Protein AF-A0A7C8VD61-F1 (afdb_monomer)

Foldseek 3Di:
DDDDDDDDDPPPLDDPPPDDPPVPDDDDPPPPPQQADPPPRDVVFQWDQDVVQRFIAGPPPRDTRDGNHDDPPDDDDDPQVPPDDDDDPPDPDDDDDPLAPDDPPDDDQDCDDVPPCVSVVVNVVVVVPDDDPLRVVLVVLLVLLVVLCVVVVHDPQLSVQLSNLLSVCVVVCQPPPDDSLLLSLLSSQVSCQVVLNHDDLVSSCVRSVDDSVSSVVNNVVSLVVQQVVLVVQCVVCVVSVHDQDPVSGDDRGDDDALLSCQVVLCVQVVHDPVLSVLLSQLSVLCVVVCLQPPDHSLLSSLLSSQVSCVLLVNHDQLVSSCVRSVHDSVSSVVSNVSCVVCVVVRDDPVSNVVSPDDPCVVPPPPVVPPDDDDDDDDDDDDADDPVNLVVLVVVLVVLVVVLVVCVVPNDPVVNVVSVVVSVVSVVVNVVNVVSVVVVVVVVVVVVVVVPD

Nearest PDB structures (foldseek):
  7nvu-assembly1_M  TM=8.764E-01  e=1.526E-17  Homo sapiens
  7o72-assembly1_M  TM=8.812E-01  e=3.681E-16  Saccharomyces cerevisiae S288C
  5iy7-assembly1_M  TM=8.447E-01  e=1.373E-16  Homo sapiens
  8wak-assembly1_R  TM=8.747E-01  e=7.094E-15  Homo sapiens
  8bvw-assembly1_M  TM=8.783E-01  e=1.663E-14  Homo sapiens

Secondary structure (DSSP, 8-state):
-----PPP-----S---TT--GGGS------------TTT--SS--EEEETTTTEEEETTT--EEESSPPP-SS----GGGSSTT---TT---PPP-TTSSS-----PPPS--TT-SHHHHHHHHHTTS---HHHHHHHHHHHHHHHHHHHTT--HHHHHHHHHHHHHHHHTTTTBTB-HHHHHHHHHHHHHHHTT-PPPHHHHHHHH---HHHHHHHHHHHHHHHHHHHHHHHHHHHHTT----TTSS--PPPPPPHHHHHHHHHHHTT--HHHHHHHHHHHHHHHHHTTTTTS-HHHHHHHHHHHHHHHTT----HHHHHHHH---HHHHHHHHHHHHHTHHHHS-HHHHHHTT--GGGGSTTTTTSSS-----------PPPHHHHHHHHHHHHHHHHHHHHHHHH--HHHHHHHHHHHHHHHHHHHHHHHHHHHHHHHHHHHHHTT--

pLDDT: mean 77.81, std 18.03, range [24.94, 95.38]

Organism: Orbilia oligospora (NCBI:txid2813651)

Radius of gyration: 37.03 Å; Cα contacts (8 Å, |Δi|>4): 353; chains: 1; bounding box: 92×68×102 Å

Structure (mmCIF, N/CA/C/O backbone):
data_AF-A0A7C8VD61-F1
#
_entry.id   AF-A0A7C8VD61-F1
#
loop_
_atom_site.group_PDB
_atom_site.id
_atom_site.type_symbol
_atom_site.label_atom_id
_atom_site.label_alt_id
_atom_site.label_comp_id
_atom_site.label_asym_id
_atom_site.label_entity_id
_atom_site.label_seq_id
_atom_site.pdbx_PDB_ins_code
_atom_site.Cartn_x
_atom_site.Cartn_y
_atom_site.Cartn_z
_atom_site.occupancy
_atom_site.B_iso_or_equiv
_atom_site.auth_seq_id
_atom_site.auth_comp_id
_atom_site.auth_asym_id
_atom_site.auth_atom_id
_atom_site.pdbx_PDB_model_num
ATOM 1 N N . MET A 1 1 ? -36.201 24.452 -46.370 1.00 39.09 1 MET A N 1
ATOM 2 C CA . MET A 1 1 ? -35.455 23.525 -47.247 1.00 39.09 1 MET A CA 1
ATOM 3 C C . MET A 1 1 ? -33.993 23.629 -46.866 1.00 39.09 1 MET A C 1
ATOM 5 O O . MET A 1 1 ? -33.481 24.735 -46.771 1.00 39.09 1 MET A O 1
ATOM 9 N N . MET A 1 2 ? -33.425 22.500 -46.451 1.00 33.41 2 MET A N 1
ATOM 10 C CA . MET A 1 2 ? -32.231 22.393 -45.612 1.00 33.41 2 MET A CA 1
ATOM 11 C C . MET A 1 2 ? -30.959 22.863 -46.324 1.00 33.41 2 MET A C 1
ATOM 13 O O . MET A 1 2 ? -30.601 22.347 -47.377 1.00 33.41 2 MET A O 1
ATOM 17 N N . SER A 1 3 ? -30.276 23.817 -45.693 1.00 29.94 3 SER A N 1
ATOM 18 C CA . SER A 1 3 ? -28.884 24.165 -45.962 1.00 29.94 3 SER A CA 1
ATOM 19 C C . SER A 1 3 ? -28.002 23.084 -45.339 1.00 29.94 3 SER A C 1
ATOM 21 O O . SER A 1 3 ? -28.102 22.829 -44.138 1.00 29.94 3 SER A O 1
ATOM 23 N N . ALA A 1 4 ? -27.175 22.423 -46.149 1.00 35.53 4 ALA A N 1
ATOM 24 C CA . ALA A 1 4 ? -26.232 21.417 -45.679 1.00 35.53 4 ALA A CA 1
ATOM 25 C C . ALA A 1 4 ? -25.141 22.090 -44.834 1.00 35.53 4 ALA A C 1
ATOM 27 O O . ALA A 1 4 ? -24.353 22.899 -45.321 1.00 35.53 4 ALA A O 1
ATOM 28 N N . ILE A 1 5 ? -25.146 21.770 -43.544 1.00 36.19 5 ILE A N 1
ATOM 29 C CA . ILE A 1 5 ? -24.112 22.123 -42.577 1.00 36.19 5 ILE A CA 1
ATOM 30 C C . ILE A 1 5 ? -22.917 21.213 -42.867 1.00 36.19 5 ILE A C 1
ATOM 32 O O . ILE A 1 5 ? -22.980 20.009 -42.625 1.00 36.19 5 ILE A O 1
ATOM 36 N N . ALA A 1 6 ? -21.842 21.778 -43.414 1.00 31.91 6 ALA A N 1
ATOM 37 C CA . ALA A 1 6 ? -20.545 21.116 -43.435 1.00 31.91 6 ALA A CA 1
ATOM 38 C C . ALA A 1 6 ? -20.026 21.024 -41.987 1.00 31.91 6 ALA A C 1
ATOM 40 O O . ALA A 1 6 ? -19.977 22.058 -41.310 1.00 31.91 6 ALA A O 1
ATOM 41 N N . PRO A 1 7 ? -19.668 19.835 -41.473 1.00 32.59 7 PRO A N 1
ATOM 42 C CA . PRO A 1 7 ? -19.100 19.741 -40.141 1.00 32.59 7 PRO A CA 1
ATOM 43 C C . PRO A 1 7 ? -17.688 20.354 -40.117 1.00 32.59 7 PRO A C 1
ATOM 45 O O . PRO A 1 7 ? -16.915 20.181 -41.064 1.00 32.59 7 PRO A O 1
ATOM 48 N N . PRO A 1 8 ? -17.347 21.088 -39.045 1.00 40.56 8 PRO A N 1
ATOM 49 C CA . PRO A 1 8 ? -16.020 21.637 -38.837 1.00 40.56 8 PRO A CA 1
ATOM 50 C C . PRO A 1 8 ? -15.067 20.528 -38.364 1.00 40.56 8 PRO A C 1
ATOM 52 O O . PRO A 1 8 ? -15.506 19.461 -37.943 1.00 40.56 8 PRO A O 1
ATOM 55 N N . TYR A 1 9 ? -13.772 20.851 -38.337 1.00 29.72 9 TYR A N 1
ATOM 56 C CA . TYR A 1 9 ? -12.692 20.139 -37.639 1.00 29.72 9 TYR A CA 1
ATOM 57 C C . TYR A 1 9 ? -11.792 19.210 -38.473 1.00 29.72 9 TYR A C 1
ATOM 59 O O . TYR A 1 9 ? -11.846 17.986 -38.420 1.00 29.72 9 TYR A O 1
ATOM 67 N N . VAL A 1 10 ? -10.845 19.849 -39.165 1.00 32.62 10 VAL A N 1
ATOM 68 C CA . VAL A 1 10 ? -9.523 19.276 -39.436 1.00 32.62 10 VAL A CA 1
ATOM 69 C C . VAL A 1 10 ? -8.708 19.405 -38.149 1.00 32.62 10 VAL A C 1
ATOM 71 O O . VAL A 1 10 ? -8.215 20.486 -37.826 1.00 32.62 10 VAL A O 1
ATOM 74 N N . GLN A 1 11 ? -8.585 18.320 -37.390 1.00 31.25 11 GLN A N 1
ATOM 75 C CA . GLN A 1 11 ? -7.657 18.243 -36.265 1.00 31.25 11 GLN A CA 1
ATOM 76 C C . GLN A 1 11 ? -6.263 17.891 -36.796 1.00 31.25 11 GLN A C 1
ATOM 78 O O . GLN A 1 11 ? -5.880 16.729 -36.912 1.00 31.25 11 GLN A O 1
ATOM 83 N N . ASN A 1 12 ? -5.505 18.929 -37.150 1.00 33.47 12 ASN A N 1
ATOM 84 C CA . ASN A 1 12 ? -4.057 18.849 -37.308 1.00 33.47 12 ASN A CA 1
ATOM 85 C C . ASN A 1 12 ? -3.421 18.587 -35.934 1.00 33.47 12 ASN A C 1
ATOM 87 O O . ASN A 1 12 ? -3.068 19.532 -35.232 1.00 33.47 12 ASN A O 1
ATOM 91 N N . ASN A 1 13 ? -3.233 17.321 -35.560 1.00 38.53 13 ASN A N 1
ATOM 92 C CA . ASN A 1 13 ? -2.297 16.968 -34.493 1.00 38.53 13 ASN A CA 1
ATOM 93 C C . ASN A 1 13 ? -0.932 16.663 -35.110 1.00 38.53 13 ASN A C 1
ATOM 95 O O . ASN A 1 13 ? -0.652 15.560 -35.571 1.00 38.53 13 ASN A O 1
ATOM 99 N N . GLY A 1 14 ? -0.125 17.720 -35.144 1.00 37.56 14 GLY A N 1
ATOM 100 C CA . GLY A 1 14 ? 1.191 17.805 -35.760 1.00 37.56 14 GLY A CA 1
ATOM 101 C C . GLY A 1 14 ? 1.347 19.207 -36.336 1.00 37.56 14 GLY A C 1
ATOM 102 O O . GLY A 1 14 ? 1.067 19.428 -37.511 1.00 37.56 14 GLY A O 1
ATOM 103 N N . MET A 1 15 ? 1.700 20.184 -35.495 1.00 36.03 15 MET A N 1
ATOM 104 C CA . MET A 1 15 ? 1.921 21.574 -35.907 1.00 36.03 15 MET A CA 1
ATOM 105 C C . MET A 1 15 ? 3.030 21.655 -36.966 1.00 36.03 15 MET A C 1
ATOM 107 O O . MET A 1 15 ? 4.205 21.842 -36.659 1.00 36.03 15 MET A O 1
ATOM 111 N N . VAL A 1 16 ? 2.653 21.599 -38.239 1.00 41.75 16 VAL A N 1
ATOM 112 C CA . VAL A 1 16 ? 3.451 22.188 -39.310 1.00 41.75 16 VAL A CA 1
ATOM 113 C C . VAL A 1 16 ? 3.197 23.688 -39.240 1.00 41.75 16 VAL A C 1
ATOM 115 O O . VAL A 1 16 ? 2.083 24.137 -39.508 1.00 41.75 16 VAL A O 1
ATOM 118 N N . LYS A 1 17 ? 4.212 24.475 -38.864 1.00 40.12 17 LYS A N 1
ATOM 119 C CA . LYS A 1 17 ? 4.149 25.937 -39.000 1.00 40.12 17 LYS A CA 1
ATOM 120 C C . LYS A 1 17 ? 3.782 26.264 -40.459 1.00 40.12 17 LYS A C 1
ATOM 122 O O . LYS A 1 17 ? 4.527 25.854 -41.354 1.00 40.12 17 LYS A O 1
ATOM 127 N N . PRO A 1 18 ? 2.665 26.960 -40.731 1.00 38.22 18 PRO A N 1
ATOM 128 C CA . PRO A 1 18 ? 2.308 27.320 -42.095 1.00 38.22 18 PRO A CA 1
ATOM 129 C C . PRO A 1 18 ? 3.355 28.307 -42.628 1.00 38.22 18 PRO A C 1
ATOM 131 O O . PRO A 1 18 ? 3.482 29.411 -42.107 1.00 38.22 18 PRO A O 1
ATOM 134 N N . GLY A 1 19 ? 4.144 27.885 -43.622 1.00 55.38 19 GLY A N 1
ATOM 135 C CA . GLY A 1 19 ? 5.105 28.761 -44.305 1.00 55.38 19 GLY A CA 1
ATOM 136 C C . GLY A 1 19 ? 6.424 28.131 -44.758 1.00 55.38 19 GLY A C 1
ATOM 137 O O . GLY A 1 19 ? 7.142 28.779 -45.510 1.00 55.38 19 GLY A O 1
ATOM 138 N N . VAL A 1 20 ? 6.760 26.898 -44.357 1.00 50.44 20 VAL A N 1
ATOM 139 C CA . VAL A 1 20 ? 8.011 26.251 -44.807 1.00 50.44 20 VAL A CA 1
ATOM 140 C C . VAL A 1 20 ? 7.723 25.302 -45.981 1.00 50.44 20 VAL A C 1
ATOM 142 O O . VAL A 1 20 ? 6.901 24.392 -45.821 1.00 50.44 20 VAL A O 1
ATOM 145 N N . PRO A 1 21 ? 8.355 25.486 -47.158 1.00 58.72 21 PRO A N 1
ATOM 146 C CA . PRO A 1 21 ? 8.205 24.570 -48.284 1.00 58.72 21 PRO A CA 1
ATOM 147 C C . PRO A 1 21 ? 8.650 23.155 -47.892 1.00 58.72 21 PRO A C 1
ATOM 149 O O . PRO A 1 21 ? 9.593 22.962 -47.129 1.00 58.72 21 PRO A O 1
ATOM 152 N N . ALA A 1 22 ? 7.950 22.142 -48.411 1.00 56.41 22 ALA A N 1
ATOM 153 C CA . ALA A 1 22 ? 8.094 20.751 -47.976 1.00 56.41 22 ALA A CA 1
ATOM 154 C C . ALA A 1 22 ? 9.512 20.161 -48.127 1.00 56.41 22 ALA A C 1
ATOM 156 O O . ALA A 1 22 ? 9.783 19.141 -47.500 1.00 56.41 22 ALA A O 1
ATOM 157 N N . ALA A 1 23 ? 10.381 20.797 -48.918 1.00 60.06 23 ALA A N 1
ATOM 158 C CA . ALA A 1 23 ? 11.736 20.349 -49.228 1.00 60.06 23 ALA A CA 1
ATOM 159 C C . ALA A 1 23 ? 12.764 20.568 -48.097 1.00 60.06 23 ALA A C 1
ATOM 161 O O . ALA A 1 23 ? 13.735 19.824 -48.040 1.00 60.06 23 ALA A O 1
ATOM 162 N N . ASP A 1 24 ? 12.535 21.516 -47.177 1.00 61.56 24 ASP A N 1
ATOM 163 C CA . ASP A 1 24 ? 13.509 21.882 -46.124 1.00 61.56 24 ASP A CA 1
ATOM 164 C C . ASP A 1 24 ? 13.218 21.240 -44.755 1.00 61.56 24 ASP A C 1
ATOM 166 O O . ASP A 1 24 ? 13.830 21.587 -43.741 1.00 61.56 24 ASP A O 1
ATOM 170 N N . ARG A 1 25 ? 12.257 20.312 -44.682 1.00 61.88 25 ARG A N 1
ATOM 171 C CA . ARG A 1 25 ? 11.907 19.643 -43.423 1.00 61.88 25 ARG A CA 1
ATOM 172 C C . ARG A 1 25 ? 12.792 18.411 -43.208 1.00 61.88 25 ARG A C 1
ATOM 174 O O . ARG A 1 25 ? 12.904 17.601 -44.129 1.00 61.88 25 ARG A O 1
ATOM 181 N N . PRO A 1 26 ? 13.381 18.218 -42.010 1.00 72.56 26 PRO A N 1
ATOM 182 C CA . PRO A 1 26 ? 14.009 16.945 -41.678 1.00 72.56 26 PRO A CA 1
ATOM 183 C C . PRO A 1 26 ? 12.966 15.831 -41.831 1.00 72.56 26 PRO A C 1
ATOM 185 O O . PRO A 1 26 ? 11.810 16.005 -41.444 1.00 72.56 26 PRO A O 1
ATOM 188 N N . PHE A 1 27 ? 13.352 14.713 -42.448 1.00 69.75 27 PHE A N 1
ATOM 189 C CA . PHE A 1 27 ? 12.448 13.587 -42.660 1.00 69.75 27 PHE A CA 1
ATOM 190 C C . PHE A 1 27 ? 11.965 13.046 -41.308 1.00 69.75 27 PHE A C 1
ATOM 192 O O . PHE A 1 27 ? 12.721 12.415 -40.572 1.00 69.75 27 PHE A O 1
ATOM 199 N N . GLU A 1 28 ? 10.695 13.283 -41.000 1.00 63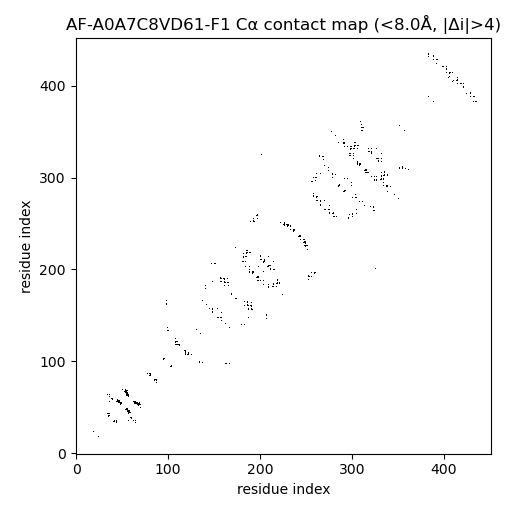.59 28 GLU A N 1
ATOM 200 C CA . GLU A 1 28 ? 9.991 12.676 -39.877 1.00 63.59 28 GLU A CA 1
ATOM 201 C C . GLU A 1 28 ? 9.087 11.567 -40.418 1.00 63.59 28 GLU A C 1
ATOM 203 O O . GLU A 1 28 ? 8.269 11.781 -41.319 1.00 63.59 28 GLU A O 1
ATOM 208 N N . LYS A 1 29 ? 9.241 10.350 -39.889 1.00 58.56 29 LYS A N 1
ATOM 209 C CA . LYS A 1 29 ? 8.386 9.224 -40.266 1.00 58.56 29 LYS A CA 1
ATOM 210 C C . LYS A 1 29 ? 6.990 9.480 -39.698 1.00 58.56 29 LYS A C 1
ATOM 212 O O . LYS A 1 29 ? 6.777 9.341 -38.499 1.00 58.56 29 LYS A O 1
ATOM 217 N N . ASN A 1 30 ? 6.034 9.828 -40.556 1.00 53.22 30 ASN A N 1
ATOM 218 C CA . ASN A 1 30 ? 4.625 9.892 -40.173 1.00 53.22 30 ASN A CA 1
ATOM 219 C C . ASN A 1 30 ? 4.135 8.482 -39.808 1.00 53.22 30 ASN A C 1
ATOM 221 O O . ASN A 1 30 ? 3.884 7.661 -40.686 1.00 53.22 30 ASN A O 1
ATOM 225 N N . LEU A 1 31 ? 4.031 8.197 -38.508 1.00 62.47 31 LEU A N 1
ATOM 226 C CA . LEU A 1 31 ? 3.534 6.920 -37.978 1.00 62.47 31 LEU A CA 1
ATOM 227 C C . LEU A 1 31 ? 1.997 6.846 -37.949 1.00 62.47 31 LEU A C 1
ATOM 229 O O . LEU A 1 31 ? 1.442 5.762 -37.802 1.00 62.47 31 LEU A O 1
ATOM 233 N N . ASN A 1 32 ? 1.308 7.971 -38.161 1.00 60.69 32 ASN A N 1
ATOM 234 C CA . ASN A 1 32 ? -0.151 8.047 -38.268 1.00 60.69 32 ASN A CA 1
ATOM 235 C C . ASN A 1 32 ? -0.618 7.698 -39.690 1.00 60.69 32 ASN A C 1
ATOM 237 O O . ASN A 1 32 ? -1.225 8.515 -40.384 1.00 60.69 32 ASN A O 1
ATOM 241 N N . ILE A 1 33 ? -0.291 6.494 -40.162 1.00 69.00 33 ILE A N 1
ATOM 242 C CA . ILE A 1 33 ? -0.825 5.991 -41.429 1.00 69.00 33 ILE A CA 1
ATOM 243 C C . ILE A 1 33 ? -2.247 5.507 -41.154 1.00 69.00 33 ILE A C 1
ATOM 245 O O . ILE A 1 33 ? -2.458 4.421 -40.619 1.00 69.00 33 ILE A O 1
ATOM 249 N N . HIS A 1 34 ? -3.235 6.324 -41.508 1.00 67.62 34 HIS A N 1
ATOM 250 C CA . HIS A 1 34 ? -4.625 5.889 -41.506 1.00 67.62 34 HIS A CA 1
ATOM 251 C C . HIS A 1 34 ? -4.847 4.953 -42.693 1.00 67.62 34 HIS A C 1
ATOM 253 O O . HIS A 1 34 ? -4.863 5.386 -43.847 1.00 67.62 34 HIS A O 1
ATOM 259 N N . VAL A 1 35 ? -5.009 3.662 -42.410 1.00 79.75 35 VAL A N 1
ATOM 260 C CA . VAL A 1 35 ? -5.460 2.697 -43.413 1.00 79.75 35 VAL A CA 1
ATOM 261 C C . VAL A 1 35 ? -6.922 3.022 -43.717 1.00 79.75 35 VAL A C 1
ATOM 263 O O . VAL A 1 35 ? -7.767 3.020 -42.825 1.00 79.75 35 VAL A O 1
ATOM 266 N N . ILE A 1 36 ? -7.216 3.383 -44.965 1.00 86.00 36 ILE A N 1
ATOM 267 C CA . ILE A 1 36 ? -8.560 3.750 -45.424 1.00 86.00 36 ILE A CA 1
ATOM 268 C C . ILE A 1 36 ? -8.860 2.939 -46.678 1.00 86.00 36 ILE A C 1
ATOM 270 O O . ILE A 1 36 ? -8.018 2.812 -47.570 1.00 86.00 36 ILE A O 1
ATOM 274 N N . CYS A 1 37 ? -10.075 2.400 -46.754 1.00 87.31 37 CYS A N 1
ATOM 275 C CA . CYS A 1 37 ? -10.529 1.692 -47.939 1.00 87.31 37 CYS A CA 1
ATOM 276 C C . CYS A 1 37 ? -10.585 2.631 -49.154 1.00 87.31 37 CYS A C 1
ATOM 278 O O . CYS A 1 37 ? -11.180 3.710 -49.085 1.00 87.31 37 CYS A O 1
ATOM 280 N N . LYS A 1 38 ? -9.989 2.204 -50.276 1.00 85.81 38 LYS A N 1
ATOM 281 C CA . LYS A 1 38 ? -9.936 2.988 -51.521 1.00 85.81 38 LYS A CA 1
ATOM 282 C C . LYS A 1 38 ? -11.323 3.271 -52.102 1.00 85.81 38 LYS A C 1
ATOM 284 O O . LYS A 1 38 ? -11.508 4.346 -52.673 1.00 85.81 38 LYS A O 1
ATOM 289 N N . ASP A 1 39 ? -12.263 2.350 -51.906 1.00 86.81 39 ASP A N 1
ATOM 290 C CA . ASP A 1 39 ? -13.593 2.410 -52.513 1.00 86.81 39 ASP A CA 1
ATOM 291 C C . ASP A 1 39 ? -14.616 3.101 -51.601 1.00 86.81 39 ASP A C 1
ATOM 293 O O . ASP A 1 39 ? -15.330 3.992 -52.052 1.00 86.81 39 ASP A O 1
ATOM 297 N N . CYS A 1 40 ? -14.647 2.767 -50.304 1.00 87.50 40 CYS A N 1
ATOM 298 C CA . CYS A 1 40 ? -15.616 3.351 -49.365 1.00 87.50 40 CYS A CA 1
ATOM 299 C C . CYS A 1 40 ? -15.232 4.755 -48.885 1.00 87.50 40 CYS A C 1
ATOM 301 O O . CYS A 1 40 ? -16.103 5.603 -48.721 1.00 87.50 40 CYS A O 1
ATOM 303 N N . LYS A 1 41 ? -13.937 5.001 -48.620 1.00 87.00 41 LYS A N 1
ATOM 304 C CA . LYS A 1 41 ? -13.420 6.261 -48.041 1.00 87.00 41 LYS A CA 1
ATOM 305 C C . LYS A 1 41 ? -14.235 6.795 -46.845 1.00 87.00 41 LYS A C 1
ATOM 307 O O . LYS A 1 41 ? -14.364 8.003 -46.663 1.00 87.00 41 LYS A O 1
ATOM 312 N N . GLU A 1 42 ? -14.783 5.894 -46.034 1.00 85.00 42 GLU A N 1
ATOM 313 C CA . GLU A 1 42 ? -15.569 6.227 -44.842 1.00 85.00 42 GLU A CA 1
ATOM 314 C C . GLU A 1 42 ? -14.664 6.718 -43.697 1.00 85.00 42 GLU A C 1
ATOM 316 O O . GLU A 1 42 ? -13.527 6.260 -43.552 1.00 85.00 42 GLU A O 1
ATOM 321 N N . PHE A 1 43 ? -15.174 7.642 -42.872 1.00 83.31 43 PHE A N 1
ATOM 322 C CA . PHE A 1 43 ? -14.493 8.157 -41.681 1.00 83.31 43 PHE A CA 1
ATOM 323 C C . PHE A 1 43 ? -15.442 8.124 -40.467 1.00 83.31 43 PHE A C 1
ATOM 325 O O . PHE A 1 43 ? -16.454 8.831 -40.493 1.00 83.31 43 PHE A O 1
ATOM 332 N N . PRO A 1 44 ? -15.138 7.355 -39.401 1.00 84.31 44 PRO A N 1
ATOM 333 C CA . PRO A 1 44 ? -13.984 6.459 -39.233 1.00 84.31 44 PRO A CA 1
ATOM 334 C C . PRO A 1 44 ? -14.043 5.224 -40.162 1.00 84.31 44 PRO A C 1
ATOM 336 O O . PRO A 1 44 ? -15.136 4.727 -40.431 1.00 84.31 44 PRO A O 1
ATOM 339 N N . PRO A 1 45 ? -12.898 4.718 -40.665 1.00 86.94 45 PRO A N 1
ATOM 340 C CA . PRO A 1 45 ? -12.878 3.578 -41.577 1.00 86.94 45 PRO A CA 1
ATOM 341 C C . PRO A 1 45 ? -13.295 2.289 -40.855 1.00 86.94 45 PRO A C 1
ATOM 343 O O . PRO A 1 45 ? -12.726 1.929 -39.827 1.00 86.94 45 PRO A O 1
ATOM 346 N N . ASN A 1 46 ? -14.274 1.575 -41.413 1.00 88.75 46 ASN A N 1
ATOM 347 C CA . ASN A 1 46 ? -14.733 0.286 -40.897 1.00 88.75 46 ASN A CA 1
ATOM 348 C C . ASN A 1 46 ? -13.824 -0.850 -41.397 1.00 88.75 46 ASN A C 1
ATOM 350 O O . ASN A 1 46 ? -14.088 -1.453 -42.442 1.00 88.75 46 ASN A O 1
ATOM 354 N N . LEU A 1 47 ? -12.716 -1.086 -40.692 1.00 89.44 47 LEU A N 1
ATOM 355 C CA . LEU A 1 47 ? -11.755 -2.150 -40.993 1.00 89.44 47 LEU A CA 1
ATOM 356 C C . LEU A 1 47 ? -11.862 -3.271 -39.964 1.00 89.44 47 LEU A C 1
ATOM 358 O O . LEU A 1 47 ? -11.880 -3.017 -38.762 1.00 89.44 47 LEU A O 1
ATOM 362 N N . VAL A 1 48 ? -11.910 -4.504 -40.452 1.00 89.50 48 VAL A N 1
ATOM 363 C CA . VAL A 1 48 ? -11.998 -5.729 -39.664 1.00 89.50 48 VAL A CA 1
ATOM 364 C C . VAL A 1 48 ? -10.771 -6.577 -39.970 1.00 89.50 48 VAL A C 1
ATOM 366 O O . VAL A 1 48 ? -10.460 -6.830 -41.130 1.00 89.50 48 VAL A O 1
ATOM 369 N N . GLU A 1 49 ? -10.068 -7.011 -38.930 1.00 88.88 49 GLU A N 1
ATOM 370 C CA . GLU A 1 49 ? -8.958 -7.955 -39.055 1.00 88.88 49 GLU A CA 1
ATOM 371 C C . GLU A 1 49 ? -9.509 -9.386 -39.017 1.00 88.88 49 GLU A C 1
ATOM 373 O O . GLU A 1 49 ? -10.045 -9.836 -38.001 1.00 88.88 49 GLU A O 1
ATOM 378 N N . GLU A 1 50 ? -9.393 -10.098 -40.135 1.00 88.44 50 GLU A N 1
ATOM 379 C CA . GLU A 1 50 ? -9.748 -11.506 -40.262 1.00 88.44 50 GLU A CA 1
ATOM 380 C C . GLU A 1 50 ? -8.515 -12.358 -39.931 1.00 88.44 50 GLU A C 1
ATOM 382 O O . GLU A 1 50 ? -7.665 -12.645 -40.774 1.00 88.44 50 GLU A O 1
ATOM 387 N N . PHE A 1 51 ? -8.401 -12.759 -38.665 1.00 83.62 51 PHE A N 1
ATOM 388 C CA . PHE A 1 51 ? -7.229 -13.480 -38.148 1.00 83.62 51 PHE A CA 1
ATOM 389 C C . PHE A 1 51 ? -7.042 -14.872 -38.759 1.00 83.62 51 PHE A C 1
ATOM 391 O O . PHE A 1 51 ? -5.932 -15.394 -38.751 1.00 83.62 51 PHE A O 1
ATOM 398 N N . SER A 1 52 ? -8.117 -15.490 -39.259 1.00 84.69 52 SER A N 1
ATOM 399 C CA . SER A 1 52 ? -8.069 -16.842 -39.821 1.00 84.69 52 SER A CA 1
ATOM 400 C C . SER A 1 52 ? -7.286 -16.900 -41.137 1.00 84.69 52 SER A C 1
ATOM 402 O O . SER A 1 52 ? -6.546 -17.858 -41.366 1.00 84.69 52 SER A O 1
ATOM 404 N N . SER A 1 53 ? -7.411 -15.864 -41.970 1.00 85.25 53 SER A N 1
ATOM 405 C CA . SER A 1 53 ? -6.646 -15.701 -43.208 1.00 85.25 53 SER A CA 1
ATOM 406 C C . SER A 1 53 ? -5.439 -14.772 -43.052 1.00 85.25 53 SER A C 1
ATOM 408 O O . SER A 1 53 ? -4.506 -14.852 -43.850 1.00 85.25 53 SER A O 1
ATOM 410 N N . GLY A 1 54 ? -5.416 -13.951 -41.996 1.00 87.06 54 GLY A N 1
ATOM 411 C CA . GLY A 1 54 ? -4.387 -12.940 -41.771 1.00 87.06 54 GLY A CA 1
ATOM 412 C C . GLY A 1 54 ? -4.582 -11.720 -42.668 1.00 87.06 54 GLY A C 1
ATOM 413 O O . GLY A 1 54 ? -3.602 -11.187 -43.180 1.00 87.06 54 GLY A O 1
ATOM 414 N N . ASP A 1 55 ? -5.831 -11.306 -42.884 1.00 91.75 55 ASP A N 1
ATOM 415 C CA . ASP A 1 55 ? -6.173 -10.211 -43.792 1.00 91.75 55 ASP A CA 1
ATOM 416 C C . ASP A 1 55 ? -6.859 -9.051 -43.057 1.00 91.75 55 ASP A C 1
ATOM 418 O O . ASP A 1 55 ? -7.644 -9.249 -42.131 1.00 91.75 55 ASP A O 1
ATOM 422 N N . ILE A 1 56 ? -6.627 -7.820 -43.512 1.00 89.94 56 ILE A N 1
ATOM 423 C CA . ILE A 1 56 ? -7.399 -6.637 -43.102 1.00 89.94 56 ILE A CA 1
ATOM 424 C C . ILE A 1 56 ? -8.455 -6.376 -44.165 1.00 89.94 56 ILE A C 1
ATOM 426 O O . ILE A 1 56 ? -8.126 -6.009 -45.294 1.00 89.94 56 ILE A O 1
ATOM 430 N N . VAL A 1 57 ? -9.724 -6.519 -43.805 1.00 91.69 57 VAL A N 1
ATOM 431 C CA . VAL A 1 57 ? -10.863 -6.413 -44.717 1.00 91.69 57 VAL A CA 1
ATOM 432 C C . VAL A 1 57 ? -11.695 -5.181 -44.377 1.00 91.69 57 VAL A C 1
ATOM 434 O O . VAL A 1 57 ? -11.943 -4.870 -43.215 1.00 91.69 57 VAL A O 1
ATOM 437 N N . CYS A 1 58 ? -12.166 -4.455 -45.387 1.00 92.44 58 CYS A N 1
ATOM 438 C CA . CYS A 1 58 ? -13.159 -3.408 -45.175 1.00 92.44 58 CYS A CA 1
ATOM 439 C C . CYS A 1 58 ? -14.540 -4.028 -44.917 1.00 92.44 58 CYS A C 1
ATOM 441 O O . CYS A 1 58 ? -15.085 -4.701 -45.789 1.00 92.44 58 CYS A O 1
ATOM 443 N N . GLY A 1 59 ? -15.146 -3.742 -43.764 1.00 90.19 59 GLY A N 1
ATOM 444 C CA . GLY A 1 59 ? -16.462 -4.274 -43.394 1.00 90.19 59 GLY A CA 1
ATOM 445 C C . GLY A 1 59 ? -17.619 -3.776 -44.271 1.00 90.19 59 GLY A C 1
ATOM 446 O O . GLY A 1 59 ? -18.662 -4.420 -44.316 1.00 90.19 59 GLY A O 1
ATOM 447 N N . SER A 1 60 ? -17.442 -2.659 -44.985 1.00 89.44 60 SER A N 1
ATOM 448 C CA . SER A 1 60 ? -18.499 -2.042 -45.802 1.00 89.44 60 SER A CA 1
ATOM 449 C C . SER A 1 60 ? -18.533 -2.558 -47.253 1.00 89.44 60 SER A C 1
ATOM 451 O O . SER A 1 60 ? -19.610 -2.678 -47.828 1.00 89.44 60 SER A O 1
ATOM 453 N N . CYS A 1 61 ? -17.381 -2.889 -47.856 1.00 91.19 61 CYS A N 1
ATOM 454 C CA . CYS A 1 61 ? -17.297 -3.358 -49.255 1.00 91.19 61 CYS A CA 1
ATOM 455 C C . CYS A 1 61 ? -16.619 -4.721 -49.450 1.00 91.19 61 CYS A C 1
ATOM 457 O O . CYS A 1 61 ? -16.616 -5.235 -50.565 1.00 91.19 61 CYS A O 1
ATOM 459 N N . GLY A 1 62 ? -16.021 -5.302 -48.407 1.00 88.19 62 GLY A N 1
ATOM 460 C CA . GLY A 1 62 ? -15.302 -6.576 -48.491 1.00 88.19 62 GLY A CA 1
ATOM 461 C C . GLY A 1 62 ? -13.920 -6.500 -49.152 1.00 88.19 62 GLY A C 1
ATOM 462 O O . GLY A 1 62 ? -13.307 -7.539 -49.380 1.00 88.19 62 GLY A O 1
ATOM 463 N N . LEU A 1 63 ? -13.405 -5.303 -49.464 1.00 89.94 63 LEU A N 1
ATOM 464 C CA . LEU A 1 63 ? -12.070 -5.142 -50.045 1.00 89.94 63 LEU A CA 1
ATOM 465 C C . LEU A 1 63 ? -10.981 -5.521 -49.032 1.00 89.94 63 LEU A C 1
ATOM 467 O O . LEU A 1 63 ? -10.938 -4.968 -47.931 1.00 89.94 63 LEU A O 1
ATOM 471 N N . VAL A 1 64 ? -10.068 -6.403 -49.439 1.00 90.88 64 VAL A N 1
ATOM 472 C CA . VAL A 1 64 ? -8.855 -6.734 -48.681 1.00 90.88 64 VAL A CA 1
ATOM 473 C C . VAL A 1 64 ? -7.825 -5.616 -48.867 1.00 90.88 64 VAL A C 1
ATOM 475 O O . VAL A 1 64 ? -7.427 -5.303 -49.989 1.00 90.88 64 VAL A O 1
ATOM 478 N N . LEU A 1 65 ? -7.420 -4.978 -47.768 1.00 87.75 65 LEU A N 1
ATOM 479 C CA . LEU A 1 65 ? -6.496 -3.838 -47.742 1.00 87.75 65 LEU A CA 1
ATOM 480 C C . LEU A 1 65 ? -5.062 -4.225 -47.386 1.00 87.75 65 LEU A C 1
ATOM 482 O O . LEU A 1 65 ? -4.136 -3.518 -47.779 1.00 87.75 65 LEU A O 1
ATOM 486 N N . GLY A 1 66 ? -4.884 -5.321 -46.654 1.00 85.75 66 GLY A N 1
ATOM 487 C CA . GLY A 1 66 ? -3.580 -5.892 -46.346 1.00 85.75 66 GLY A CA 1
ATOM 488 C C . GLY A 1 66 ? -3.707 -7.399 -46.219 1.00 85.75 66 GLY A C 1
ATOM 489 O O . GLY A 1 66 ? -4.586 -7.859 -45.497 1.00 85.75 66 GLY A O 1
ATOM 490 N N . ASP A 1 67 ? -2.863 -8.131 -46.939 1.00 84.31 67 ASP A N 1
ATOM 491 C CA . ASP A 1 67 ? -2.731 -9.580 -46.851 1.00 84.31 67 ASP A CA 1
ATOM 492 C C . ASP A 1 67 ? -1.551 -9.963 -45.949 1.00 84.31 67 ASP A C 1
ATOM 494 O O . ASP A 1 67 ? -0.571 -9.220 -45.827 1.00 84.31 67 ASP A O 1
ATOM 498 N N . ARG A 1 68 ? -1.626 -11.143 -45.324 1.00 82.25 68 ARG A N 1
ATOM 499 C CA . ARG A 1 68 ? -0.542 -11.721 -44.503 1.00 82.25 68 ARG A CA 1
ATOM 500 C C . ARG A 1 68 ? -0.089 -10.812 -43.358 1.00 82.25 68 ARG A C 1
ATOM 502 O O . ARG A 1 68 ? 1.110 -10.631 -43.120 1.00 82.25 68 ARG A O 1
ATOM 509 N N . THR A 1 69 ? -1.037 -10.239 -42.629 1.00 82.62 69 THR A N 1
ATOM 510 C CA . THR A 1 69 ? -0.736 -9.481 -41.420 1.00 82.62 69 THR A CA 1
ATOM 511 C C . THR A 1 69 ? -0.076 -10.359 -40.374 1.00 82.62 69 THR A C 1
ATOM 513 O O . THR A 1 69 ? -0.506 -11.482 -40.111 1.00 82.62 69 THR A O 1
ATOM 516 N N . ILE A 1 70 ? 0.960 -9.813 -39.748 1.00 82.50 70 ILE A N 1
ATOM 517 C CA . ILE A 1 70 ? 1.626 -10.452 -38.620 1.00 82.50 70 ILE A CA 1
ATOM 518 C C . ILE A 1 70 ? 0.683 -10.382 -37.420 1.00 82.50 70 ILE A C 1
ATOM 520 O O . ILE A 1 70 ? 0.280 -9.289 -37.017 1.00 82.50 70 ILE A O 1
ATOM 524 N N . ASP A 1 71 ? 0.358 -11.535 -36.841 1.00 78.44 71 ASP A N 1
ATOM 525 C CA . ASP A 1 71 ? -0.391 -11.577 -35.590 1.00 78.44 71 ASP A CA 1
ATOM 526 C C . ASP A 1 71 ? 0.492 -11.057 -34.446 1.00 78.44 71 ASP A C 1
ATOM 528 O O . ASP A 1 71 ? 1.580 -11.572 -34.187 1.00 78.44 71 ASP A O 1
ATOM 532 N N . THR A 1 72 ? 0.028 -10.002 -33.781 1.00 78.12 72 THR A N 1
ATOM 533 C CA . THR A 1 72 ? 0.690 -9.397 -32.612 1.00 78.12 72 THR A CA 1
ATOM 534 C C . THR A 1 72 ? 0.094 -9.878 -31.289 1.00 78.12 72 THR A C 1
ATOM 536 O O . THR A 1 72 ? 0.495 -9.411 -30.220 1.00 78.12 72 THR A O 1
ATOM 539 N N . ARG A 1 73 ? -0.876 -10.802 -31.336 1.00 77.00 73 ARG A N 1
ATOM 540 C CA . ARG A 1 73 ? -1.435 -11.458 -30.153 1.00 77.00 73 ARG A CA 1
ATOM 541 C C . ARG A 1 73 ? -0.404 -12.389 -29.517 1.00 77.00 73 ARG A C 1
ATOM 543 O O . ARG A 1 73 ? 0.747 -12.488 -29.933 1.00 77.00 73 ARG A O 1
ATOM 550 N N . SER A 1 74 ? -0.815 -13.035 -28.431 1.00 72.06 74 SER A N 1
ATOM 551 C CA . SER A 1 74 ? 0.035 -13.961 -27.692 1.00 72.06 74 SER A CA 1
ATOM 552 C C . SER A 1 74 ? 0.629 -15.028 -28.611 1.00 72.06 74 SER A C 1
ATOM 554 O O . SER A 1 74 ? -0.087 -15.627 -29.410 1.00 72.06 74 SER A O 1
ATOM 556 N N . GLU A 1 75 ? 1.929 -15.275 -28.448 1.00 70.88 75 GLU A N 1
ATOM 557 C CA . GLU A 1 75 ? 2.655 -16.320 -29.168 1.00 70.88 75 GLU A CA 1
ATOM 558 C C . GLU A 1 75 ? 1.924 -17.667 -29.055 1.00 70.88 75 GLU A C 1
ATOM 560 O O . GLU A 1 75 ? 1.337 -17.999 -28.016 1.00 70.88 75 GLU A O 1
ATOM 565 N N . TRP A 1 76 ? 1.968 -18.457 -30.130 1.00 66.56 76 TRP A N 1
ATOM 566 C CA . TRP A 1 76 ? 1.393 -19.797 -30.153 1.00 66.56 76 TRP A CA 1
ATOM 567 C C . TRP A 1 76 ? 2.036 -20.664 -29.061 1.00 66.56 76 TRP A C 1
ATOM 569 O O . TRP A 1 76 ? 3.212 -21.017 -29.140 1.00 66.56 76 TRP A O 1
ATOM 579 N N . ARG A 1 77 ? 1.266 -21.030 -28.028 1.00 62.53 77 ARG A N 1
ATOM 580 C CA . ARG A 1 77 ? 1.747 -21.913 -26.956 1.00 62.53 77 ARG A CA 1
ATOM 581 C C . ARG A 1 77 ? 1.878 -23.331 -27.504 1.00 62.53 77 ARG A C 1
ATOM 583 O O . ARG A 1 77 ? 0.879 -24.016 -27.712 1.00 62.53 77 ARG A O 1
ATOM 590 N N . THR A 1 78 ? 3.103 -23.793 -27.726 1.00 59.44 78 THR A N 1
ATOM 591 C CA . THR A 1 78 ? 3.352 -25.218 -27.961 1.00 59.44 78 THR A CA 1
ATOM 592 C C . THR A 1 78 ? 3.159 -25.977 -26.644 1.00 59.44 78 THR A C 1
ATOM 594 O O . THR A 1 78 ? 3.606 -25.537 -25.588 1.00 59.44 78 THR A O 1
ATOM 597 N N . PHE A 1 79 ? 2.473 -27.123 -26.670 1.00 57.56 79 PHE A N 1
ATOM 598 C CA . PHE A 1 79 ? 2.298 -27.968 -25.476 1.00 57.56 79 PHE A CA 1
ATOM 599 C C . PHE A 1 79 ? 3.638 -28.494 -24.922 1.00 57.56 79 PHE A C 1
ATOM 601 O O . PHE A 1 79 ? 3.720 -28.854 -23.755 1.00 57.56 79 PHE A O 1
ATOM 608 N N . SER A 1 80 ? 4.702 -28.464 -25.730 1.00 57.59 80 SER A N 1
ATOM 609 C CA . SER A 1 80 ? 6.082 -28.773 -25.334 1.00 57.59 80 SER A CA 1
ATOM 610 C C . SER A 1 80 ? 6.739 -27.707 -24.448 1.00 57.59 80 SER A C 1
ATOM 612 O O . SER A 1 80 ? 7.859 -27.920 -23.996 1.00 57.59 80 SER A O 1
ATOM 614 N N . ASN A 1 81 ? 6.084 -26.559 -24.255 1.00 55.72 81 ASN A N 1
ATOM 615 C CA . ASN A 1 81 ? 6.576 -25.419 -23.476 1.00 55.72 81 ASN A CA 1
ATOM 616 C C . ASN A 1 81 ? 6.173 -25.504 -21.988 1.00 55.72 81 ASN A C 1
ATOM 618 O O . ASN A 1 81 ? 6.731 -24.804 -21.150 1.00 55.72 81 ASN A O 1
ATOM 622 N N . ASP A 1 82 ? 5.175 -26.336 -21.658 1.00 57.38 82 ASP A N 1
ATOM 623 C CA . ASP A 1 82 ? 4.617 -26.476 -20.299 1.00 57.38 82 ASP A CA 1
ATOM 624 C C . ASP A 1 82 ? 5.237 -27.659 -19.527 1.00 57.38 82 ASP A C 1
ATOM 626 O O . ASP A 1 82 ? 5.048 -27.796 -18.317 1.00 57.38 82 ASP A O 1
ATOM 630 N N . ASP A 1 83 ? 6.014 -28.508 -20.214 1.00 55.78 83 ASP A N 1
ATOM 631 C CA . ASP A 1 83 ? 6.665 -29.670 -19.612 1.00 55.78 83 ASP A CA 1
ATOM 632 C C . ASP A 1 83 ? 8.066 -29.297 -19.098 1.00 55.78 83 ASP A C 1
ATOM 634 O O . ASP A 1 83 ? 9.055 -29.264 -19.827 1.00 55.78 83 ASP A O 1
ATOM 638 N N . GLN A 1 84 ? 8.109 -28.915 -17.820 1.00 56.91 84 GLN A N 1
ATOM 639 C CA . GLN A 1 84 ? 9.227 -29.074 -16.875 1.00 56.91 84 GLN A CA 1
ATOM 640 C C . GLN A 1 84 ? 10.658 -29.042 -17.459 1.00 56.91 84 GLN A C 1
ATOM 642 O O . GLN A 1 84 ? 11.448 -29.963 -17.249 1.00 56.91 84 GLN A O 1
ATOM 647 N N . GLY A 1 85 ? 11.030 -27.929 -18.098 1.00 60.22 85 GLY A N 1
ATOM 648 C CA . GLY A 1 85 ? 12.432 -27.602 -18.393 1.00 60.22 85 GLY A CA 1
ATOM 649 C C . GLY A 1 85 ? 12.827 -27.580 -19.867 1.00 60.22 85 GLY A C 1
ATOM 650 O O . GLY A 1 85 ? 14.022 -27.593 -20.155 1.00 60.22 85 GLY A O 1
ATOM 651 N N . ASN A 1 86 ? 11.864 -27.541 -20.786 1.00 62.81 86 ASN A N 1
ATOM 652 C CA . ASN A 1 86 ? 12.148 -27.370 -22.205 1.00 62.81 86 ASN A CA 1
ATOM 653 C C . ASN A 1 86 ? 12.059 -25.887 -22.617 1.00 62.81 86 ASN A C 1
ATOM 655 O O . ASN A 1 86 ? 11.026 -25.250 -22.418 1.00 62.81 86 ASN A O 1
ATOM 659 N N . ASP A 1 87 ? 13.145 -25.350 -23.179 1.00 65.88 87 ASP A N 1
ATOM 660 C CA . ASP A 1 87 ? 13.199 -23.988 -23.722 1.00 65.88 87 ASP A CA 1
ATOM 661 C C . ASP A 1 87 ? 12.345 -23.890 -24.996 1.00 65.88 87 ASP A C 1
ATOM 663 O O . ASP A 1 87 ? 12.457 -24.729 -25.891 1.00 65.88 87 ASP A O 1
ATOM 667 N N . ASP A 1 88 ? 11.509 -22.852 -25.090 1.00 70.81 88 ASP A N 1
ATOM 668 C CA . ASP A 1 88 ? 10.693 -22.548 -26.269 1.00 70.81 88 ASP A CA 1
ATOM 669 C C . ASP A 1 88 ? 11.580 -22.229 -27.487 1.00 70.81 88 ASP A C 1
ATOM 671 O O . ASP A 1 88 ? 12.152 -21.135 -27.546 1.00 70.81 88 ASP A O 1
ATOM 675 N N . PRO A 1 89 ? 11.673 -23.103 -28.509 1.00 73.62 89 PRO A N 1
ATOM 676 C CA . PRO A 1 89 ? 12.539 -22.851 -29.659 1.00 73.62 89 PRO A CA 1
ATOM 677 C C . PRO A 1 89 ? 12.044 -21.688 -30.530 1.00 73.62 89 PRO A C 1
ATOM 679 O O . PRO A 1 89 ? 12.789 -21.192 -31.372 1.00 73.62 89 PRO A O 1
ATOM 682 N N . SER A 1 90 ? 10.778 -21.284 -30.369 1.00 75.88 90 SER A N 1
ATOM 683 C CA . SER A 1 90 ? 10.165 -20.185 -31.121 1.00 75.88 90 SER A CA 1
ATOM 684 C C . SER A 1 90 ? 10.336 -18.828 -30.430 1.00 75.88 90 SER A C 1
ATOM 686 O O . SER A 1 90 ? 10.178 -17.794 -31.082 1.00 75.88 90 SER A O 1
ATOM 688 N N . ARG A 1 91 ? 10.700 -18.796 -29.139 1.00 77.62 91 ARG A N 1
ATOM 689 C CA . ARG A 1 91 ? 10.948 -17.551 -28.399 1.00 77.62 91 ARG A CA 1
ATOM 690 C C . ARG A 1 91 ? 12.309 -16.976 -28.781 1.00 77.62 91 ARG A C 1
ATOM 692 O O . ARG A 1 91 ? 13.348 -17.388 -28.278 1.00 77.62 91 ARG A O 1
ATOM 699 N N . VAL A 1 92 ? 12.297 -15.970 -29.651 1.00 78.44 92 VAL A N 1
ATOM 700 C CA . VAL A 1 92 ? 13.512 -15.286 -30.136 1.00 78.44 92 VAL A CA 1
ATOM 701 C C . VAL A 1 92 ? 13.917 -14.063 -29.300 1.00 78.44 92 VAL A C 1
ATOM 703 O O . VAL A 1 92 ? 14.919 -13.416 -29.599 1.00 78.44 92 VAL A O 1
ATOM 706 N N . GLY A 1 93 ? 13.164 -13.736 -28.247 1.00 77.38 93 GLY A N 1
ATOM 707 C CA . GLY A 1 93 ? 13.463 -12.626 -27.343 1.00 77.38 93 GLY A CA 1
ATOM 708 C C . GLY A 1 93 ? 12.650 -12.678 -26.050 1.00 77.38 93 GLY A C 1
ATOM 709 O O . GLY A 1 93 ? 11.604 -13.324 -25.986 1.00 77.38 93 GLY A O 1
ATOM 710 N N . ASP A 1 94 ? 13.148 -11.995 -25.019 1.00 78.69 94 ASP A N 1
ATOM 711 C CA . ASP A 1 94 ? 12.435 -11.799 -23.754 1.00 78.69 94 ASP A CA 1
ATOM 712 C C . ASP A 1 94 ? 11.737 -10.429 -23.726 1.00 78.69 94 ASP A C 1
ATOM 714 O O . ASP A 1 94 ? 12.113 -9.488 -24.433 1.00 78.69 94 ASP A O 1
ATOM 718 N N . SER A 1 95 ? 10.702 -10.311 -22.900 1.00 78.44 95 SER A N 1
ATOM 719 C CA . SER A 1 95 ? 9.986 -9.057 -22.692 1.00 78.44 95 SER A CA 1
ATOM 720 C C . SER A 1 95 ? 10.843 -8.064 -21.902 1.00 78.44 95 SER A C 1
ATOM 722 O O . SER A 1 95 ? 11.343 -8.362 -20.818 1.00 78.44 95 SER A O 1
ATOM 724 N N . ALA A 1 96 ? 11.003 -6.847 -22.424 1.00 78.81 96 ALA A N 1
ATOM 725 C CA . ALA A 1 96 ? 11.716 -5.799 -21.704 1.00 78.81 96 ALA A CA 1
ATOM 726 C C . ALA A 1 96 ? 10.904 -5.338 -20.486 1.00 78.81 96 ALA A C 1
ATOM 728 O O . ALA A 1 96 ? 9.709 -5.059 -20.591 1.00 78.81 96 ALA A O 1
ATOM 729 N N . ASN A 1 97 ? 11.557 -5.184 -19.332 1.00 79.44 97 ASN A N 1
ATOM 730 C CA . ASN A 1 97 ? 10.899 -4.642 -18.150 1.00 79.44 97 ASN A CA 1
ATOM 731 C C . ASN A 1 97 ? 10.796 -3.105 -18.251 1.00 79.44 97 ASN A C 1
ATOM 733 O O . ASN A 1 97 ? 11.814 -2.426 -18.098 1.00 79.44 97 ASN A O 1
ATOM 737 N N . PRO A 1 98 ? 9.605 -2.504 -18.413 1.00 79.62 98 PRO A N 1
ATOM 738 C CA . PRO A 1 98 ? 9.467 -1.051 -18.564 1.00 79.62 98 PRO A CA 1
ATOM 739 C C . PRO A 1 98 ? 9.889 -0.263 -17.308 1.00 79.62 98 PRO A C 1
ATOM 741 O O . PRO A 1 98 ? 10.060 0.956 -17.350 1.00 79.62 98 PRO A O 1
ATOM 744 N N . LEU A 1 99 ? 10.075 -0.937 -16.169 1.00 80.25 99 LEU A N 1
ATOM 745 C CA . LEU A 1 99 ? 10.504 -0.319 -14.916 1.00 80.25 99 LEU A CA 1
ATOM 746 C C . LEU A 1 99 ? 12.012 -0.066 -14.843 1.00 80.25 99 LEU A C 1
ATOM 748 O O . LEU A 1 99 ? 12.435 0.689 -13.980 1.00 80.25 99 LEU A O 1
ATOM 752 N N . LEU A 1 100 ? 12.829 -0.611 -15.743 1.00 81.25 100 LEU A N 1
ATOM 753 C CA . LEU A 1 100 ? 14.262 -0.293 -15.771 1.00 81.25 100 LEU A CA 1
ATOM 754 C C . LEU A 1 100 ? 14.561 0.861 -16.729 1.00 81.25 100 LEU A C 1
ATOM 756 O O . LEU A 1 100 ? 13.728 1.248 -17.551 1.00 81.25 100 LEU A O 1
ATOM 760 N N . ASN A 1 101 ? 15.740 1.452 -16.564 1.00 76.75 101 ASN A N 1
ATOM 761 C CA . ASN A 1 101 ? 16.217 2.533 -17.414 1.00 76.75 101 ASN A CA 1
ATOM 762 C C . ASN A 1 101 ? 16.969 1.955 -18.619 1.00 76.75 101 ASN A C 1
ATOM 764 O O . ASN A 1 101 ? 17.729 0.998 -18.478 1.00 76.75 101 ASN A O 1
ATOM 768 N N . GLY A 1 102 ? 16.753 2.555 -19.792 1.00 75.25 102 GLY A N 1
ATOM 769 C CA . GLY A 1 102 ? 17.399 2.159 -21.043 1.00 75.25 102 GLY A CA 1
ATOM 770 C C . GLY A 1 102 ? 16.879 0.852 -21.652 1.00 75.25 102 GLY A C 1
ATOM 771 O O . GLY A 1 102 ? 15.915 0.245 -21.182 1.00 75.25 102 GLY A O 1
ATOM 772 N N . ASN A 1 103 ? 17.543 0.429 -22.728 1.00 69.94 103 ASN A N 1
ATOM 773 C CA . ASN A 1 103 ? 17.252 -0.828 -23.407 1.00 69.94 103 ASN A CA 1
ATOM 774 C C . ASN A 1 103 ? 18.031 -1.953 -22.709 1.00 69.94 103 ASN A C 1
ATOM 776 O O . ASN A 1 103 ? 19.259 -1.914 -22.658 1.00 69.94 103 ASN A O 1
ATOM 780 N N . GLN A 1 104 ? 17.323 -2.947 -22.169 1.00 73.69 104 GLN A N 1
ATOM 781 C CA . GLN A 1 104 ? 17.898 -4.125 -21.503 1.00 73.69 104 GLN A CA 1
ATOM 782 C C . GLN A 1 104 ? 18.483 -5.102 -22.533 1.00 73.69 104 GLN A C 1
ATOM 784 O O . GLN A 1 104 ? 17.906 -6.147 -22.804 1.00 73.69 104 GLN A O 1
ATOM 789 N N . LEU A 1 105 ? 19.608 -4.734 -23.146 1.00 77.19 105 LEU A N 1
ATOM 790 C CA . LEU A 1 105 ? 20.262 -5.510 -24.210 1.00 77.19 105 LEU A CA 1
ATOM 791 C C . LEU A 1 105 ? 21.361 -6.449 -23.683 1.00 77.19 105 LEU A C 1
ATOM 793 O O . LEU A 1 105 ? 22.214 -6.896 -24.447 1.00 77.19 105 LEU A O 1
ATOM 797 N N . ASP A 1 106 ? 21.350 -6.742 -22.383 1.00 77.50 106 ASP A N 1
ATOM 798 C CA . ASP A 1 106 ? 22.350 -7.582 -21.729 1.00 77.50 106 ASP A CA 1
ATOM 799 C C . ASP A 1 106 ? 21.845 -9.023 -21.574 1.00 77.50 106 ASP A C 1
ATOM 801 O O . ASP A 1 106 ? 20.729 -9.258 -21.114 1.00 77.50 106 ASP A O 1
ATOM 805 N N . THR A 1 107 ? 22.702 -10.003 -21.868 1.00 81.25 107 THR A N 1
ATOM 806 C CA . THR A 1 107 ? 22.448 -11.425 -21.588 1.00 81.25 107 THR A CA 1
ATOM 807 C C . THR A 1 107 ? 23.305 -11.921 -20.420 1.00 81.25 107 THR A C 1
ATOM 809 O O . THR A 1 107 ? 24.477 -11.560 -20.284 1.00 81.25 107 THR A O 1
ATOM 812 N N . GLY A 1 108 ? 22.749 -12.791 -19.576 1.00 82.94 108 GLY A N 1
ATOM 813 C CA . GLY A 1 108 ? 23.502 -13.496 -18.535 1.00 82.94 108 GLY A CA 1
ATOM 814 C C . GLY A 1 108 ? 24.184 -14.747 -19.089 1.00 82.94 108 GLY A C 1
ATOM 815 O O . GLY A 1 108 ? 23.519 -15.568 -19.711 1.00 82.94 108 GLY A O 1
ATOM 816 N N . ILE A 1 109 ? 25.484 -14.935 -18.845 1.00 85.38 109 ILE A N 1
ATOM 817 C CA . ILE A 1 109 ? 26.130 -16.235 -19.082 1.00 85.38 109 ILE A CA 1
ATOM 818 C C . ILE A 1 109 ? 25.630 -17.189 -17.985 1.00 85.38 109 ILE A C 1
ATOM 820 O O . ILE A 1 109 ? 25.505 -16.786 -16.832 1.00 85.38 109 ILE A O 1
ATOM 824 N N . SER A 1 110 ? 25.301 -18.444 -18.294 1.00 82.06 110 SER A N 1
ATOM 825 C CA . SER A 1 110 ? 24.878 -19.434 -17.289 1.00 82.06 110 SER A CA 1
ATOM 826 C C . SER A 1 110 ? 26.084 -20.156 -16.664 1.00 82.06 110 SER A C 1
ATOM 828 O O . SER A 1 110 ? 27.201 -20.098 -17.173 1.00 82.06 110 SER A O 1
ATOM 830 N N . PHE A 1 111 ? 25.894 -20.813 -15.514 1.00 81.31 111 PHE A N 1
ATOM 831 C CA . PHE A 1 111 ? 26.945 -21.630 -14.875 1.00 81.31 111 PHE A CA 1
ATOM 832 C C . PHE A 1 111 ? 27.019 -23.066 -15.432 1.00 81.31 111 PHE A C 1
ATOM 834 O O . PHE A 1 111 ? 27.872 -23.846 -15.008 1.00 81.31 111 PHE A O 1
ATOM 841 N N . SER A 1 112 ? 26.124 -23.438 -16.351 1.00 78.88 112 SER A N 1
ATOM 842 C CA . SER A 1 112 ? 26.055 -24.777 -16.936 1.00 78.88 112 SER A CA 1
ATOM 843 C C . SER A 1 112 ? 27.119 -24.942 -18.022 1.00 78.88 112 SER A C 1
ATOM 845 O O . SER A 1 112 ? 27.026 -24.326 -19.078 1.00 78.88 112 SER A O 1
ATOM 847 N N . ASP A 1 113 ? 28.117 -25.783 -17.765 1.00 77.12 113 ASP A N 1
ATOM 848 C CA . ASP A 1 113 ? 29.310 -25.906 -18.622 1.00 77.12 113 ASP A CA 1
ATOM 849 C C . ASP A 1 113 ? 29.704 -27.356 -18.926 1.00 77.12 113 ASP A C 1
ATOM 851 O O . ASP A 1 113 ? 30.846 -27.643 -19.278 1.00 77.12 113 ASP A O 1
ATOM 855 N N . GLY A 1 114 ? 28.816 -28.315 -18.646 1.00 80.69 114 GLY A N 1
ATOM 856 C CA . GLY A 1 114 ? 29.128 -29.741 -18.811 1.00 80.69 114 GLY A CA 1
ATOM 857 C C . GLY A 1 114 ? 30.403 -30.202 -18.081 1.00 80.69 114 GLY A C 1
ATOM 858 O O . GLY A 1 114 ? 30.993 -31.203 -18.467 1.00 80.69 114 GLY A O 1
ATOM 859 N N . GLY A 1 115 ? 30.857 -29.467 -17.055 1.00 78.00 115 GLY A N 1
ATOM 860 C CA . GLY A 1 115 ? 32.081 -29.756 -16.301 1.00 78.00 115 GLY A CA 1
ATOM 861 C C . GLY A 1 115 ? 33.381 -29.140 -16.844 1.00 78.00 115 GLY A C 1
ATOM 862 O O . GLY A 1 115 ? 34.439 -29.449 -16.304 1.00 78.00 115 GLY A O 1
ATOM 863 N N . SER A 1 116 ? 33.343 -28.263 -17.858 1.00 80.88 116 SER A N 1
ATOM 864 C CA . SER A 1 116 ? 34.562 -27.715 -18.487 1.00 80.88 116 SER A CA 1
ATOM 865 C C . SER A 1 116 ? 35.291 -26.628 -17.667 1.00 80.88 116 SER A C 1
ATOM 867 O O . SER A 1 116 ? 36.450 -26.308 -17.936 1.00 80.88 116 SER A O 1
ATOM 869 N N . GLY A 1 117 ? 34.643 -26.078 -16.632 1.00 80.69 117 GLY A N 1
ATOM 870 C CA . GLY A 1 117 ? 35.200 -25.075 -15.714 1.00 80.69 117 GLY A CA 1
ATOM 871 C C . GLY A 1 117 ? 35.344 -23.661 -16.302 1.00 80.69 117 GLY A C 1
ATOM 872 O O . GLY A 1 117 ? 35.517 -22.706 -15.543 1.00 80.69 117 GLY A O 1
ATOM 873 N N . ARG A 1 118 ? 35.198 -23.498 -17.621 1.00 83.38 118 ARG A N 1
ATOM 874 C CA . ARG A 1 118 ? 35.286 -22.224 -18.346 1.00 83.38 118 ARG A CA 1
ATOM 875 C C . ARG A 1 118 ? 34.141 -21.276 -18.023 1.00 83.38 118 ARG A C 1
ATOM 877 O O . ARG A 1 118 ? 34.368 -20.070 -17.953 1.00 83.38 118 ARG A O 1
ATOM 884 N N . ALA A 1 119 ? 32.938 -21.783 -17.764 1.00 85.38 119 ALA A N 1
ATOM 885 C CA . ALA A 1 119 ? 31.805 -20.939 -17.386 1.00 85.38 119 ALA A CA 1
ATOM 886 C C . ALA A 1 119 ? 32.092 -20.157 -16.104 1.00 85.38 119 ALA A C 1
ATOM 888 O O . ALA A 1 119 ? 31.652 -19.021 -15.966 1.00 85.38 119 ALA A O 1
ATOM 889 N N . ARG A 1 120 ? 32.889 -20.714 -15.183 1.00 83.81 120 ARG A N 1
ATOM 890 C CA . ARG A 1 120 ? 33.293 -20.011 -13.960 1.00 83.81 120 ARG A CA 1
ATOM 891 C C . ARG A 1 120 ? 34.202 -18.818 -14.257 1.00 83.81 120 ARG A C 1
ATOM 893 O O . ARG A 1 120 ? 34.047 -17.767 -13.633 1.00 83.81 120 ARG A O 1
ATOM 900 N N . ASP A 1 121 ? 35.122 -18.968 -15.204 1.00 86.44 121 ASP A N 1
ATOM 901 C CA . ASP A 1 121 ? 36.014 -17.888 -15.628 1.00 86.44 121 ASP A CA 1
ATOM 902 C C . ASP A 1 121 ? 35.270 -16.827 -16.443 1.00 86.44 121 ASP A C 1
ATOM 904 O O . ASP A 1 121 ? 35.470 -15.632 -16.215 1.00 86.44 121 ASP A O 1
ATOM 908 N N . LEU A 1 122 ? 34.344 -17.244 -17.310 1.00 86.88 122 LEU A N 1
ATOM 909 C CA . LEU A 1 122 ? 33.459 -16.345 -18.053 1.00 86.88 122 LEU A CA 1
ATOM 910 C C . LEU A 1 122 ? 32.529 -15.561 -17.122 1.00 86.88 122 LEU A C 1
ATOM 912 O O . LEU A 1 122 ? 32.418 -14.349 -17.264 1.00 86.88 122 LEU A O 1
ATOM 916 N N . HIS A 1 123 ? 31.952 -16.198 -16.101 1.00 85.38 123 HIS A N 1
ATOM 917 C CA . HIS A 1 123 ? 31.185 -15.518 -15.049 1.00 85.38 123 HIS A CA 1
ATOM 918 C C . HIS A 1 123 ? 32.018 -14.496 -14.289 1.00 85.38 123 HIS A C 1
ATOM 920 O O . HIS A 1 123 ? 31.567 -13.391 -13.982 1.00 85.38 123 HIS A O 1
ATOM 926 N N . ARG A 1 124 ? 33.262 -14.852 -13.960 1.00 84.69 124 ARG A N 1
ATOM 927 C CA . ARG A 1 124 ? 34.188 -13.929 -13.302 1.00 84.69 124 ARG A CA 1
ATOM 928 C C . ARG A 1 124 ? 34.521 -12.746 -14.211 1.00 84.69 124 ARG A C 1
ATOM 930 O O . ARG A 1 124 ? 34.638 -11.631 -13.709 1.00 84.69 124 ARG A O 1
ATOM 937 N N . ALA A 1 125 ? 34.673 -12.972 -15.514 1.00 85.62 125 ALA A N 1
ATOM 938 C CA . ALA A 1 125 ? 34.884 -11.915 -16.496 1.00 85.62 125 ALA A CA 1
ATOM 939 C C . ALA A 1 125 ? 33.635 -11.032 -16.660 1.00 85.62 125 ALA A C 1
ATOM 941 O O . ALA A 1 125 ? 33.761 -9.813 -16.608 1.00 85.62 125 ALA A O 1
ATOM 942 N N . GLN A 1 126 ? 32.437 -11.616 -16.744 1.00 85.44 126 GLN A N 1
ATOM 943 C CA . GLN A 1 126 ? 31.171 -10.884 -16.838 1.00 85.44 126 GLN A CA 1
ATOM 944 C C . GLN A 1 126 ? 30.946 -9.982 -15.623 1.00 85.44 126 GLN A C 1
ATOM 946 O O . GLN A 1 126 ? 30.635 -8.811 -15.781 1.00 85.44 126 GLN A O 1
ATOM 951 N N . ASN A 1 127 ? 31.212 -10.473 -14.410 1.00 81.25 127 ASN A N 1
ATOM 952 C CA . ASN A 1 127 ? 31.104 -9.660 -13.196 1.00 81.25 127 ASN A CA 1
ATOM 953 C C . ASN A 1 127 ? 32.099 -8.482 -13.141 1.00 81.25 127 ASN A C 1
ATOM 955 O O . ASN A 1 127 ? 31.904 -7.563 -12.344 1.00 81.25 127 ASN A O 1
ATOM 959 N N . LYS A 1 128 ? 33.171 -8.502 -13.952 1.00 82.12 128 LYS A N 1
ATOM 960 C CA . LYS A 1 128 ? 34.097 -7.367 -14.111 1.00 82.12 128 LYS A CA 1
ATOM 961 C C . LYS A 1 128 ? 33.614 -6.354 -15.145 1.00 82.12 128 LYS A C 1
ATOM 963 O O . LYS A 1 128 ? 34.016 -5.195 -15.064 1.00 82.12 128 LYS A O 1
ATOM 968 N N . VAL A 1 129 ? 32.793 -6.772 -16.109 1.00 79.19 129 VAL A N 1
ATOM 969 C CA . VAL A 1 129 ? 32.162 -5.856 -17.058 1.00 79.19 129 VAL A CA 1
ATOM 970 C C . VAL A 1 129 ? 31.083 -5.096 -16.292 1.00 79.19 129 VAL A C 1
ATOM 972 O O . VAL A 1 129 ? 30.111 -5.658 -15.795 1.00 79.19 129 VAL A O 1
ATOM 975 N N . THR A 1 130 ? 31.326 -3.804 -16.095 1.00 60.91 130 THR A N 1
ATOM 976 C CA . THR A 1 130 ? 30.488 -2.936 -15.269 1.00 60.91 130 THR A CA 1
ATOM 977 C C . THR A 1 130 ? 29.098 -2.805 -15.885 1.00 60.91 130 THR A C 1
ATOM 979 O O . THR A 1 130 ? 28.914 -2.054 -16.837 1.00 60.91 130 THR A O 1
ATOM 982 N N . HIS A 1 131 ? 28.113 -3.495 -15.311 1.00 67.19 131 HIS A N 1
ATOM 983 C CA . HIS A 1 131 ? 26.702 -3.170 -15.519 1.00 67.19 131 HIS A CA 1
ATOM 984 C C . HIS A 1 131 ? 26.427 -1.724 -15.083 1.00 67.19 131 HIS A C 1
ATOM 986 O O . HIS A 1 131 ? 27.047 -1.244 -14.126 1.00 67.19 131 HIS A O 1
ATOM 992 N N . ASP A 1 132 ? 25.485 -1.045 -15.746 1.00 74.81 132 ASP A N 1
ATOM 993 C CA . ASP A 1 132 ? 25.090 0.322 -15.398 1.00 74.81 132 ASP A CA 1
ATOM 994 C C . ASP A 1 132 ? 24.797 0.426 -13.891 1.00 74.81 132 ASP A C 1
ATOM 996 O O . ASP A 1 132 ? 23.908 -0.233 -13.335 1.00 74.81 132 ASP A O 1
ATOM 1000 N N . LYS A 1 133 ? 25.610 1.234 -13.202 1.00 78.81 133 LYS A N 1
ATOM 1001 C CA . LYS A 1 133 ? 25.573 1.370 -11.744 1.00 78.81 133 LYS A CA 1
ATOM 1002 C C . LYS A 1 133 ? 24.204 1.857 -11.271 1.00 78.81 133 LYS A C 1
ATOM 1004 O O . LYS A 1 133 ? 23.782 1.462 -10.186 1.00 78.81 133 LYS A O 1
ATOM 1009 N N . SER A 1 134 ? 23.530 2.679 -12.080 1.00 80.50 134 SER A N 1
ATOM 1010 C CA . SER A 1 134 ? 22.202 3.218 -11.779 1.00 80.50 134 SER A CA 1
ATOM 1011 C C . SER A 1 134 ? 21.134 2.117 -11.775 1.00 80.50 134 SER A C 1
ATOM 1013 O O . SER A 1 134 ? 20.434 1.927 -10.776 1.00 80.50 134 SER A O 1
ATOM 1015 N N . THR A 1 135 ? 21.100 1.294 -12.823 1.00 82.31 135 THR A N 1
ATOM 1016 C CA . THR A 1 135 ? 20.193 0.145 -12.951 1.00 82.31 135 THR A CA 1
ATOM 1017 C C . THR A 1 135 ? 20.447 -0.901 -11.867 1.00 82.31 135 THR A C 1
ATOM 1019 O O . THR A 1 135 ? 19.501 -1.458 -11.309 1.00 82.31 135 THR A O 1
ATOM 1022 N N . LYS A 1 136 ? 21.710 -1.125 -11.478 1.00 83.38 136 LYS A N 1
ATOM 1023 C CA . LYS A 1 136 ? 22.047 -2.040 -10.376 1.00 83.38 136 LYS A CA 1
ATOM 1024 C C . LYS A 1 136 ? 21.484 -1.573 -9.029 1.00 83.38 136 LYS A C 1
ATOM 1026 O O . LYS A 1 136 ? 20.942 -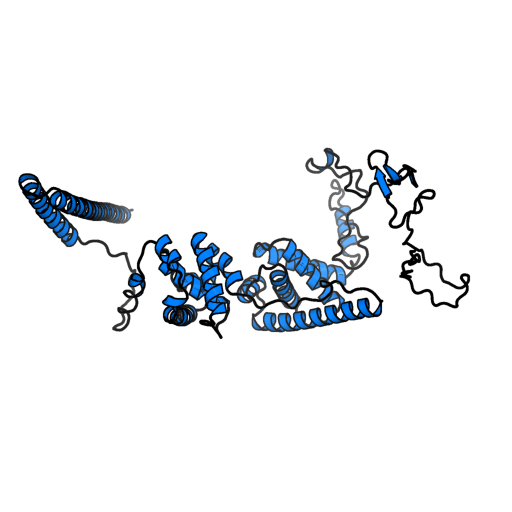2.395 -8.289 1.00 83.38 136 LYS A O 1
ATOM 1031 N N . SER A 1 137 ? 21.594 -0.282 -8.697 1.00 86.50 137 SER A N 1
ATOM 1032 C CA . SER A 1 137 ? 20.985 0.259 -7.469 1.00 86.50 137 SER A CA 1
ATOM 1033 C C . SER A 1 137 ? 19.457 0.197 -7.499 1.00 86.50 137 SER A C 1
ATOM 1035 O O . SER A 1 137 ? 18.843 -0.139 -6.486 1.00 86.50 137 SER A O 1
ATOM 1037 N N . LEU A 1 138 ? 18.850 0.444 -8.662 1.00 88.81 138 LEU A N 1
ATOM 1038 C CA . LEU A 1 138 ? 17.403 0.365 -8.860 1.00 88.81 138 LEU A CA 1
ATOM 1039 C C . LEU A 1 138 ? 16.884 -1.071 -8.656 1.00 88.81 138 LEU A C 1
ATOM 1041 O O . LEU A 1 138 ? 15.921 -1.292 -7.923 1.00 88.81 138 LEU A O 1
ATOM 1045 N N . LEU A 1 139 ? 17.572 -2.067 -9.224 1.00 88.81 139 LEU A N 1
ATOM 1046 C CA . LEU A 1 139 ? 17.251 -3.487 -9.046 1.00 88.81 139 LEU A CA 1
ATOM 1047 C C . LEU A 1 139 ? 17.384 -3.942 -7.588 1.00 88.81 139 LEU A C 1
ATOM 1049 O O . LEU A 1 139 ? 16.541 -4.700 -7.102 1.00 88.81 139 LEU A O 1
ATOM 1053 N N . ALA A 1 140 ? 18.406 -3.461 -6.872 1.00 90.25 140 ALA A N 1
ATOM 1054 C CA . ALA A 1 140 ? 18.541 -3.720 -5.441 1.00 90.25 140 ALA A CA 1
ATOM 1055 C C . ALA A 1 140 ? 17.338 -3.160 -4.660 1.00 90.25 140 ALA A C 1
ATOM 1057 O O . ALA A 1 140 ? 16.750 -3.878 -3.850 1.00 90.25 140 ALA A O 1
ATOM 1058 N N . ALA A 1 141 ? 16.897 -1.936 -4.977 1.00 92.56 141 ALA A N 1
ATOM 1059 C CA . ALA A 1 141 ? 15.703 -1.337 -4.379 1.00 92.56 141 ALA A CA 1
ATOM 1060 C C . ALA A 1 141 ? 14.430 -2.143 -4.672 1.00 92.56 141 ALA A C 1
ATOM 1062 O O . ALA A 1 141 ? 13.614 -2.363 -3.781 1.00 92.56 141 ALA A O 1
ATOM 1063 N N . TYR A 1 142 ? 14.252 -2.620 -5.907 1.00 93.25 142 TYR A N 1
ATOM 1064 C CA . TYR A 1 142 ? 13.088 -3.426 -6.286 1.00 93.25 142 TYR A CA 1
ATOM 1065 C C . TYR A 1 142 ? 13.046 -4.773 -5.578 1.00 93.25 142 TYR A C 1
ATOM 1067 O O . TYR A 1 142 ? 11.960 -5.232 -5.213 1.00 93.25 142 TYR A O 1
ATOM 1075 N N . LYS A 1 143 ? 14.211 -5.382 -5.345 1.00 94.00 143 LYS A N 1
ATOM 1076 C CA . LYS A 1 143 ? 14.322 -6.607 -4.554 1.00 94.00 143 LYS A CA 1
ATOM 1077 C C . LYS A 1 143 ? 13.925 -6.368 -3.096 1.00 94.00 143 LYS A C 1
ATOM 1079 O O . LYS A 1 143 ? 13.184 -7.173 -2.541 1.00 94.00 143 LYS A O 1
ATOM 1084 N N . GLU A 1 144 ? 14.360 -5.259 -2.499 1.00 94.50 144 GLU A N 1
ATOM 1085 C CA . GLU A 1 144 ? 13.965 -4.874 -1.135 1.00 94.50 144 GLU A CA 1
ATOM 1086 C C . GLU A 1 144 ? 12.469 -4.554 -1.029 1.00 94.50 144 GLU A C 1
ATOM 1088 O O . GLU A 1 144 ? 11.800 -5.057 -0.128 1.00 94.50 144 GLU A O 1
ATOM 1093 N N . ILE A 1 145 ? 11.913 -3.786 -1.975 1.00 95.38 145 ILE A N 1
ATOM 1094 C CA . ILE A 1 145 ? 10.469 -3.508 -2.046 1.00 95.38 145 ILE A CA 1
ATOM 1095 C C . ILE A 1 145 ? 9.681 -4.818 -2.135 1.00 95.38 145 ILE A C 1
ATOM 1097 O O . ILE A 1 145 ? 8.723 -4.997 -1.386 1.00 95.38 145 ILE A O 1
ATOM 1101 N N . GLY A 1 146 ? 10.102 -5.741 -3.009 1.00 94.62 146 GLY A N 1
ATOM 1102 C CA . GLY A 1 146 ? 9.501 -7.069 -3.131 1.00 94.62 146 GLY A CA 1
ATOM 1103 C C . GLY A 1 146 ? 9.532 -7.830 -1.808 1.00 94.62 146 GLY A C 1
ATOM 1104 O O . GLY A 1 146 ? 8.481 -8.210 -1.303 1.00 94.62 146 GLY A O 1
ATOM 1105 N N . ALA A 1 147 ? 10.705 -7.936 -1.179 1.00 94.56 147 ALA A N 1
ATOM 1106 C CA . ALA A 1 147 ? 10.866 -8.629 0.099 1.00 94.56 147 ALA A CA 1
ATOM 1107 C C . ALA A 1 147 ? 9.988 -8.037 1.220 1.00 94.56 147 ALA A C 1
ATOM 1109 O O . ALA A 1 147 ? 9.374 -8.778 1.991 1.00 94.56 147 ALA A O 1
ATOM 1110 N N . PHE A 1 148 ? 9.877 -6.708 1.307 1.00 94.56 148 PHE A N 1
ATOM 1111 C CA . PHE A 1 148 ? 9.009 -6.052 2.287 1.00 94.56 148 PHE A CA 1
ATOM 1112 C C . PHE A 1 148 ? 7.520 -6.273 1.995 1.00 94.56 148 PHE A C 1
ATOM 1114 O O . PHE A 1 148 ? 6.744 -6.526 2.925 1.00 94.56 148 PHE A O 1
ATOM 1121 N N . CYS A 1 149 ? 7.110 -6.222 0.727 1.00 94.25 149 CYS A N 1
ATOM 1122 C CA . CYS A 1 149 ? 5.738 -6.521 0.327 1.00 94.25 149 CYS A CA 1
ATOM 1123 C C . CYS A 1 149 ? 5.362 -7.978 0.626 1.00 94.25 149 CYS A C 1
ATOM 1125 O O . CYS A 1 149 ? 4.316 -8.218 1.233 1.00 94.25 149 CYS A O 1
ATOM 1127 N N . ASP A 1 150 ? 6.246 -8.921 0.310 1.00 93.50 150 ASP A N 1
ATOM 1128 C CA . ASP A 1 150 ? 6.040 -10.350 0.547 1.00 93.50 150 ASP A CA 1
ATOM 1129 C C . ASP A 1 150 ? 5.965 -10.660 2.048 1.00 93.50 150 ASP A C 1
ATOM 1131 O O . ASP A 1 150 ? 5.061 -11.365 2.492 1.00 93.50 150 ASP A O 1
ATOM 1135 N N . SER A 1 151 ? 6.819 -10.033 2.870 1.00 92.56 151 SER A N 1
ATOM 1136 C CA . SER A 1 151 ? 6.793 -10.200 4.336 1.00 92.56 151 SER A CA 1
ATOM 1137 C C . SER A 1 151 ? 5.460 -9.807 4.988 1.00 92.56 151 SER A C 1
ATOM 1139 O O . SER A 1 151 ? 5.151 -10.240 6.097 1.00 92.56 151 SER A O 1
ATOM 1141 N N . THR A 1 152 ? 4.656 -8.987 4.304 1.00 88.75 152 THR A N 1
ATOM 1142 C CA . THR A 1 152 ? 3.342 -8.535 4.780 1.00 88.75 152 THR A CA 1
ATOM 1143 C C . THR A 1 152 ? 2.176 -9.020 3.945 1.00 88.75 152 THR A C 1
ATOM 1145 O O . THR A 1 152 ? 1.051 -8.545 4.140 1.00 88.75 152 THR A O 1
ATOM 1148 N N . ASN A 1 153 ? 2.431 -9.985 3.058 1.00 91.31 153 ASN A N 1
ATOM 1149 C CA . ASN A 1 153 ? 1.443 -10.552 2.150 1.00 91.31 153 ASN A CA 1
ATOM 1150 C C . ASN A 1 153 ? 0.681 -9.458 1.379 1.00 91.31 153 ASN A C 1
ATOM 1152 O O . ASN A 1 153 ? -0.545 -9.498 1.247 1.00 91.31 153 ASN A O 1
ATOM 1156 N N . LEU A 1 154 ? 1.396 -8.424 0.924 1.00 92.06 154 LEU A N 1
ATOM 1157 C CA . LEU A 1 154 ? 0.840 -7.415 0.028 1.00 92.06 154 LEU A CA 1
ATOM 1158 C C . LEU A 1 154 ? 0.711 -8.001 -1.384 1.00 92.06 154 LEU A C 1
ATOM 1160 O O . LEU A 1 154 ? 1.555 -8.763 -1.843 1.00 92.06 154 LEU A O 1
ATOM 1164 N N . GLN A 1 155 ? -0.364 -7.637 -2.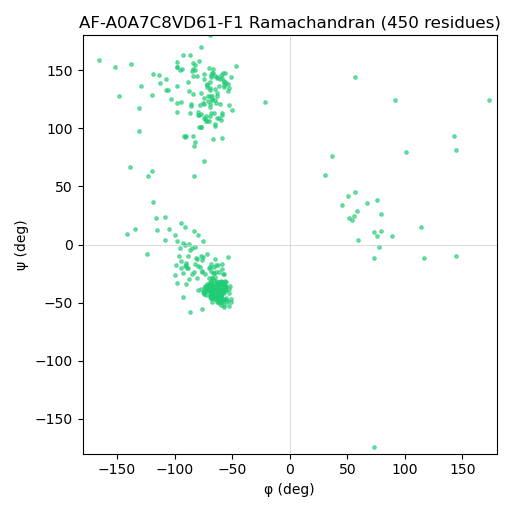082 1.00 92.25 155 GLN A N 1
ATOM 1165 C CA . GLN A 1 155 ? -0.607 -8.103 -3.447 1.00 92.25 155 GLN A CA 1
ATOM 1166 C C . GLN A 1 155 ? 0.434 -7.534 -4.422 1.00 92.25 155 GLN A C 1
ATOM 1168 O O . GLN A 1 155 ? 0.898 -6.404 -4.246 1.00 92.25 155 GLN A O 1
ATOM 1173 N N . LYS A 1 156 ? 0.724 -8.272 -5.505 1.00 91.25 156 LYS A N 1
ATOM 1174 C CA . LYS A 1 156 ? 1.687 -7.864 -6.548 1.00 91.25 156 LYS A CA 1
ATOM 1175 C C . LYS A 1 156 ? 1.406 -6.468 -7.112 1.00 91.25 156 LYS A C 1
ATOM 1177 O O . LYS A 1 156 ? 2.332 -5.681 -7.245 1.00 91.25 156 LYS A O 1
ATOM 1182 N N . ASN A 1 157 ? 0.131 -6.113 -7.296 1.00 93.69 157 ASN A N 1
ATOM 1183 C CA . ASN A 1 157 ? -0.284 -4.774 -7.732 1.00 93.69 157 ASN A CA 1
ATOM 1184 C C . ASN A 1 157 ? 0.302 -3.649 -6.846 1.00 93.69 157 ASN A C 1
ATOM 1186 O O . ASN A 1 157 ? 0.809 -2.644 -7.343 1.00 93.69 157 ASN A O 1
ATOM 1190 N N . VAL A 1 158 ? 0.311 -3.840 -5.522 1.00 93.69 158 VAL A N 1
ATOM 1191 C CA . VAL A 1 158 ? 0.881 -2.862 -4.580 1.00 93.69 158 VAL A CA 1
ATOM 1192 C C . VAL A 1 158 ? 2.400 -2.790 -4.722 1.00 93.69 158 VAL A C 1
ATOM 1194 O O . VAL A 1 158 ? 2.964 -1.696 -4.714 1.00 93.69 15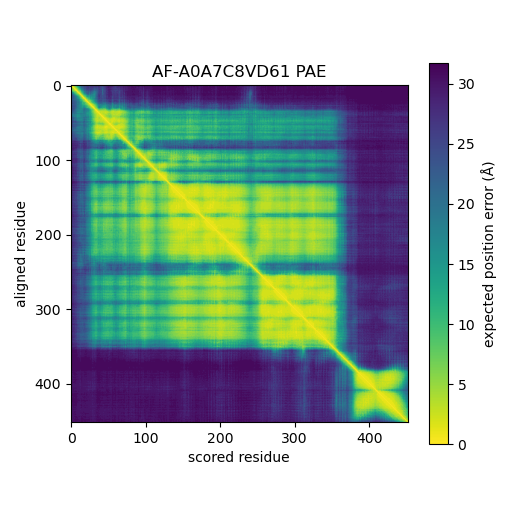8 VAL A O 1
ATOM 1197 N N . ALA A 1 159 ? 3.063 -3.940 -4.868 1.00 94.00 159 ALA A N 1
ATOM 1198 C CA . ALA A 1 159 ? 4.511 -4.005 -5.045 1.00 94.00 159 ALA A CA 1
ATOM 1199 C C . ALA A 1 159 ? 4.949 -3.326 -6.352 1.00 94.00 159 ALA A C 1
ATOM 1201 O O . ALA A 1 159 ? 5.908 -2.558 -6.353 1.00 94.00 159 ALA A O 1
ATOM 1202 N N . ASP A 1 160 ? 4.227 -3.550 -7.447 1.00 93.06 160 ASP A N 1
ATOM 1203 C CA . ASP A 1 160 ? 4.550 -2.970 -8.751 1.00 93.06 160 ASP A CA 1
ATOM 1204 C C . ASP A 1 160 ? 4.268 -1.465 -8.786 1.00 93.06 160 ASP A C 1
ATOM 1206 O O . ASP A 1 160 ? 5.110 -0.694 -9.248 1.00 93.06 160 ASP A O 1
ATOM 1210 N N . THR A 1 161 ? 3.174 -1.022 -8.161 1.00 92.69 161 THR A N 1
ATOM 1211 C CA . THR A 1 161 ? 2.915 0.409 -7.938 1.00 92.69 161 THR A CA 1
ATOM 1212 C C . THR A 1 161 ? 4.031 1.048 -7.102 1.00 92.69 161 THR A C 1
ATOM 1214 O O . THR A 1 161 ? 4.496 2.143 -7.412 1.00 92.69 161 THR A O 1
ATOM 1217 N N . ALA A 1 162 ? 4.519 0.375 -6.053 1.00 94.69 162 ALA A N 1
ATOM 1218 C CA . ALA A 1 162 ? 5.622 0.884 -5.237 1.00 94.69 162 ALA A CA 1
ATOM 1219 C C . ALA A 1 162 ? 6.938 0.994 -6.029 1.00 94.69 162 ALA A C 1
ATOM 1221 O O . ALA A 1 162 ? 7.647 1.990 -5.878 1.00 94.69 162 ALA A O 1
ATOM 1222 N N . LYS A 1 163 ? 7.245 0.020 -6.900 1.00 93.81 163 LYS A N 1
ATOM 1223 C CA . LYS A 1 163 ? 8.415 0.062 -7.799 1.00 93.81 163 LYS A CA 1
ATOM 1224 C C . LYS A 1 163 ? 8.317 1.208 -8.806 1.00 93.81 163 LYS A C 1
ATOM 1226 O O . LYS A 1 163 ? 9.305 1.912 -9.004 1.00 93.81 163 LYS A O 1
ATOM 1231 N N . GLN A 1 164 ? 7.136 1.436 -9.388 1.00 92.25 164 GLN A N 1
ATOM 1232 C CA . GLN A 1 164 ? 6.879 2.573 -10.280 1.00 92.25 164 GLN A CA 1
ATOM 1233 C C . GLN A 1 164 ? 7.109 3.908 -9.566 1.00 92.25 164 GLN A C 1
ATOM 1235 O O . GLN A 1 164 ? 7.868 4.740 -10.052 1.00 92.25 164 GLN A O 1
ATOM 1240 N N . LEU A 1 165 ? 6.524 4.086 -8.375 1.00 92.50 165 LEU A N 1
ATOM 1241 C CA . LEU A 1 165 ? 6.712 5.303 -7.579 1.00 92.50 165 LEU A CA 1
ATOM 1242 C C . LEU A 1 165 ? 8.181 5.517 -7.203 1.00 92.50 165 LEU A C 1
ATOM 1244 O O . LEU A 1 165 ? 8.658 6.648 -7.230 1.00 92.50 165 LEU A O 1
ATOM 1248 N N . TYR A 1 166 ? 8.898 4.448 -6.853 1.00 93.38 166 TYR A N 1
ATOM 1249 C CA . TYR A 1 166 ? 10.325 4.526 -6.554 1.00 93.38 166 TYR A CA 1
ATOM 1250 C C . TYR A 1 166 ? 11.139 4.951 -7.784 1.00 93.38 166 TYR A C 1
ATOM 1252 O O . TYR A 1 166 ? 12.000 5.818 -7.662 1.00 93.38 166 TYR A O 1
ATOM 1260 N N . LYS A 1 167 ? 10.819 4.412 -8.971 1.00 91.38 167 LYS A N 1
ATOM 1261 C CA . LYS A 1 167 ? 11.457 4.794 -10.240 1.00 91.38 167 LYS A CA 1
ATOM 1262 C C . LYS A 1 167 ? 11.325 6.291 -10.511 1.00 91.38 167 LYS A C 1
ATOM 1264 O O . LYS A 1 167 ? 12.327 6.977 -10.660 1.00 91.38 167 LYS A O 1
ATOM 1269 N N . SER A 1 168 ? 10.096 6.811 -10.480 1.00 89.69 168 SER A N 1
ATOM 1270 C CA . SER A 1 168 ? 9.823 8.230 -10.748 1.00 89.69 168 SER A CA 1
ATOM 1271 C C . SER A 1 168 ? 10.559 9.167 -9.783 1.00 89.69 168 SER A C 1
ATOM 1273 O O . SER A 1 168 ? 10.949 10.275 -10.153 1.00 89.69 168 SER A O 1
ATOM 1275 N N . VAL A 1 169 ? 10.755 8.726 -8.538 1.00 91.31 169 VAL A N 1
ATOM 1276 C CA . VAL A 1 169 ? 11.487 9.468 -7.505 1.00 91.31 169 VAL A CA 1
ATOM 1277 C C . VAL A 1 169 ? 13.000 9.443 -7.743 1.00 91.31 169 VAL A C 1
ATOM 1279 O O . VAL A 1 169 ? 13.658 10.472 -7.555 1.00 91.31 169 VAL A O 1
ATOM 1282 N N . ASP A 1 170 ? 13.548 8.293 -8.142 1.00 89.94 170 ASP A N 1
ATOM 1283 C CA . ASP A 1 170 ? 14.973 8.122 -8.440 1.00 89.94 170 ASP A CA 1
ATOM 1284 C C . ASP A 1 170 ? 15.379 8.888 -9.709 1.00 89.94 170 ASP A C 1
ATOM 1286 O O . ASP A 1 170 ? 16.352 9.647 -9.683 1.00 89.94 170 ASP A O 1
ATOM 1290 N N . ASP A 1 171 ? 14.567 8.805 -10.769 1.00 87.94 171 ASP A N 1
ATOM 1291 C CA . ASP A 1 171 ? 14.799 9.493 -12.046 1.00 87.94 171 ASP A CA 1
ATOM 1292 C C . ASP A 1 171 ? 14.851 11.020 -11.868 1.00 87.94 171 ASP A C 1
ATOM 1294 O O . ASP A 1 171 ? 15.737 11.695 -12.399 1.00 87.94 171 ASP A O 1
ATOM 1298 N N . ALA A 1 172 ? 13.959 11.578 -11.042 1.00 87.75 172 ALA A N 1
ATOM 1299 C CA . ALA A 1 172 ? 13.944 13.007 -10.730 1.00 87.75 172 ALA A CA 1
ATOM 1300 C C . ALA A 1 172 ? 15.033 13.441 -9.731 1.00 87.75 172 ALA A C 1
ATOM 1302 O O . ALA A 1 172 ? 15.217 14.638 -9.502 1.00 87.75 172 ALA A O 1
ATOM 1303 N N . LYS A 1 173 ? 15.735 12.495 -9.090 1.00 86.44 173 LYS A N 1
ATOM 1304 C CA . LYS A 1 173 ? 16.804 12.730 -8.097 1.00 86.44 173 LYS A CA 1
ATOM 1305 C C . LYS A 1 173 ? 16.417 13.676 -6.947 1.00 86.44 173 LYS A C 1
ATOM 1307 O O . LYS A 1 173 ? 17.292 14.228 -6.275 1.00 86.44 173 LYS A O 1
ATOM 1312 N N . ALA A 1 174 ? 15.122 13.828 -6.662 1.00 81.94 174 ALA A N 1
ATOM 1313 C CA . ALA A 1 174 ? 14.593 14.823 -5.722 1.00 81.94 174 ALA A CA 1
ATOM 1314 C C . ALA A 1 174 ? 14.948 14.544 -4.246 1.00 81.94 174 ALA A C 1
ATOM 1316 O O . ALA A 1 174 ? 14.902 15.443 -3.407 1.00 81.94 174 ALA A O 1
ATOM 1317 N N . PHE A 1 175 ? 15.326 13.305 -3.914 1.00 85.44 175 PHE A N 1
ATOM 1318 C CA . PHE A 1 175 ? 15.586 12.853 -2.539 1.00 85.44 175 PHE A CA 1
ATOM 1319 C C . PHE A 1 175 ? 17.040 12.432 -2.300 1.00 85.44 175 PHE A C 1
ATOM 1321 O O . PHE A 1 175 ? 17.334 11.690 -1.357 1.00 85.44 175 PHE A O 1
ATOM 1328 N N . LYS A 1 176 ? 17.965 12.934 -3.127 1.00 79.94 176 LYS A N 1
ATOM 1329 C CA . LYS A 1 176 ? 19.397 12.646 -3.026 1.00 79.94 176 LYS A CA 1
ATOM 1330 C C . LYS A 1 176 ? 19.935 13.081 -1.654 1.00 79.94 176 LYS A C 1
ATOM 1332 O O . LYS A 1 176 ? 19.952 14.264 -1.332 1.00 79.94 176 LYS A O 1
ATOM 1337 N N . GLY A 1 177 ? 20.345 12.109 -0.839 1.00 84.44 177 GLY A N 1
ATOM 1338 C CA . GLY A 1 177 ? 20.862 12.323 0.520 1.00 84.44 177 GLY A CA 1
ATOM 1339 C C . GLY A 1 177 ? 20.015 11.701 1.633 1.00 84.44 177 GLY A C 1
ATOM 1340 O O . GLY A 1 177 ? 20.491 11.596 2.761 1.00 84.44 177 GLY A O 1
ATOM 1341 N N . LYS A 1 178 ? 18.793 11.239 1.342 1.00 88.69 178 LYS A N 1
ATOM 1342 C CA . LYS A 1 178 ? 18.070 10.357 2.268 1.00 88.69 178 LYS A CA 1
ATOM 1343 C C . LYS A 1 178 ? 18.514 8.908 2.062 1.00 88.69 178 LYS A C 1
ATOM 1345 O O . LYS A 1 178 ? 18.781 8.527 0.923 1.00 88.69 178 LYS A O 1
ATOM 1350 N N . PRO A 1 179 ? 18.583 8.097 3.130 1.00 91.62 179 PRO A N 1
ATOM 1351 C CA . PRO A 1 179 ? 18.874 6.678 2.983 1.00 91.62 179 PRO A CA 1
ATOM 1352 C C . PRO A 1 179 ? 17.763 5.991 2.178 1.00 91.62 179 PRO A C 1
ATOM 1354 O O . PRO A 1 179 ? 16.579 6.319 2.308 1.00 91.62 179 PRO A O 1
ATOM 1357 N N . GLN A 1 180 ? 18.164 5.031 1.351 1.00 89.81 180 GLN A N 1
ATOM 1358 C CA . GLN A 1 180 ? 17.299 4.324 0.408 1.00 89.81 180 GLN A CA 1
ATOM 1359 C C . GLN A 1 180 ? 16.114 3.632 1.100 1.00 89.81 180 GLN A C 1
ATOM 1361 O O . GLN A 1 180 ? 14.977 3.774 0.652 1.00 89.81 180 GLN A O 1
ATOM 1366 N N . GLU A 1 181 ? 16.345 2.996 2.251 1.00 92.31 181 GLU A N 1
ATOM 1367 C CA . GLU A 1 181 ? 15.309 2.326 3.055 1.00 92.31 181 GLU A CA 1
ATOM 1368 C C . GLU A 1 181 ? 14.151 3.262 3.442 1.00 92.31 181 GLU A C 1
ATOM 1370 O O . GLU A 1 181 ? 12.984 2.867 3.469 1.00 92.31 181 GLU A O 1
ATOM 1375 N N . VAL A 1 182 ? 14.454 4.537 3.708 1.00 94.19 182 VAL A N 1
ATOM 1376 C CA . VAL A 1 182 ? 13.451 5.538 4.093 1.00 94.19 182 VAL A CA 1
ATOM 1377 C C . VAL A 1 182 ? 12.585 5.931 2.896 1.00 94.19 182 VAL A C 1
ATOM 1379 O O . VAL A 1 182 ? 11.377 6.135 3.049 1.00 94.19 182 VAL A O 1
ATOM 1382 N N . ILE A 1 183 ? 13.183 6.026 1.706 1.00 93.69 183 ILE A N 1
ATOM 1383 C CA . ILE A 1 183 ? 12.457 6.299 0.459 1.00 93.69 183 ILE A CA 1
ATOM 1384 C C . ILE A 1 183 ? 11.563 5.101 0.123 1.00 93.69 183 ILE A C 1
ATOM 1386 O O . ILE A 1 183 ? 10.369 5.288 -0.103 1.00 93.69 183 ILE A O 1
ATOM 1390 N N . ILE A 1 184 ? 12.101 3.879 0.210 1.00 94.38 184 ILE A N 1
ATOM 1391 C CA . ILE A 1 184 ? 11.360 2.623 0.021 1.00 94.38 184 ILE A CA 1
ATOM 1392 C C . ILE A 1 184 ? 10.141 2.560 0.952 1.00 94.38 184 ILE A C 1
ATOM 1394 O O . ILE A 1 184 ? 9.021 2.336 0.490 1.00 94.38 184 ILE A O 1
ATOM 1398 N N . ALA A 1 185 ? 10.324 2.837 2.248 1.00 94.81 185 ALA A N 1
ATOM 1399 C CA . ALA A 1 185 ? 9.231 2.856 3.220 1.00 94.81 185 ALA A CA 1
ATOM 1400 C C . ALA A 1 185 ? 8.135 3.878 2.858 1.00 94.81 185 ALA A C 1
ATOM 1402 O O . ALA A 1 185 ? 6.943 3.599 3.014 1.00 94.81 185 ALA A O 1
ATOM 1403 N N . GLY A 1 186 ? 8.526 5.055 2.357 1.00 93.75 186 GLY A N 1
ATOM 1404 C CA . GLY A 1 186 ? 7.601 6.085 1.883 1.00 93.75 186 GLY A CA 1
ATOM 1405 C C . GLY A 1 186 ? 6.818 5.662 0.636 1.00 93.75 186 GLY A C 1
ATOM 1406 O O . GLY A 1 186 ? 5.596 5.819 0.602 1.00 93.75 186 GLY A O 1
ATOM 1407 N N . CYS A 1 187 ? 7.495 5.076 -0.354 1.00 94.12 187 CYS A N 1
ATOM 1408 C CA . CYS A 1 187 ? 6.882 4.584 -1.590 1.00 94.12 187 CYS A CA 1
ATOM 1409 C C . CYS A 1 187 ? 5.879 3.454 -1.323 1.00 94.12 187 CYS A C 1
ATOM 1411 O O . CYS A 1 187 ? 4.759 3.508 -1.830 1.00 94.12 187 CYS A O 1
ATOM 1413 N N . ILE A 1 188 ? 6.226 2.482 -0.469 1.00 94.50 188 ILE A N 1
ATOM 1414 C CA . ILE A 1 188 ? 5.314 1.394 -0.070 1.00 94.50 188 ILE A CA 1
ATOM 1415 C C . ILE A 1 188 ? 4.070 1.962 0.621 1.00 94.50 188 ILE A C 1
ATOM 1417 O O . ILE A 1 188 ? 2.951 1.531 0.338 1.00 94.50 188 ILE A O 1
ATOM 1421 N N . PHE A 1 189 ? 4.240 2.949 1.506 1.00 93.38 189 PHE A N 1
ATOM 1422 C CA . PHE A 1 189 ? 3.119 3.562 2.215 1.00 93.38 189 PHE A CA 1
ATOM 1423 C C . PHE A 1 189 ? 2.143 4.266 1.262 1.00 93.38 189 PHE A C 1
ATOM 1425 O O . PHE A 1 189 ? 0.933 4.095 1.411 1.00 93.38 189 PHE A O 1
ATOM 1432 N N . ILE A 1 190 ? 2.649 5.013 0.273 1.00 92.69 190 ILE A N 1
ATOM 1433 C CA . ILE A 1 190 ? 1.818 5.680 -0.743 1.00 92.69 190 ILE A CA 1
ATOM 1434 C C . ILE A 1 190 ? 1.151 4.650 -1.663 1.00 92.69 190 ILE A C 1
ATOM 1436 O O . ILE A 1 190 ? -0.047 4.756 -1.914 1.00 92.69 190 ILE A O 1
ATOM 1440 N N . ALA A 1 191 ? 1.877 3.620 -2.106 1.00 93.19 191 ALA A N 1
ATOM 1441 C CA . ALA A 1 191 ? 1.327 2.556 -2.948 1.00 93.19 191 ALA A CA 1
ATOM 1442 C C . ALA A 1 191 ? 0.172 1.812 -2.261 1.00 93.19 191 ALA A C 1
ATOM 1444 O O . ALA A 1 191 ? -0.904 1.671 -2.837 1.00 93.19 191 ALA A O 1
ATOM 1445 N N . CYS A 1 192 ? 0.343 1.424 -0.991 1.00 91.81 192 CYS A N 1
ATOM 1446 C CA . CYS A 1 192 ? -0.717 0.794 -0.195 1.00 91.81 192 CYS A CA 1
ATOM 1447 C C . CYS A 1 192 ? -1.988 1.653 -0.148 1.00 91.81 192 CYS A C 1
ATOM 1449 O O . CYS A 1 192 ? -3.108 1.148 -0.138 1.00 91.81 192 CYS A O 1
ATOM 1451 N N . ARG A 1 193 ? -1.802 2.969 -0.103 1.00 89.50 193 ARG A N 1
ATOM 1452 C CA . ARG A 1 193 ? -2.859 3.969 -0.033 1.00 89.50 193 ARG A CA 1
ATOM 1453 C C . ARG A 1 193 ? -3.567 4.162 -1.378 1.00 89.50 193 ARG A C 1
ATOM 1455 O O . ARG A 1 193 ? -4.791 4.203 -1.395 1.00 89.50 193 ARG A O 1
ATOM 1462 N N . LYS A 1 194 ? -2.823 4.175 -2.488 1.00 88.50 194 LYS A N 1
ATOM 1463 C CA . LYS A 1 194 ? -3.374 4.202 -3.854 1.00 88.50 194 LYS A CA 1
ATOM 1464 C C . LYS A 1 194 ? -4.171 2.946 -4.205 1.00 88.50 194 LYS A C 1
ATOM 1466 O O . LYS A 1 194 ? -5.194 3.040 -4.867 1.00 88.50 194 LYS A O 1
ATOM 1471 N N . CYS A 1 195 ? -3.740 1.781 -3.728 1.00 89.31 195 CYS A N 1
ATOM 1472 C CA . CYS A 1 195 ? -4.433 0.516 -3.976 1.00 89.31 195 CYS A CA 1
ATOM 1473 C C . CYS A 1 195 ? -5.605 0.249 -3.011 1.00 89.31 195 CYS A C 1
ATOM 1475 O O . CYS A 1 195 ? -6.082 -0.878 -2.962 1.00 89.31 195 CYS A O 1
ATOM 1477 N N . ASN A 1 196 ? -6.055 1.235 -2.221 1.00 87.44 196 ASN A N 1
ATOM 1478 C CA . ASN A 1 196 ? -7.129 1.086 -1.222 1.00 87.44 196 ASN A CA 1
ATOM 1479 C C . ASN A 1 196 ? -6.860 0.024 -0.136 1.00 87.44 196 ASN A C 1
ATOM 1481 O O . ASN A 1 196 ? -7.778 -0.550 0.444 1.00 87.44 196 ASN A O 1
ATOM 1485 N N . VAL A 1 197 ? -5.589 -0.215 0.194 1.00 89.38 197 VAL A N 1
ATOM 1486 C CA . VAL A 1 197 ? -5.154 -1.162 1.233 1.00 89.38 197 VAL A CA 1
ATOM 1487 C C . VAL A 1 197 ? -4.292 -0.414 2.268 1.00 89.38 197 VAL A C 1
ATOM 1489 O O . VAL A 1 197 ? -3.122 -0.742 2.480 1.00 89.38 197 VAL A O 1
ATOM 1492 N N . PRO A 1 198 ? -4.825 0.632 2.937 1.00 89.31 198 PRO A N 1
ATOM 1493 C CA . PRO A 1 198 ? -4.008 1.550 3.722 1.00 89.31 198 PRO A CA 1
ATOM 1494 C C . PRO A 1 198 ? -3.356 0.852 4.920 1.00 89.31 198 PRO A C 1
ATOM 1496 O O . PRO A 1 198 ? -4.021 0.266 5.778 1.00 89.31 198 PRO A O 1
ATOM 1499 N N . ARG A 1 199 ? -2.028 0.938 5.006 1.00 90.12 199 ARG A N 1
ATOM 1500 C CA . ARG A 1 199 ? -1.239 0.479 6.158 1.00 90.12 199 ARG A CA 1
ATOM 1501 C C . ARG A 1 199 ? -0.964 1.641 7.103 1.00 90.12 199 ARG A C 1
ATOM 1503 O O . ARG A 1 199 ? -0.886 2.794 6.694 1.00 90.12 199 ARG A O 1
ATOM 1510 N N . THR A 1 200 ? -0.832 1.348 8.386 1.00 90.75 200 THR A N 1
ATOM 1511 C CA . THR A 1 200 ? -0.478 2.324 9.416 1.00 90.75 200 THR A CA 1
ATOM 1512 C C . THR A 1 200 ? 1.037 2.527 9.456 1.00 90.75 200 THR A C 1
ATOM 1514 O O . THR A 1 200 ? 1.812 1.620 9.153 1.00 90.75 200 THR A O 1
ATOM 1517 N N . PHE A 1 201 ? 1.499 3.691 9.923 1.00 91.06 201 PHE A N 1
ATOM 1518 C CA . PHE A 1 201 ? 2.938 3.937 10.107 1.00 91.06 201 PHE A CA 1
ATOM 1519 C C . PHE A 1 201 ? 3.611 2.930 11.049 1.00 91.06 201 PHE A C 1
ATOM 1521 O O . PHE A 1 201 ? 4.814 2.711 10.963 1.00 91.06 201 PHE A O 1
ATOM 1528 N N . ARG A 1 202 ? 2.850 2.328 11.971 1.00 89.75 202 ARG A N 1
ATOM 1529 C CA . ARG A 1 202 ? 3.367 1.316 12.895 1.00 89.75 202 ARG A CA 1
ATOM 1530 C C . ARG A 1 202 ? 3.617 -0.018 12.194 1.00 89.75 202 ARG A C 1
ATOM 1532 O O . ARG A 1 202 ? 4.608 -0.662 12.513 1.00 89.75 202 ARG A O 1
ATOM 1539 N N . GLU A 1 203 ? 2.765 -0.395 11.247 1.00 90.69 203 GLU A N 1
ATOM 1540 C CA . GLU A 1 203 ? 2.973 -1.588 10.421 1.00 90.69 203 GLU A CA 1
ATOM 1541 C C . GLU A 1 203 ? 4.185 -1.406 9.509 1.00 90.69 203 GLU A C 1
ATOM 1543 O O . GLU A 1 203 ? 5.056 -2.264 9.501 1.00 90.69 203 GLU A O 1
ATOM 1548 N N . ILE A 1 204 ? 4.318 -0.254 8.841 1.00 92.81 204 ILE A N 1
ATOM 1549 C CA . ILE A 1 204 ? 5.493 0.014 7.995 1.00 92.81 204 ILE A CA 1
ATOM 1550 C C . ILE A 1 204 ? 6.786 0.018 8.820 1.00 92.81 204 ILE A C 1
ATOM 1552 O O . ILE A 1 204 ? 7.756 -0.626 8.434 1.00 92.81 204 ILE A O 1
ATOM 1556 N N . PHE A 1 205 ? 6.778 0.646 10.002 1.00 93.50 205 PHE A N 1
ATOM 1557 C CA . PHE A 1 205 ? 7.907 0.602 10.939 1.00 93.50 205 PHE A CA 1
ATOM 1558 C C . PHE A 1 205 ? 8.304 -0.832 11.326 1.00 93.50 205 PHE A C 1
ATOM 1560 O O . PHE A 1 205 ? 9.489 -1.126 11.466 1.00 93.50 205 PHE A O 1
ATOM 1567 N N . ALA A 1 206 ? 7.336 -1.735 11.514 1.00 91.56 206 ALA A N 1
ATOM 1568 C CA . ALA A 1 206 ? 7.626 -3.112 11.907 1.00 91.56 206 ALA A CA 1
ATOM 1569 C C . ALA A 1 206 ? 8.431 -3.869 10.836 1.00 91.56 206 ALA A C 1
ATOM 1571 O O . ALA A 1 206 ? 9.259 -4.709 11.197 1.00 91.56 206 ALA A O 1
ATOM 1572 N N . ILE A 1 207 ? 8.216 -3.522 9.564 1.00 91.81 207 ILE A N 1
ATOM 1573 C CA . ILE A 1 207 ? 8.823 -4.151 8.387 1.00 91.81 207 ILE A CA 1
ATOM 1574 C C . ILE A 1 207 ? 10.177 -3.512 8.075 1.00 91.81 207 ILE A C 1
ATOM 1576 O O . ILE A 1 207 ? 11.195 -4.192 8.074 1.00 91.81 207 ILE A O 1
ATOM 1580 N N . THR A 1 208 ? 10.192 -2.194 7.853 1.00 91.12 208 THR A N 1
ATOM 1581 C CA . THR A 1 208 ? 11.369 -1.479 7.335 1.00 91.12 208 THR A CA 1
ATOM 1582 C C . THR A 1 208 ? 12.313 -0.997 8.431 1.00 91.12 208 THR A C 1
ATOM 1584 O O . THR A 1 208 ? 13.388 -0.504 8.128 1.00 91.12 208 THR A O 1
ATOM 1587 N N . LYS A 1 209 ? 11.912 -1.079 9.709 1.00 91.81 209 LYS A N 1
ATOM 1588 C CA . LYS A 1 209 ? 12.654 -0.577 10.887 1.00 91.81 209 LYS A CA 1
ATOM 1589 C C . LYS A 1 209 ? 12.960 0.931 10.884 1.00 91.81 209 LYS A C 1
ATOM 1591 O O . LYS A 1 209 ? 13.547 1.435 11.839 1.00 91.81 209 LYS A O 1
ATOM 1596 N N . VAL A 1 210 ? 12.475 1.678 9.893 1.00 93.50 210 VAL A N 1
ATOM 1597 C CA . VAL A 1 210 ? 12.638 3.134 9.780 1.00 93.50 210 VAL A CA 1
ATOM 1598 C C . VAL A 1 210 ? 11.738 3.867 10.775 1.00 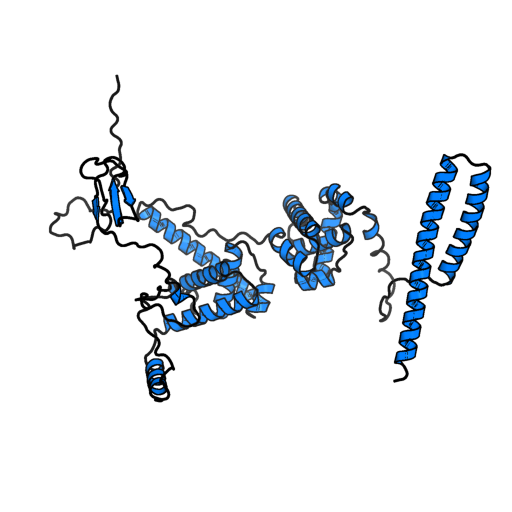93.50 210 VAL A C 1
ATOM 1600 O O . VAL A 1 210 ? 10.520 3.693 10.710 1.00 93.50 210 VAL A O 1
ATOM 1603 N N . PRO A 1 211 ? 12.253 4.763 11.637 1.00 94.12 211 PRO A N 1
ATOM 1604 C CA . PRO A 1 211 ? 11.459 5.421 12.672 1.00 94.12 211 PRO A CA 1
ATOM 1605 C C . PRO A 1 211 ? 10.250 6.192 12.114 1.00 94.12 211 PRO A C 1
ATOM 1607 O O . PRO A 1 211 ? 10.333 6.924 11.128 1.00 94.12 211 PRO A O 1
ATOM 1610 N N . LYS A 1 212 ? 9.113 6.121 12.823 1.00 91.75 212 LYS A N 1
ATOM 1611 C CA . LYS A 1 212 ? 7.822 6.721 12.409 1.00 91.75 212 LYS A CA 1
ATOM 1612 C C . LYS A 1 212 ? 7.911 8.207 12.028 1.00 91.75 212 LYS A C 1
ATOM 1614 O O . LYS A 1 212 ? 7.205 8.658 11.128 1.00 91.75 212 LYS A O 1
ATOM 1619 N N . LYS A 1 213 ? 8.769 8.975 12.714 1.00 93.19 213 LYS A N 1
ATOM 1620 C CA . LYS A 1 213 ? 8.982 10.411 12.454 1.00 93.19 213 LYS A CA 1
ATOM 1621 C C . LYS A 1 213 ? 9.570 10.651 11.062 1.00 93.19 213 LYS A C 1
ATOM 1623 O O . LYS A 1 213 ? 9.200 11.620 10.403 1.00 93.19 213 LYS A O 1
ATOM 1628 N N . GLU A 1 214 ? 10.472 9.783 10.620 1.00 92.50 214 GLU A N 1
ATOM 1629 C CA . GLU A 1 214 ? 11.102 9.886 9.306 1.00 92.50 214 GLU A CA 1
ATOM 1630 C C . GLU A 1 214 ? 10.145 9.470 8.200 1.00 92.50 214 GLU A C 1
ATOM 1632 O O . GLU A 1 214 ? 10.009 10.221 7.235 1.00 92.50 214 GLU A O 1
ATOM 1637 N N . ILE A 1 215 ? 9.385 8.385 8.399 1.00 92.25 215 ILE A N 1
ATOM 1638 C CA . ILE A 1 215 ? 8.327 7.973 7.463 1.00 92.25 215 ILE A CA 1
ATOM 1639 C C . ILE A 1 215 ? 7.342 9.128 7.237 1.00 92.25 215 ILE A C 1
ATOM 1641 O O . ILE A 1 215 ? 7.043 9.468 6.098 1.00 92.25 215 ILE A O 1
ATOM 1645 N N . GLY A 1 216 ? 6.895 9.802 8.304 1.00 91.38 216 GLY A N 1
ATOM 1646 C CA . GLY A 1 216 ? 5.982 10.943 8.189 1.00 91.38 216 GLY A CA 1
ATOM 1647 C C . GLY A 1 216 ? 6.574 12.150 7.446 1.00 91.38 216 GLY A C 1
ATOM 1648 O O . GLY A 1 216 ? 5.867 12.808 6.683 1.00 91.38 216 GLY A O 1
ATOM 1649 N N . ARG A 1 217 ? 7.870 12.447 7.630 1.00 91.56 217 ARG A N 1
ATOM 1650 C CA . ARG A 1 217 ? 8.563 13.520 6.886 1.00 91.56 217 ARG A CA 1
ATOM 1651 C C . ARG A 1 217 ? 8.711 13.178 5.407 1.00 91.56 217 ARG A C 1
ATOM 1653 O O . ARG A 1 217 ? 8.573 14.058 4.563 1.00 91.56 217 ARG A O 1
ATOM 1660 N N . VAL A 1 218 ? 9.039 11.926 5.100 1.00 92.44 218 VAL A N 1
ATOM 1661 C CA . VAL A 1 218 ? 9.251 11.466 3.724 1.00 92.44 218 VAL A CA 1
ATOM 1662 C C . VAL A 1 218 ? 7.932 11.340 2.988 1.00 92.44 218 VAL A C 1
ATOM 1664 O O . VAL A 1 218 ? 7.855 11.821 1.870 1.00 92.44 218 VAL A O 1
ATOM 1667 N N . PHE A 1 219 ? 6.881 10.844 3.641 1.00 91.44 219 PHE A N 1
ATOM 1668 C CA . PHE A 1 219 ? 5.524 10.829 3.100 1.00 91.44 219 PHE A CA 1
ATOM 1669 C C . PHE A 1 219 ? 5.078 12.221 2.633 1.00 91.44 219 PHE A C 1
ATOM 1671 O O . PHE A 1 219 ? 4.736 12.380 1.469 1.00 91.44 219 PHE A O 1
ATOM 1678 N N . LYS A 1 220 ? 5.171 13.247 3.493 1.00 91.19 220 LYS A N 1
ATOM 1679 C CA . LYS A 1 220 ? 4.790 14.624 3.123 1.00 91.19 220 LYS A CA 1
ATOM 1680 C C . LYS A 1 220 ? 5.614 15.173 1.959 1.00 91.19 220 LYS A C 1
ATOM 1682 O O . LYS A 1 220 ? 5.102 15.904 1.120 1.00 91.19 220 LYS A O 1
ATOM 1687 N N . ALA A 1 221 ? 6.905 14.854 1.933 1.00 91.88 221 ALA A N 1
ATOM 1688 C CA . ALA A 1 221 ? 7.792 15.316 0.877 1.00 91.88 221 ALA A CA 1
ATOM 1689 C C . ALA A 1 221 ? 7.522 14.596 -0.457 1.00 91.88 221 ALA A C 1
ATOM 1691 O O . ALA A 1 221 ? 7.514 15.251 -1.493 1.00 91.88 221 ALA A O 1
ATOM 1692 N N . LEU A 1 222 ? 7.258 13.285 -0.432 1.00 91.62 222 LEU A N 1
ATOM 1693 C CA . LEU A 1 222 ? 6.868 12.493 -1.602 1.00 91.62 222 LEU A CA 1
ATOM 1694 C C . LEU A 1 222 ? 5.506 12.928 -2.144 1.00 91.62 222 LEU A C 1
ATOM 1696 O O . LEU A 1 222 ? 5.361 13.105 -3.344 1.00 91.62 222 LEU A O 1
ATOM 1700 N N . GLU A 1 223 ? 4.524 13.155 -1.272 1.00 89.69 223 GLU A N 1
ATOM 1701 C CA . GLU A 1 223 ? 3.197 13.638 -1.664 1.00 89.69 223 GLU A CA 1
ATOM 1702 C C . GLU A 1 223 ? 3.286 15.002 -2.358 1.00 89.69 223 GLU A C 1
ATOM 1704 O O . GLU A 1 223 ? 2.743 15.168 -3.445 1.00 89.69 223 GLU A O 1
ATOM 1709 N N . LYS A 1 224 ? 4.074 15.937 -1.804 1.00 90.12 224 LYS A N 1
ATOM 1710 C CA . LYS A 1 224 ? 4.354 17.227 -2.452 1.00 90.12 224 LYS A CA 1
ATOM 1711 C C . LYS A 1 224 ? 5.029 17.052 -3.816 1.00 90.12 224 LYS A C 1
ATOM 1713 O O . LYS A 1 224 ? 4.660 17.737 -4.763 1.00 90.12 224 LYS A O 1
ATOM 1718 N N . PHE A 1 225 ? 6.009 16.157 -3.911 1.00 91.12 225 PHE A N 1
ATOM 1719 C CA . PHE A 1 225 ? 6.724 15.883 -5.155 1.00 91.12 225 PHE A CA 1
ATOM 1720 C C . PHE A 1 225 ? 5.794 15.328 -6.243 1.00 91.12 225 PHE A C 1
ATOM 1722 O O . PHE A 1 225 ? 5.804 15.828 -7.364 1.00 91.12 225 PHE A O 1
ATOM 1729 N N . PHE A 1 226 ? 4.949 14.348 -5.915 1.00 88.94 226 PHE A N 1
ATOM 1730 C CA . PHE A 1 226 ? 4.025 13.774 -6.891 1.00 88.94 226 PHE A CA 1
ATOM 1731 C C . PHE A 1 226 ? 2.906 14.739 -7.291 1.00 88.94 226 PHE A C 1
ATOM 1733 O O . PHE A 1 226 ? 2.523 14.752 -8.457 1.00 88.94 226 PHE A O 1
ATOM 1740 N N . SER A 1 227 ? 2.417 15.578 -6.372 1.00 87.25 227 SER A N 1
ATOM 1741 C CA . SER A 1 227 ? 1.490 16.663 -6.718 1.00 87.25 227 SER A CA 1
ATOM 1742 C C . SER A 1 227 ? 2.116 17.637 -7.722 1.00 87.25 227 SER A C 1
ATOM 1744 O O . SER A 1 227 ? 1.492 17.937 -8.733 1.00 87.25 227 SER A O 1
ATOM 1746 N N . GLN A 1 228 ? 3.371 18.051 -7.509 1.00 86.75 228 GLN A N 1
ATOM 1747 C CA . GLN A 1 228 ? 4.092 18.936 -8.435 1.00 86.75 228 GLN A CA 1
ATOM 1748 C C . GLN A 1 228 ? 4.351 18.287 -9.798 1.00 86.75 228 GLN A C 1
ATOM 1750 O O . GLN A 1 228 ? 4.217 18.946 -10.825 1.00 86.75 228 GLN A O 1
ATOM 1755 N N . GLN A 1 229 ? 4.706 16.999 -9.825 1.00 84.19 229 GLN A N 1
ATOM 1756 C CA . GLN A 1 229 ? 4.856 16.272 -11.086 1.00 84.19 229 GLN A CA 1
ATOM 1757 C C . GLN A 1 229 ? 3.528 16.161 -11.836 1.00 84.19 229 GLN A C 1
ATOM 1759 O O . GLN A 1 229 ? 3.498 16.416 -13.033 1.00 84.19 229 GLN A O 1
ATOM 1764 N N . GLY A 1 230 ? 2.433 15.843 -11.140 1.00 80.62 230 GLY A N 1
ATOM 1765 C CA . GLY A 1 230 ? 1.104 15.786 -11.749 1.00 80.62 230 GLY A CA 1
ATOM 1766 C C . GLY A 1 230 ? 0.680 17.129 -12.347 1.00 80.62 230 GLY A C 1
ATOM 1767 O O . GLY A 1 230 ? 0.191 17.167 -13.470 1.00 80.62 230 GLY A O 1
ATOM 1768 N N . GLU A 1 231 ? 0.920 18.234 -11.636 1.00 81.69 231 GLU A N 1
ATOM 1769 C CA . GLU A 1 231 ? 0.663 19.589 -12.144 1.00 81.69 231 GLU A CA 1
ATOM 1770 C C . GLU A 1 231 ? 1.505 19.910 -13.386 1.00 81.69 231 GLU A C 1
ATOM 1772 O O . GLU A 1 231 ? 0.974 20.445 -14.358 1.00 81.69 231 GLU A O 1
ATOM 1777 N N . ALA A 1 232 ? 2.792 19.546 -13.391 1.00 82.12 232 ALA A N 1
ATOM 1778 C CA . ALA A 1 232 ? 3.674 19.754 -14.537 1.00 82.12 232 ALA A CA 1
ATOM 1779 C C . ALA A 1 232 ? 3.223 18.954 -15.770 1.00 82.12 232 ALA A C 1
ATOM 1781 O O . ALA A 1 232 ? 3.139 19.512 -16.862 1.00 82.12 232 ALA A O 1
ATOM 1782 N N . THR A 1 233 ? 2.867 17.676 -15.597 1.00 79.31 233 THR A N 1
ATOM 1783 C CA . THR A 1 233 ? 2.367 16.826 -16.688 1.00 79.31 233 THR A CA 1
ATOM 1784 C C . THR A 1 233 ? 1.046 17.348 -17.248 1.00 79.31 233 THR A C 1
ATOM 1786 O O . THR A 1 233 ? 0.869 17.405 -18.462 1.00 79.31 233 THR A O 1
ATOM 1789 N N . VAL A 1 234 ? 0.120 17.779 -16.386 1.00 79.12 234 VAL A N 1
ATOM 1790 C CA . VAL A 1 234 ? -1.147 18.377 -16.834 1.00 79.12 234 VAL A CA 1
ATOM 1791 C C . VAL A 1 234 ? -0.896 19.690 -17.579 1.00 79.12 234 VAL A C 1
ATOM 1793 O O . VAL A 1 234 ? -1.489 19.906 -18.633 1.00 79.12 234 VAL A O 1
ATOM 1796 N N . ALA A 1 235 ? 0.007 20.544 -17.091 1.00 80.81 235 ALA A N 1
ATOM 1797 C CA . ALA A 1 235 ? 0.362 21.789 -17.770 1.00 80.81 235 ALA A CA 1
ATOM 1798 C C . ALA A 1 235 ? 0.983 21.544 -19.158 1.00 80.81 235 ALA A C 1
ATOM 1800 O O . ALA A 1 235 ? 0.673 22.261 -20.112 1.00 80.81 235 ALA A O 1
ATOM 1801 N N . GLU A 1 236 ? 1.818 20.516 -19.300 1.00 79.31 236 GLU A N 1
ATOM 1802 C CA . GLU A 1 236 ? 2.416 20.122 -20.579 1.00 79.31 236 GLU A CA 1
ATOM 1803 C C . GLU A 1 236 ? 1.366 19.590 -21.567 1.00 79.31 236 GLU A C 1
ATOM 1805 O O . GLU A 1 236 ? 1.327 20.019 -22.717 1.00 79.31 236 GLU A O 1
ATOM 1810 N N . ILE A 1 237 ? 0.438 18.740 -21.115 1.00 75.19 237 ILE A N 1
ATOM 1811 C CA . ILE A 1 237 ? -0.647 18.224 -21.966 1.00 75.19 237 ILE A CA 1
ATOM 1812 C C . ILE A 1 237 ? -1.559 19.358 -22.448 1.00 75.19 237 ILE A C 1
ATOM 1814 O O . ILE A 1 237 ? -1.877 19.436 -23.636 1.00 75.19 237 ILE A O 1
ATOM 1818 N N . VAL A 1 238 ? -1.951 20.260 -21.543 1.00 77.44 238 VAL A N 1
ATOM 1819 C CA . VAL A 1 238 ? -2.830 21.393 -21.870 1.00 77.44 238 VAL A CA 1
ATOM 1820 C C . VAL A 1 238 ? -2.129 22.375 -22.812 1.00 77.44 238 VAL A C 1
ATOM 1822 O O . VAL A 1 238 ? -2.742 22.858 -23.763 1.00 77.44 238 VAL A O 1
ATOM 1825 N N . SER A 1 239 ? -0.836 22.645 -22.602 1.00 77.19 239 SER A N 1
ATOM 1826 C CA . SER A 1 239 ? -0.054 23.502 -23.508 1.00 77.19 239 SER A CA 1
ATOM 1827 C C . SER A 1 239 ? 0.209 22.850 -24.871 1.00 77.19 239 SER A C 1
ATOM 1829 O O . SER A 1 239 ? 0.262 23.556 -25.876 1.00 77.19 239 SER A O 1
ATOM 1831 N N . GLY A 1 240 ? 0.274 21.517 -24.932 1.00 76.88 240 GLY A N 1
ATOM 1832 C CA . GLY A 1 240 ? 0.330 20.729 -26.165 1.00 76.88 240 GLY A CA 1
ATOM 1833 C C . GLY A 1 240 ? -0.999 20.615 -26.924 1.00 76.88 240 GLY A C 1
ATOM 1834 O O . GLY A 1 240 ? -1.059 19.909 -27.928 1.00 76.88 240 GLY A O 1
ATOM 1835 N N . GLY A 1 241 ? -2.071 21.275 -26.464 1.00 70.56 241 GLY A N 1
ATOM 1836 C CA . GLY A 1 241 ? -3.397 21.212 -27.089 1.00 70.56 241 GLY A CA 1
ATOM 1837 C C . GLY A 1 241 ? -4.140 19.889 -26.863 1.00 70.56 241 GLY A C 1
ATOM 1838 O O . GLY A 1 241 ? -5.162 19.643 -27.503 1.00 70.56 241 GLY A O 1
ATOM 1839 N N . GLY A 1 242 ? -3.640 19.032 -25.967 1.00 73.25 242 GLY A N 1
ATOM 1840 C CA . GLY A 1 242 ? -4.280 17.782 -25.576 1.00 73.25 242 GLY A CA 1
ATOM 1841 C C . GLY A 1 242 ? -5.319 17.989 -24.473 1.00 73.25 242 GLY A C 1
ATOM 1842 O O . GLY A 1 242 ? -5.185 18.857 -23.611 1.00 73.25 242 GLY A O 1
ATOM 1843 N N . ILE A 1 243 ? -6.360 17.157 -24.468 1.00 68.38 243 ILE A N 1
ATOM 1844 C CA . ILE A 1 243 ? -7.300 17.086 -23.346 1.00 68.38 243 ILE A CA 1
ATOM 1845 C C . ILE A 1 243 ? -6.639 16.235 -22.259 1.00 68.38 243 ILE A C 1
ATOM 1847 O O . ILE A 1 243 ? -6.398 15.043 -22.458 1.00 68.38 243 ILE A O 1
ATOM 1851 N N . ALA A 1 244 ? -6.319 16.847 -21.117 1.00 61.47 244 ALA A N 1
ATOM 1852 C CA . ALA A 1 244 ? -5.815 16.114 -19.964 1.00 61.47 244 ALA A CA 1
ATOM 1853 C C . ALA A 1 244 ? -6.900 15.151 -19.463 1.00 61.47 244 ALA A C 1
ATOM 1855 O O . ALA A 1 244 ? -8.011 15.563 -19.134 1.00 61.47 244 ALA A O 1
ATOM 1856 N N . ASN A 1 245 ? -6.580 13.860 -19.425 1.00 64.69 245 ASN A N 1
ATOM 1857 C CA . ASN A 1 245 ? -7.440 12.854 -18.811 1.00 64.69 245 ASN A CA 1
ATOM 1858 C C . ASN A 1 245 ? -7.619 13.195 -17.317 1.00 64.69 245 ASN A C 1
ATOM 1860 O O . ASN A 1 245 ? -6.658 13.618 -16.673 1.00 64.69 245 ASN A O 1
ATOM 1864 N N . GLU A 1 246 ? -8.805 12.984 -16.741 1.00 59.44 246 GLU A N 1
ATOM 1865 C CA . GLU A 1 246 ? -9.064 13.230 -15.309 1.00 59.44 246 GLU A CA 1
ATOM 1866 C C . GLU A 1 246 ? -8.102 12.436 -14.401 1.00 59.44 246 GLU A C 1
ATOM 1868 O O . GLU A 1 246 ? -7.761 12.875 -13.304 1.00 59.44 246 GLU A O 1
ATOM 1873 N N . ASN A 1 247 ? -7.580 11.309 -14.902 1.00 62.59 247 ASN A N 1
ATOM 1874 C CA . ASN A 1 247 ? -6.582 10.467 -14.235 1.00 62.59 247 ASN A CA 1
ATOM 1875 C C . ASN A 1 247 ? -5.114 10.872 -14.491 1.00 62.59 247 ASN A C 1
ATOM 1877 O O . ASN A 1 247 ? -4.208 10.199 -14.004 1.00 62.59 247 ASN A O 1
ATOM 1881 N N . ALA A 1 248 ? -4.849 11.925 -15.274 1.00 55.31 248 ALA A N 1
ATOM 1882 C CA . ALA A 1 248 ? -3.486 12.379 -15.572 1.00 55.31 248 ALA A CA 1
ATOM 1883 C C . ALA A 1 248 ? -2.842 13.138 -14.396 1.00 55.31 248 ALA A C 1
ATOM 1885 O O . ALA A 1 248 ? -1.618 13.204 -14.293 1.00 55.31 248 ALA A O 1
ATOM 1886 N N . GLY A 1 249 ? -3.656 13.698 -13.495 1.00 59.56 249 GLY A N 1
ATOM 1887 C CA . GLY A 1 249 ? -3.187 14.363 -12.283 1.00 59.56 249 GLY A CA 1
ATOM 1888 C C . GLY A 1 249 ? -2.896 13.382 -11.143 1.00 59.56 249 GLY A C 1
ATOM 1889 O O . GLY A 1 249 ? -3.543 12.345 -10.996 1.00 59.56 249 GLY A O 1
ATOM 1890 N N . TYR A 1 250 ? -1.946 13.725 -10.269 1.00 67.44 250 TYR A N 1
ATOM 1891 C CA . TYR A 1 250 ? -1.753 12.984 -9.024 1.00 67.44 250 TYR A CA 1
ATOM 1892 C C . TYR A 1 250 ? -2.892 13.300 -8.046 1.00 67.44 250 TYR A C 1
ATOM 1894 O O . TYR A 1 250 ? -2.921 14.367 -7.431 1.00 67.44 250 TYR A O 1
ATOM 1902 N N . THR A 1 251 ? -3.816 12.359 -7.854 1.00 68.06 251 THR A N 1
ATOM 1903 C CA . THR A 1 251 ? -4.802 12.456 -6.774 1.00 68.06 251 THR A CA 1
ATOM 1904 C C . THR A 1 251 ? -4.094 12.270 -5.433 1.00 68.06 251 THR A C 1
ATOM 1906 O O . THR A 1 251 ? -3.606 11.180 -5.111 1.00 68.06 251 THR A O 1
ATOM 1909 N N . SER A 1 252 ? -4.019 13.352 -4.653 1.00 68.38 252 SER A N 1
ATOM 1910 C CA . SER A 1 252 ? -3.486 13.315 -3.290 1.00 68.38 252 SER A CA 1
ATOM 1911 C C . SER A 1 252 ? -4.208 12.251 -2.472 1.00 68.38 252 SER A C 1
ATOM 1913 O O . SER A 1 252 ? -5.426 12.081 -2.593 1.00 68.38 252 SER A O 1
ATOM 1915 N N . THR A 1 253 ? -3.468 11.481 -1.671 1.00 70.12 253 THR A N 1
ATOM 1916 C CA . THR A 1 253 ? -4.097 10.324 -1.046 1.00 70.12 253 THR A CA 1
ATOM 1917 C C . THR A 1 253 ? -4.975 10.747 0.124 1.00 70.12 253 THR A C 1
ATOM 1919 O O . THR A 1 253 ? -4.534 11.436 1.043 1.00 70.12 253 THR A O 1
ATOM 1922 N N . THR A 1 254 ? -6.215 10.262 0.147 1.00 73.06 254 THR A N 1
ATOM 1923 C CA . THR A 1 254 ? -7.144 10.504 1.249 1.00 73.06 254 THR A CA 1
ATOM 1924 C C . THR A 1 254 ? -6.603 9.982 2.581 1.00 73.06 254 THR A C 1
ATOM 1926 O O . THR A 1 254 ? -5.928 8.949 2.661 1.00 73.06 254 THR A O 1
ATOM 1929 N N . SER A 1 255 ? -6.930 10.694 3.662 1.00 78.00 255 SER A N 1
ATOM 1930 C CA . SER A 1 255 ? -6.627 10.249 5.023 1.00 78.00 255 SER A CA 1
ATOM 1931 C C . SER A 1 255 ? -7.248 8.874 5.291 1.00 78.00 255 SER A C 1
ATOM 1933 O O . SER A 1 255 ? -8.391 8.619 4.920 1.00 78.00 255 SER A O 1
ATOM 1935 N N . THR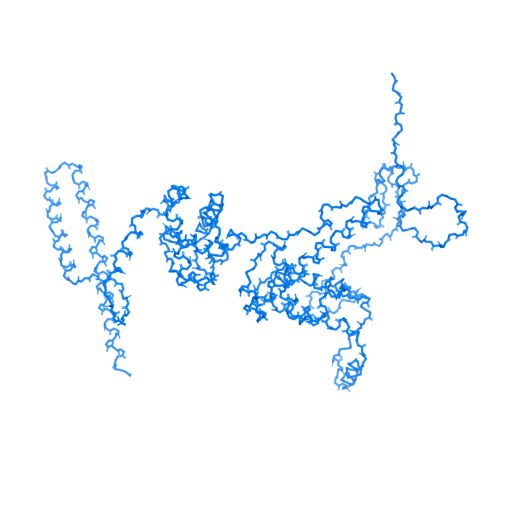 A 1 256 ? -6.491 7.993 5.946 1.00 83.44 256 THR A N 1
ATOM 1936 C CA . THR A 1 256 ? -6.933 6.636 6.292 1.00 83.44 256 THR A CA 1
ATOM 1937 C C . THR A 1 256 ? -8.164 6.701 7.188 1.00 83.44 256 THR A C 1
ATOM 1939 O O . THR A 1 256 ? -8.094 7.275 8.278 1.00 83.44 256 THR A O 1
ATOM 1942 N N . LYS A 1 257 ? -9.278 6.106 6.756 1.00 88.75 257 LYS A N 1
ATOM 1943 C CA . LYS A 1 257 ? -10.512 6.078 7.546 1.00 88.75 257 LYS A CA 1
ATOM 1944 C C . LYS A 1 257 ? -10.468 4.923 8.546 1.00 88.75 257 LYS A C 1
ATOM 1946 O O . LYS A 1 257 ? -9.755 3.939 8.357 1.00 88.75 257 LYS A O 1
ATOM 1951 N N . ALA A 1 258 ? -11.236 5.037 9.631 1.00 89.25 258 ALA A N 1
ATOM 1952 C CA . ALA A 1 258 ? -11.378 3.951 10.606 1.00 89.25 258 ALA A CA 1
ATOM 1953 C C . ALA A 1 258 ? -11.992 2.691 9.961 1.00 89.25 258 ALA A C 1
ATOM 1955 O O . ALA A 1 258 ? -11.588 1.575 10.283 1.00 89.25 258 ALA A O 1
ATOM 1956 N N . HIS A 1 259 ? -12.894 2.897 8.997 1.00 90.25 259 HIS A N 1
ATOM 1957 C CA . HIS A 1 259 ? -13.506 1.867 8.161 1.00 90.25 259 HIS A CA 1
ATOM 1958 C C . HIS A 1 259 ? -12.469 0.929 7.507 1.00 90.25 259 HIS A C 1
ATOM 1960 O O . HIS A 1 259 ? -12.560 -0.289 7.645 1.00 90.25 259 HIS A O 1
ATOM 1966 N N . ASP A 1 260 ? -11.431 1.485 6.875 1.00 89.56 260 ASP A N 1
ATOM 1967 C CA . ASP A 1 260 ? -10.471 0.717 6.060 1.00 89.56 260 ASP A CA 1
ATOM 1968 C C . ASP A 1 260 ? -9.556 -0.195 6.896 1.00 89.56 260 ASP A C 1
ATOM 1970 O O . ASP A 1 260 ? -8.939 -1.139 6.396 1.00 89.56 260 ASP A O 1
ATOM 1974 N N . LEU A 1 261 ? -9.434 0.099 8.192 1.00 90.81 261 LEU A N 1
ATOM 1975 C CA . LEU A 1 261 ? -8.630 -0.679 9.134 1.00 90.81 261 LEU A CA 1
ATOM 1976 C C . LEU A 1 261 ? -9.427 -1.823 9.774 1.00 90.81 261 LEU A C 1
ATOM 1978 O O . LEU A 1 261 ? -8.833 -2.784 10.268 1.00 90.81 261 LEU A O 1
ATOM 1982 N N . MET A 1 262 ? -10.759 -1.731 9.748 1.00 91.81 262 MET A N 1
ATOM 1983 C CA . MET A 1 262 ? -11.655 -2.578 10.528 1.00 91.81 262 MET A CA 1
ATOM 1984 C C . MET A 1 262 ? -11.546 -4.053 10.149 1.00 91.81 262 MET A C 1
ATOM 1986 O O . MET A 1 262 ? -11.329 -4.896 11.016 1.00 91.81 262 MET A O 1
ATOM 1990 N N . ILE A 1 263 ? -11.615 -4.355 8.849 1.00 91.62 263 ILE A N 1
ATOM 1991 C CA . ILE A 1 263 ? -11.581 -5.729 8.326 1.00 91.62 263 ILE A CA 1
ATOM 1992 C C . ILE A 1 263 ? -10.343 -6.465 8.843 1.00 91.62 263 ILE A C 1
ATOM 1994 O O . ILE A 1 263 ? -10.430 -7.565 9.379 1.00 91.62 263 ILE A O 1
ATOM 1998 N N . ARG A 1 264 ? -9.176 -5.823 8.751 1.00 90.38 264 ARG A N 1
ATOM 1999 C CA . ARG A 1 264 ? -7.900 -6.425 9.144 1.00 90.38 264 ARG A CA 1
ATOM 2000 C C . ARG A 1 264 ? -7.804 -6.644 10.647 1.00 90.38 264 ARG A C 1
ATOM 2002 O O . ARG A 1 264 ? -7.390 -7.714 11.079 1.00 90.38 264 ARG A O 1
ATOM 2009 N N . PHE A 1 265 ? -8.174 -5.641 11.443 1.00 93.19 265 PHE A N 1
ATOM 2010 C CA . PHE A 1 265 ? -8.119 -5.762 12.898 1.00 93.19 265 PHE A CA 1
ATOM 2011 C C . PHE A 1 265 ? -9.086 -6.830 13.406 1.00 93.19 265 PHE A C 1
ATOM 2013 O O . PHE A 1 265 ? -8.696 -7.643 14.239 1.00 93.19 265 PHE A O 1
ATOM 2020 N N . CYS A 1 266 ? -10.302 -6.891 12.865 1.00 93.00 266 CYS A N 1
ATOM 2021 C CA . CYS A 1 266 ? -11.271 -7.914 13.234 1.00 93.00 266 CYS A CA 1
ATOM 2022 C C . CYS A 1 266 ? -10.837 -9.324 12.802 1.00 93.00 266 CYS A C 1
ATOM 2024 O O . CYS A 1 266 ? -10.968 -10.253 13.600 1.00 93.00 266 CYS A O 1
ATOM 2026 N N . ASN A 1 267 ? -10.259 -9.479 11.604 1.00 92.75 267 ASN A N 1
ATOM 2027 C CA . ASN A 1 267 ? -9.709 -10.759 11.139 1.00 92.75 267 ASN A CA 1
ATOM 2028 C C . ASN A 1 267 ? -8.577 -11.247 12.052 1.00 92.75 267 ASN A C 1
ATOM 2030 O O . ASN A 1 267 ? -8.584 -12.396 12.485 1.00 92.75 267 ASN A O 1
ATOM 2034 N N . ASN A 1 268 ? -7.652 -10.359 12.424 1.00 91.56 268 ASN A N 1
ATOM 2035 C CA . ASN A 1 268 ? -6.549 -10.695 13.328 1.00 91.56 268 ASN A CA 1
ATOM 2036 C C . ASN A 1 268 ? -7.022 -11.020 14.758 1.00 91.56 268 ASN A C 1
ATOM 2038 O O . ASN A 1 268 ? -6.330 -11.722 15.488 1.00 91.56 268 ASN A O 1
ATOM 2042 N N . LEU A 1 269 ? -8.190 -10.515 15.168 1.00 92.56 269 LEU A N 1
ATOM 2043 C CA . LEU A 1 269 ? -8.823 -10.824 16.455 1.00 92.56 269 LEU A CA 1
ATOM 2044 C C . LEU A 1 269 ? -9.698 -12.091 16.414 1.00 92.56 269 LEU A C 1
ATOM 2046 O O . LEU A 1 269 ? -10.210 -12.503 17.461 1.00 92.56 269 LEU A O 1
ATOM 2050 N N . GLY A 1 270 ? -9.878 -12.702 15.238 1.00 89.69 270 GLY A N 1
ATOM 2051 C CA . GLY A 1 270 ? -10.724 -13.880 15.041 1.00 89.69 270 GLY A CA 1
ATOM 2052 C C . GLY A 1 270 ? -12.214 -13.598 15.248 1.00 89.69 270 GLY A C 1
ATOM 2053 O O . GLY A 1 270 ? -12.917 -14.426 15.823 1.00 89.69 270 GLY A O 1
ATOM 2054 N N . LEU A 1 271 ? -12.688 -12.408 14.863 1.00 89.25 271 LEU A N 1
ATOM 2055 C CA . LEU A 1 271 ? -14.099 -12.025 14.977 1.00 89.25 271 LEU A CA 1
ATOM 2056 C C . LEU A 1 271 ? -14.908 -12.533 13.775 1.00 89.25 271 LEU A C 1
ATOM 2058 O O . LEU A 1 271 ? -14.389 -12.683 12.671 1.00 89.25 271 LEU A O 1
ATOM 2062 N N . THR A 1 272 ? -16.199 -12.793 13.990 1.00 88.56 272 THR A N 1
ATOM 2063 C CA . THR A 1 272 ? -17.100 -13.285 12.933 1.00 88.56 272 THR A CA 1
ATOM 2064 C C . THR A 1 272 ? -17.389 -12.216 11.874 1.00 88.56 272 THR A C 1
ATOM 2066 O O . THR A 1 272 ? -17.407 -11.026 12.180 1.00 88.56 272 THR A O 1
ATOM 2069 N N . HIS A 1 273 ? -17.682 -12.628 10.634 1.00 86.94 273 HIS A N 1
ATOM 2070 C CA . HIS A 1 273 ? -17.941 -11.710 9.513 1.00 86.94 273 HIS A CA 1
ATOM 2071 C C . HIS A 1 273 ? -19.059 -10.690 9.805 1.00 86.94 273 HIS A C 1
ATOM 2073 O O . HIS A 1 273 ? -18.924 -9.508 9.493 1.00 86.94 273 HIS A O 1
ATOM 2079 N N . ASN A 1 274 ? -20.126 -11.114 10.491 1.00 86.75 274 ASN A N 1
ATOM 2080 C CA . ASN A 1 274 ? -21.211 -10.217 10.906 1.00 86.75 274 ASN A CA 1
ATOM 2081 C C . ASN A 1 274 ? -20.708 -9.086 11.817 1.00 86.75 274 ASN A C 1
ATOM 2083 O O . ASN A 1 274 ? -21.147 -7.945 11.699 1.00 86.75 274 ASN A O 1
ATOM 2087 N N . LEU A 1 275 ? -19.751 -9.383 12.696 1.00 88.06 275 LEU A N 1
ATOM 2088 C CA . LEU A 1 275 ? -19.158 -8.418 13.617 1.00 88.06 275 LEU A CA 1
ATOM 2089 C C . LEU A 1 275 ? -18.272 -7.409 12.874 1.00 88.06 275 LEU A C 1
ATOM 2091 O O . LEU A 1 275 ? -18.267 -6.228 13.220 1.00 88.06 275 LEU A O 1
ATOM 2095 N N . ILE A 1 276 ? -17.577 -7.846 11.818 1.00 90.69 276 ILE A N 1
ATOM 2096 C CA . ILE A 1 276 ? -16.784 -6.970 10.941 1.00 90.69 276 ILE A CA 1
ATOM 2097 C C . ILE A 1 276 ? -17.679 -5.912 10.304 1.00 90.69 276 ILE A C 1
ATOM 2099 O O . ILE A 1 276 ? -17.397 -4.722 10.442 1.00 90.69 276 ILE A O 1
ATOM 2103 N N . TYR A 1 277 ? -18.776 -6.350 9.683 1.00 90.56 277 TYR A N 1
ATOM 2104 C CA . TYR A 1 277 ? -19.724 -5.465 9.014 1.00 90.56 277 TYR A CA 1
ATOM 2105 C C . TYR A 1 277 ? -20.328 -4.443 9.985 1.00 90.56 277 TYR A C 1
ATOM 2107 O O . TYR A 1 277 ? -20.278 -3.241 9.740 1.00 90.56 277 TYR A O 1
ATOM 2115 N N . ILE A 1 278 ? -20.811 -4.904 11.145 1.00 90.88 278 ILE A N 1
ATOM 2116 C CA . ILE A 1 278 ? -21.365 -4.016 12.179 1.00 90.88 278 ILE A CA 1
ATOM 2117 C C . ILE A 1 278 ? -20.300 -3.024 12.677 1.00 90.88 278 ILE A C 1
ATOM 2119 O O . ILE A 1 278 ? -20.606 -1.867 12.955 1.00 90.88 278 ILE A O 1
ATOM 2123 N N . SER A 1 279 ? -19.033 -3.446 12.753 1.00 91.62 279 SER A N 1
ATOM 2124 C CA . SER A 1 279 ? -17.930 -2.568 13.169 1.00 91.62 279 SER A CA 1
ATOM 2125 C C . SER A 1 279 ? -17.588 -1.503 12.151 1.00 91.62 279 SER A C 1
ATOM 2127 O O . SER A 1 279 ? -17.300 -0.372 12.542 1.00 91.62 279 SER A O 1
ATOM 2129 N N . GLN A 1 280 ? -17.654 -1.834 10.866 1.00 92.62 280 GLN A N 1
ATOM 2130 C CA . GLN A 1 280 ? -17.494 -0.864 9.789 1.00 92.62 280 GLN A CA 1
ATOM 2131 C C . GLN A 1 280 ? -18.605 0.183 9.827 1.00 92.62 280 GLN A C 1
ATOM 2133 O O . GLN A 1 280 ? -18.309 1.376 9.845 1.00 92.62 280 GLN A O 1
ATOM 2138 N N . GLU A 1 281 ? -19.850 -0.271 9.948 1.00 91.31 281 GLU A N 1
ATOM 2139 C CA . GLU A 1 281 ? -21.030 0.589 10.008 1.00 91.31 281 GLU A CA 1
ATOM 2140 C C . GLU A 1 281 ? -20.994 1.525 11.230 1.00 91.31 281 GLU A C 1
ATOM 2142 O O . GLU A 1 281 ? -21.205 2.733 11.107 1.00 91.31 281 GLU A O 1
ATOM 2147 N N . LEU A 1 282 ? -20.641 1.013 12.418 1.00 91.75 282 LEU A N 1
ATOM 2148 C CA . LEU A 1 282 ? -20.480 1.850 13.612 1.00 91.75 282 LEU A CA 1
ATOM 2149 C C . LEU A 1 282 ? -19.382 2.903 13.427 1.00 91.75 282 LEU A C 1
ATOM 2151 O O . LEU A 1 282 ? -19.562 4.051 13.835 1.00 91.75 282 LEU A O 1
ATOM 2155 N N . ALA A 1 283 ? -18.247 2.534 12.830 1.00 92.56 283 ALA A N 1
ATOM 2156 C CA . ALA A 1 283 ? -17.152 3.471 12.603 1.00 92.56 283 ALA A CA 1
ATOM 2157 C C . ALA A 1 283 ? -17.523 4.571 11.602 1.00 92.56 283 ALA A C 1
ATOM 2159 O O . ALA A 1 283 ? -17.100 5.716 11.773 1.00 92.56 283 ALA A O 1
ATOM 2160 N N . GLU A 1 284 ? -18.320 4.245 10.586 1.00 91.81 284 GLU A N 1
ATOM 2161 C CA . GLU A 1 284 ? -18.833 5.218 9.626 1.00 91.81 284 GLU A CA 1
ATOM 2162 C C . GLU A 1 284 ? -19.832 6.180 10.279 1.00 91.81 284 GLU A C 1
ATOM 2164 O O . GLU A 1 284 ? -19.668 7.397 10.181 1.00 91.81 284 GLU A O 1
ATOM 2169 N N . ARG A 1 285 ? -20.784 5.669 11.065 1.00 90.94 285 ARG A N 1
ATOM 2170 C CA . ARG A 1 285 ? -21.742 6.506 11.809 1.00 90.94 285 ARG A CA 1
ATOM 2171 C C . ARG A 1 285 ? -21.079 7.390 12.854 1.00 90.94 285 ARG A C 1
ATOM 2173 O O . ARG A 1 285 ? -21.411 8.569 12.968 1.00 90.94 285 ARG A O 1
ATOM 2180 N N . ALA A 1 286 ? -20.109 6.852 13.592 1.00 90.94 286 ALA A N 1
ATOM 2181 C CA . ALA A 1 286 ? -19.338 7.620 14.565 1.00 90.94 286 ALA A CA 1
ATOM 2182 C C . ALA A 1 286 ? -18.530 8.744 13.891 1.00 90.94 286 ALA A C 1
ATOM 2184 O O . ALA A 1 286 ? -18.346 9.810 14.484 1.00 90.94 286 ALA A O 1
ATOM 2185 N N . ALA A 1 287 ? -18.065 8.527 12.654 1.00 90.12 287 ALA A N 1
ATOM 2186 C CA . ALA A 1 287 ? -17.394 9.552 11.862 1.00 90.12 287 ALA A CA 1
ATOM 2187 C C . ALA A 1 287 ? -18.372 10.620 11.343 1.00 90.12 287 ALA A C 1
ATOM 2189 O O . ALA A 1 287 ? -18.065 11.804 11.450 1.00 90.12 287 ALA A O 1
ATOM 2190 N N . GLN A 1 288 ? -19.548 10.225 10.842 1.00 90.25 288 GLN A N 1
ATOM 2191 C CA . GLN A 1 288 ? -20.581 11.149 10.351 1.00 90.25 288 GLN A CA 1
ATOM 2192 C C . GLN A 1 288 ? -21.142 12.043 11.464 1.00 90.25 288 GLN A C 1
ATOM 2194 O O . GLN A 1 288 ? -21.332 13.239 11.263 1.00 90.25 288 GLN A O 1
ATOM 2199 N N . LYS A 1 289 ? -21.368 11.477 12.655 1.00 88.25 289 LYS A N 1
ATOM 2200 C CA . LYS A 1 289 ? -21.894 12.211 13.813 1.00 88.25 289 LYS A CA 1
ATOM 2201 C C . LYS A 1 289 ? -20.839 13.073 14.517 1.00 88.25 289 LYS A C 1
ATOM 2203 O O . LYS A 1 289 ? -21.181 13.992 15.254 1.00 88.25 289 LYS A O 1
ATOM 2208 N N . GLY A 1 290 ? -19.553 12.786 14.307 1.00 88.12 290 GLY A N 1
ATOM 2209 C CA . GLY A 1 290 ? -18.450 13.535 14.912 1.00 88.12 290 GLY A CA 1
ATOM 2210 C C . GLY A 1 290 ? -18.143 13.177 16.373 1.00 88.12 290 GLY A C 1
ATOM 2211 O O . GLY A 1 290 ? -17.326 13.853 16.993 1.00 88.12 290 GLY A O 1
ATOM 2212 N N . THR A 1 291 ? -18.708 12.093 16.920 1.00 87.06 291 THR A N 1
ATOM 2213 C CA . THR A 1 291 ? -18.509 11.646 18.318 1.00 87.06 291 THR A CA 1
ATOM 2214 C C . THR A 1 291 ? -17.032 11.426 18.676 1.00 87.06 291 THR A C 1
ATOM 2216 O O . THR A 1 291 ? -16.607 11.607 19.816 1.00 87.06 291 THR A O 1
ATOM 2219 N N . LEU A 1 292 ? -16.225 11.017 17.690 1.00 85.25 292 LEU A N 1
ATOM 2220 C CA . LEU A 1 292 ? -14.798 10.715 17.841 1.00 85.25 292 LEU A CA 1
ATOM 2221 C C . LEU A 1 292 ? -13.884 11.759 17.180 1.00 85.25 292 LEU A C 1
ATOM 2223 O O . LEU A 1 292 ? -12.730 11.461 16.851 1.00 85.25 292 LEU A O 1
ATOM 2227 N N . ALA A 1 293 ? -14.375 12.989 16.998 1.00 85.75 293 ALA A N 1
ATOM 2228 C CA . ALA A 1 293 ? -13.583 14.090 16.464 1.00 85.75 293 ALA A CA 1
ATOM 2229 C C . ALA A 1 293 ? -12.299 14.325 17.287 1.00 85.75 293 ALA A C 1
ATOM 2231 O O . ALA A 1 293 ? -12.273 14.222 18.514 1.00 85.75 293 ALA A O 1
ATOM 2232 N N . GLY A 1 294 ? -11.190 14.599 16.595 1.00 85.00 294 GLY A N 1
ATOM 2233 C CA . GLY A 1 294 ? -9.879 14.819 17.220 1.00 85.00 294 GLY A CA 1
ATOM 2234 C C . GLY A 1 294 ? -9.149 13.550 17.684 1.00 85.00 294 GLY A C 1
ATOM 2235 O O . GLY A 1 294 ? -8.009 13.635 18.144 1.00 85.00 294 GLY A O 1
ATOM 2236 N N . ARG A 1 295 ? -9.745 12.358 17.545 1.00 88.25 295 ARG A N 1
ATOM 2237 C CA . ARG A 1 295 ? -9.055 11.079 17.785 1.00 88.25 295 ARG A CA 1
ATOM 2238 C C . ARG A 1 295 ? -8.470 10.521 16.492 1.00 88.25 295 ARG A C 1
ATOM 2240 O O . ARG A 1 295 ? -8.974 10.758 15.399 1.00 88.25 295 ARG A O 1
ATOM 2247 N N . SER A 1 296 ? -7.378 9.766 16.617 1.00 89.81 296 SER A N 1
ATOM 2248 C CA . SER A 1 296 ? -6.774 9.119 15.454 1.00 89.81 296 SER A CA 1
ATOM 2249 C C . SER A 1 296 ? -7.702 8.019 14.906 1.00 89.81 296 SER A C 1
ATOM 2251 O O . SER A 1 296 ? -8.374 7.340 15.690 1.00 89.81 296 SER A O 1
ATOM 2253 N N . PRO A 1 297 ? -7.706 7.773 13.582 1.00 90.94 297 PRO A N 1
ATOM 2254 C CA . PRO A 1 297 ? -8.538 6.733 12.967 1.00 90.94 297 PRO A CA 1
ATOM 2255 C C . PRO A 1 297 ? -8.297 5.329 13.538 1.00 90.94 297 PRO A C 1
ATOM 2257 O O . PRO A 1 297 ? -9.226 4.538 13.651 1.00 90.94 297 PRO A O 1
ATOM 2260 N N . ILE A 1 298 ? -7.063 5.037 13.962 1.00 92.62 298 ILE A N 1
ATOM 2261 C CA . ILE A 1 298 ? -6.688 3.753 14.572 1.00 92.62 298 ILE A CA 1
ATOM 2262 C C . ILE A 1 298 ? -7.352 3.595 15.946 1.00 92.62 298 ILE A C 1
ATOM 2264 O O . ILE A 1 298 ? -7.915 2.544 16.245 1.00 92.62 298 ILE A O 1
ATOM 2268 N N . SER A 1 299 ? -7.319 4.645 16.775 1.00 93.50 299 SER A N 1
ATOM 2269 C CA . SER A 1 299 ? -7.974 4.641 18.087 1.00 93.50 299 SER A CA 1
ATOM 2270 C C . SER A 1 299 ? -9.492 4.555 17.956 1.00 93.50 299 SER A C 1
ATOM 2272 O O . SER A 1 299 ? -10.130 3.862 18.742 1.00 93.50 299 SER A O 1
ATOM 2274 N N . SER A 1 300 ? -10.056 5.232 16.950 1.00 93.50 300 SER A N 1
ATOM 2275 C CA . SER A 1 300 ? -11.481 5.156 16.624 1.00 93.50 300 SER A CA 1
ATOM 2276 C C . SER A 1 300 ? -11.892 3.731 16.240 1.00 93.50 300 SER A C 1
ATOM 2278 O O . SER A 1 300 ? -12.798 3.171 16.856 1.00 93.50 300 SER A O 1
ATOM 2280 N N . ALA A 1 301 ? -11.157 3.093 15.321 1.00 94.12 301 ALA A N 1
ATOM 2281 C CA . ALA A 1 301 ? -11.404 1.706 14.928 1.00 94.12 301 ALA A CA 1
ATOM 2282 C C . ALA A 1 301 ? -11.305 0.745 16.126 1.00 94.12 301 ALA A C 1
ATOM 2284 O O . ALA A 1 301 ? -12.219 -0.038 16.365 1.00 94.12 301 ALA A O 1
ATOM 2285 N N . ALA A 1 302 ? -10.246 0.850 16.936 1.00 94.69 302 ALA A N 1
ATOM 2286 C CA . ALA A 1 302 ? -10.061 0.002 18.115 1.00 94.69 302 ALA A CA 1
ATOM 2287 C C . ALA A 1 302 ? -11.198 0.151 19.146 1.00 94.69 302 ALA A C 1
ATOM 2289 O O . ALA A 1 302 ? -11.636 -0.842 19.726 1.00 94.69 302 ALA A O 1
ATOM 2290 N N . ALA A 1 303 ? -11.699 1.372 19.358 1.00 94.69 303 ALA A N 1
ATOM 2291 C CA . ALA A 1 303 ? -12.818 1.629 20.263 1.00 94.69 303 ALA A CA 1
ATOM 2292 C C . ALA A 1 303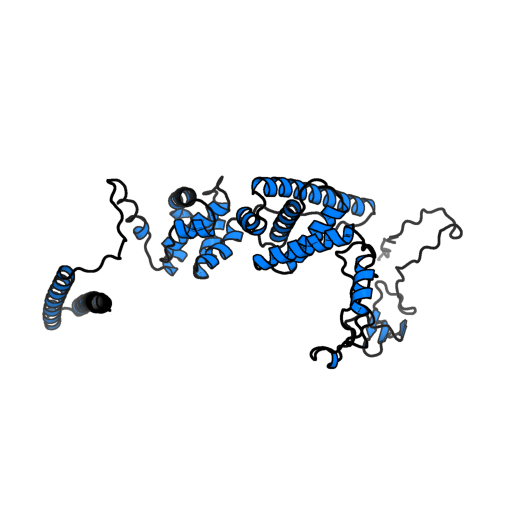 ? -14.149 1.072 19.730 1.00 94.69 303 ALA A C 1
ATOM 2294 O O . ALA A 1 303 ? -14.917 0.503 20.505 1.00 94.69 303 ALA A O 1
ATOM 2295 N N . CYS A 1 304 ? -14.397 1.176 18.419 1.00 94.19 304 CYS A N 1
ATOM 2296 C CA . CYS A 1 304 ? -15.577 0.590 17.776 1.00 94.19 304 CYS A CA 1
ATOM 2297 C C . CYS A 1 304 ? -15.579 -0.942 17.907 1.00 94.19 304 CYS A C 1
ATOM 2299 O O . CYS A 1 304 ? -16.583 -1.522 18.319 1.00 94.19 304 CYS A O 1
ATOM 2301 N N . ILE A 1 305 ? -14.433 -1.591 17.655 1.00 94.25 305 ILE A N 1
ATOM 2302 C CA . ILE A 1 305 ? -14.270 -3.045 17.835 1.00 94.25 305 ILE A CA 1
ATOM 2303 C C . ILE A 1 305 ? -14.505 -3.433 19.294 1.00 94.25 305 ILE A C 1
ATOM 2305 O O . ILE A 1 305 ? -15.219 -4.395 19.573 1.00 94.25 305 ILE A O 1
ATOM 2309 N N . TYR A 1 306 ? -13.935 -2.678 20.239 1.00 94.38 306 TYR A N 1
ATOM 2310 C CA . TYR A 1 306 ? -14.129 -2.937 21.663 1.00 94.38 306 TYR A CA 1
ATOM 2311 C C . TYR A 1 306 ? -15.616 -2.886 22.039 1.00 94.38 306 TYR A C 1
ATOM 2313 O O . TYR A 1 306 ? -16.120 -3.838 22.633 1.00 94.38 306 TYR A O 1
ATOM 2321 N N . MET A 1 307 ? -16.341 -1.848 21.613 1.00 92.00 307 MET A N 1
ATOM 2322 C CA . MET A 1 307 ? -17.775 -1.702 21.874 1.00 92.00 307 MET A CA 1
ATOM 2323 C C . MET A 1 307 ? -18.601 -2.857 21.291 1.00 92.00 307 MET A C 1
ATOM 2325 O O . MET A 1 307 ? -19.412 -3.458 21.995 1.00 92.00 307 MET A O 1
ATOM 2329 N N . ILE A 1 308 ? -18.374 -3.209 20.026 1.00 91.25 308 ILE A N 1
ATOM 2330 C CA . ILE A 1 308 ? -19.178 -4.229 19.341 1.00 91.25 308 ILE A CA 1
ATOM 2331 C C . ILE A 1 308 ? -18.844 -5.634 19.820 1.00 91.25 308 ILE A C 1
ATOM 2333 O O . ILE A 1 308 ? -19.749 -6.454 19.958 1.00 91.25 308 ILE A O 1
ATOM 2337 N N . SER A 1 309 ? -17.579 -5.916 20.136 1.00 91.12 309 SER A N 1
ATOM 2338 C CA . SER A 1 309 ? -17.183 -7.205 20.715 1.00 91.12 309 SER A CA 1
ATOM 2339 C C . SER A 1 309 ? -17.959 -7.505 22.006 1.00 91.12 309 SER A C 1
ATOM 2341 O O . SER A 1 309 ? -18.433 -8.625 22.202 1.00 91.12 309 SER A O 1
ATOM 2343 N N . HIS A 1 310 ? -18.191 -6.482 22.838 1.00 88.44 310 HIS A N 1
ATOM 2344 C CA . HIS A 1 310 ? -19.001 -6.594 24.051 1.00 88.44 310 HIS A CA 1
ATOM 2345 C C . HIS A 1 310 ? -20.500 -6.697 23.750 1.00 88.44 310 HIS A C 1
ATOM 2347 O O . HIS A 1 310 ? -21.195 -7.473 24.403 1.00 88.44 310 HIS A O 1
ATOM 2353 N N . LEU A 1 311 ? -20.996 -5.971 22.743 1.00 87.50 311 LEU A N 1
ATOM 2354 C CA . LEU A 1 311 ? -22.403 -6.023 22.338 1.00 87.50 311 LEU A CA 1
ATOM 2355 C C . LEU A 1 311 ? -22.795 -7.394 21.758 1.00 87.50 311 LEU A C 1
ATOM 2357 O O . LEU A 1 311 ? -23.881 -7.897 22.027 1.00 87.50 311 LEU A O 1
ATOM 2361 N N . MET A 1 312 ? -21.899 -8.017 20.989 1.00 83.44 312 MET A N 1
ATOM 2362 C CA . MET A 1 312 ? -22.122 -9.280 20.270 1.00 83.44 312 MET A CA 1
ATOM 2363 C C . MET A 1 312 ? -21.730 -10.530 21.076 1.00 83.44 312 MET A C 1
ATOM 2365 O O . MET A 1 312 ? -21.595 -11.613 20.509 1.00 83.44 312 MET A O 1
ATOM 2369 N N . ARG A 1 313 ? -21.536 -10.400 22.398 1.00 81.62 313 ARG A N 1
ATOM 2370 C CA . ARG A 1 313 ? -21.174 -11.500 23.319 1.00 81.62 313 ARG A CA 1
ATOM 2371 C C . ARG A 1 313 ? -19.898 -12.272 22.932 1.00 81.62 313 ARG A C 1
ATOM 2373 O O . ARG A 1 313 ? -19.711 -13.411 23.354 1.00 81.62 313 ARG A O 1
ATOM 2380 N N . GLN A 1 314 ? -18.991 -11.641 22.189 1.00 85.56 314 GLN A N 1
ATOM 2381 C CA . GLN A 1 314 ? -17.629 -12.125 21.942 1.00 85.56 314 GLN A CA 1
ATOM 2382 C C . GLN A 1 314 ? -16.631 -11.091 22.479 1.00 85.56 314 GLN A C 1
ATOM 2384 O O . GLN A 1 314 ? -15.909 -10.477 21.690 1.00 85.56 314 GLN A O 1
ATOM 2389 N N . PRO A 1 315 ? -16.619 -10.831 23.802 1.00 87.50 315 PRO A N 1
ATOM 2390 C CA . PRO A 1 315 ? -15.845 -9.737 24.365 1.00 87.50 315 PRO A CA 1
ATOM 2391 C C . PRO A 1 315 ? -14.357 -9.965 24.112 1.00 87.50 315 PRO A C 1
ATOM 2393 O O . PRO A 1 315 ? -13.810 -11.023 24.424 1.00 87.50 315 PRO A O 1
ATOM 2396 N N . LYS A 1 316 ? -13.703 -8.951 23.549 1.00 91.75 316 LYS A N 1
ATOM 2397 C CA . LYS A 1 316 ? -12.248 -8.901 23.433 1.00 91.75 316 LYS A CA 1
ATOM 2398 C C . LYS A 1 316 ? -11.717 -7.906 24.444 1.00 91.75 316 LYS A C 1
ATOM 2400 O O . LYS A 1 316 ? -12.228 -6.791 24.568 1.00 91.75 316 LYS A O 1
ATOM 2405 N N . SER A 1 317 ? -10.681 -8.302 25.170 1.00 93.56 317 SER A N 1
ATOM 2406 C CA . SER A 1 317 ? -10.044 -7.411 26.129 1.00 93.56 317 SER A CA 1
ATOM 2407 C C . SER A 1 317 ? -9.364 -6.253 25.396 1.00 93.56 317 SER A C 1
ATOM 2409 O O . SER A 1 317 ? -8.817 -6.402 24.299 1.00 93.56 317 SER A O 1
ATOM 2411 N N . ALA A 1 318 ? -9.324 -5.079 26.023 1.00 92.44 318 ALA A N 1
ATOM 2412 C CA . ALA A 1 318 ? -8.626 -3.934 25.445 1.00 92.44 318 ALA A CA 1
ATOM 2413 C C . ALA A 1 318 ? -7.118 -4.201 25.252 1.00 92.44 318 ALA A C 1
ATOM 2415 O O . ALA A 1 318 ? -6.494 -3.599 24.379 1.00 92.44 318 ALA A O 1
ATOM 2416 N N . LYS A 1 319 ? -6.535 -5.143 26.009 1.00 93.69 319 LYS A N 1
ATOM 2417 C CA . LYS A 1 319 ? -5.145 -5.594 25.851 1.00 93.69 319 LYS A CA 1
ATOM 2418 C C . LYS A 1 319 ? -4.935 -6.375 24.549 1.00 93.69 319 LYS A C 1
ATOM 2420 O O . LYS A 1 319 ? -3.958 -6.114 23.852 1.00 93.69 319 LYS A O 1
ATOM 2425 N N . GLU A 1 320 ? -5.851 -7.277 24.200 1.00 93.94 320 GLU A N 1
ATOM 2426 C CA . GLU A 1 320 ? -5.809 -8.018 22.928 1.00 93.94 320 GLU A CA 1
ATOM 2427 C C . GLU A 1 320 ? -5.981 -7.074 21.735 1.00 93.94 320 GLU A C 1
ATOM 2429 O O . GLU A 1 320 ? -5.198 -7.113 20.787 1.00 93.94 320 GLU A O 1
ATOM 2434 N N . ILE A 1 321 ? -6.947 -6.153 21.813 1.00 94.06 321 ILE A N 1
ATOM 2435 C CA . ILE A 1 321 ? -7.175 -5.158 20.755 1.00 94.06 321 ILE A CA 1
ATOM 2436 C C . ILE A 1 321 ? -5.971 -4.213 20.630 1.00 94.06 321 ILE A C 1
ATOM 2438 O O . ILE A 1 321 ? -5.536 -3.907 19.521 1.00 94.06 321 ILE A O 1
ATOM 2442 N N . SER A 1 322 ? -5.387 -3.786 21.752 1.00 94.12 322 SER A N 1
ATOM 2443 C CA . SER A 1 322 ? -4.164 -2.972 21.802 1.00 94.12 322 SER A CA 1
ATOM 2444 C C . SER A 1 322 ? -2.984 -3.649 21.099 1.00 94.12 322 SER A C 1
ATOM 2446 O O . SER A 1 322 ? -2.252 -2.988 20.354 1.00 94.12 322 SER A O 1
ATOM 2448 N N . ALA A 1 323 ? -2.815 -4.964 21.274 1.00 91.94 323 ALA A N 1
ATOM 2449 C CA . ALA A 1 323 ? -1.747 -5.717 20.622 1.00 91.94 323 ALA A CA 1
ATOM 2450 C C . ALA A 1 323 ? -1.874 -5.674 19.088 1.00 91.94 323 ALA A C 1
ATOM 2452 O O . ALA A 1 323 ? -0.880 -5.416 18.403 1.00 91.94 323 ALA A O 1
ATOM 2453 N N . VAL A 1 324 ? -3.098 -5.836 18.571 1.00 92.06 324 VAL A N 1
ATOM 2454 C CA . VAL A 1 324 ? -3.398 -5.848 17.130 1.00 92.06 324 VAL A CA 1
ATOM 2455 C C . VAL A 1 324 ? -3.392 -4.440 16.524 1.00 92.06 324 VAL A C 1
ATOM 2457 O O . VAL A 1 324 ? -2.648 -4.175 15.582 1.00 92.06 324 VAL A O 1
ATOM 2460 N N . ALA A 1 325 ? -4.190 -3.517 17.065 1.00 91.00 325 ALA A N 1
ATOM 2461 C CA . ALA A 1 325 ? -4.342 -2.162 16.525 1.00 91.00 325 ALA A CA 1
ATOM 2462 C C . ALA A 1 325 ? -3.116 -1.279 16.796 1.00 91.00 325 ALA A C 1
ATOM 2464 O O . ALA A 1 325 ? -2.835 -0.313 16.084 1.00 91.00 325 ALA A O 1
ATOM 2465 N N . GLY A 1 326 ? -2.365 -1.603 17.847 1.00 89.00 326 GLY A N 1
ATOM 2466 C CA . GLY A 1 326 ? -1.133 -0.923 18.186 1.00 89.00 326 GLY A CA 1
ATOM 2467 C C . GLY A 1 326 ? -1.274 0.415 18.894 1.00 89.00 326 GLY A C 1
ATOM 2468 O O . GLY A 1 326 ? -0.374 1.258 18.801 1.00 89.00 326 GLY A O 1
ATOM 2469 N N . VAL A 1 327 ? -2.389 0.574 19.600 1.00 92.19 327 VAL A N 1
ATOM 2470 C CA . VAL A 1 327 ? -2.793 1.740 20.389 1.00 92.19 327 VAL A CA 1
ATOM 2471 C C . VAL A 1 327 ? -2.822 1.345 21.865 1.00 92.19 327 VAL A C 1
ATOM 2473 O O . VAL A 1 327 ? -3.161 0.212 22.174 1.00 92.19 327 VAL A O 1
ATOM 2476 N N . SER A 1 328 ? -2.486 2.251 22.789 1.00 93.00 328 SER A N 1
ATOM 2477 C CA . SER A 1 328 ? -2.522 1.934 24.224 1.00 93.00 328 SER A CA 1
ATOM 2478 C C . SER A 1 328 ? -3.941 1.643 24.731 1.00 93.00 328 SER A C 1
ATOM 2480 O O . SER A 1 328 ? -4.897 2.306 24.328 1.00 93.00 328 SER A O 1
ATOM 2482 N N . ASP A 1 329 ? -4.060 0.710 25.683 1.00 93.62 329 ASP A N 1
ATOM 2483 C CA . ASP A 1 329 ? -5.330 0.339 26.336 1.00 93.62 329 ASP A CA 1
ATOM 2484 C C . ASP A 1 329 ? -6.084 1.578 26.864 1.00 93.62 329 ASP A C 1
ATOM 2486 O O . ASP A 1 329 ? -7.250 1.800 26.541 1.00 93.62 329 ASP A O 1
ATOM 2490 N N . GLY A 1 330 ? -5.389 2.482 27.566 1.00 92.88 330 GLY A N 1
ATOM 2491 C CA . GLY A 1 330 ? -5.998 3.718 28.070 1.00 92.88 330 GLY A CA 1
ATOM 2492 C C . GLY A 1 330 ? -6.611 4.604 26.978 1.00 92.88 330 GLY A C 1
ATOM 2493 O O . GLY A 1 330 ? -7.651 5.225 27.200 1.00 92.88 330 GLY A O 1
ATOM 2494 N N . THR A 1 331 ? -6.027 4.630 25.777 1.00 93.88 331 THR A N 1
ATOM 2495 C CA . THR A 1 331 ? -6.586 5.391 24.650 1.00 93.88 331 THR A CA 1
ATOM 2496 C C . THR A 1 331 ? -7.858 4.735 24.118 1.00 93.88 331 THR A C 1
ATOM 2498 O O . THR A 1 331 ? -8.815 5.448 23.819 1.00 93.88 331 THR A O 1
ATOM 2501 N N . ILE A 1 332 ? -7.896 3.399 24.054 1.00 94.44 332 ILE A N 1
ATOM 2502 C CA . ILE A 1 332 ? -9.088 2.632 23.659 1.00 94.44 332 ILE A CA 1
ATOM 2503 C C . ILE A 1 332 ? -10.218 2.901 24.655 1.00 94.44 332 ILE A C 1
ATOM 2505 O O . ILE A 1 332 ? -11.304 3.299 24.247 1.00 94.44 332 ILE A O 1
ATOM 2509 N N . LYS A 1 333 ? -9.944 2.794 25.960 1.00 92.62 333 LYS A N 1
ATOM 2510 C CA . LYS A 1 333 ? -10.920 3.079 27.027 1.00 92.62 333 LYS A CA 1
ATOM 2511 C C . LYS A 1 333 ? -11.429 4.518 26.989 1.00 92.62 333 LYS A C 1
ATOM 2513 O O . LYS A 1 333 ? -12.619 4.760 27.154 1.00 92.62 333 LYS A O 1
ATOM 2518 N N . THR A 1 334 ? -10.547 5.483 26.742 1.00 93.75 334 THR A N 1
ATOM 2519 C CA . THR A 1 334 ? -10.937 6.898 26.652 1.00 93.75 334 THR A CA 1
ATOM 2520 C C . THR A 1 334 ? -11.833 7.158 25.441 1.00 93.75 334 THR A C 1
ATOM 2522 O O . THR A 1 334 ? -12.830 7.863 25.564 1.00 93.75 334 THR A O 1
ATOM 2525 N N . ALA A 1 335 ? -11.512 6.578 24.282 1.00 93.06 335 ALA A N 1
ATOM 2526 C CA . ALA A 1 335 ? -12.349 6.684 23.089 1.00 93.06 335 ALA A CA 1
ATOM 2527 C C . ALA A 1 335 ? -13.684 5.935 23.254 1.00 93.06 335 ALA A C 1
ATOM 2529 O O . ALA A 1 335 ? -14.727 6.443 22.852 1.00 93.06 335 ALA A O 1
ATOM 2530 N N . TYR A 1 336 ? -13.672 4.780 23.921 1.00 93.56 336 TYR A N 1
ATOM 2531 C CA . TYR A 1 336 ? -14.876 4.020 24.247 1.00 93.56 336 TYR A CA 1
ATOM 2532 C C . TYR A 1 336 ? -15.840 4.807 25.140 1.00 93.56 336 TYR A C 1
ATOM 2534 O O . TYR A 1 336 ? -17.034 4.806 24.871 1.00 93.56 336 TYR A O 1
ATOM 2542 N N . LYS A 1 337 ? -15.350 5.540 26.149 1.00 92.75 337 LYS A N 1
ATOM 2543 C CA . LYS A 1 337 ? -16.208 6.392 26.995 1.00 92.75 337 LYS A CA 1
ATOM 2544 C C . LYS A 1 337 ? -17.005 7.416 26.179 1.00 92.75 337 LYS A C 1
ATOM 2546 O O . LYS A 1 337 ? -18.174 7.641 26.468 1.00 92.75 337 LYS A O 1
ATOM 2551 N N . LEU A 1 338 ? -16.395 7.997 25.143 1.00 91.25 338 LEU A N 1
ATOM 2552 C CA . LEU A 1 338 ? -17.073 8.941 24.247 1.00 91.25 338 LEU A CA 1
ATOM 2553 C C . LEU A 1 338 ? -18.165 8.248 23.423 1.00 91.25 338 LEU A C 1
ATOM 2555 O O . LEU A 1 338 ? -19.290 8.734 23.370 1.00 91.25 338 LEU A O 1
ATOM 2559 N N . LEU A 1 339 ? -17.858 7.078 22.851 1.00 90.62 339 LEU A N 1
ATOM 2560 C CA . LEU A 1 339 ? -18.850 6.259 22.144 1.00 90.62 339 LEU A CA 1
ATOM 2561 C C . LEU A 1 339 ? -20.001 5.828 23.060 1.00 90.62 339 LEU A C 1
ATOM 2563 O O . LEU A 1 339 ? -21.159 5.840 22.653 1.00 90.62 339 LEU A O 1
ATOM 2567 N N . TYR A 1 340 ? -19.694 5.472 24.306 1.00 90.50 340 TYR A N 1
ATOM 2568 C CA . TYR A 1 340 ? -20.670 4.981 25.271 1.00 90.50 340 TYR A CA 1
ATOM 2569 C C . TYR A 1 340 ? -21.681 6.054 25.695 1.00 90.50 340 TYR A C 1
ATOM 2571 O O . TYR A 1 340 ? -22.854 5.737 25.914 1.00 90.50 340 TYR A O 1
ATOM 2579 N N . ASN A 1 341 ? -21.248 7.316 25.775 1.00 90.69 341 ASN A N 1
ATOM 2580 C CA . ASN A 1 341 ? -22.125 8.449 26.075 1.00 90.69 341 ASN A CA 1
ATOM 2581 C C . ASN A 1 341 ? -23.177 8.665 24.981 1.00 90.69 341 ASN A C 1
ATOM 2583 O O . ASN A 1 341 ? -24.308 9.033 25.278 1.00 90.69 341 ASN A O 1
ATOM 2587 N N . GLU A 1 342 ? -22.827 8.383 23.727 1.00 89.12 342 GLU A N 1
ATOM 2588 C CA . GLU A 1 342 ? -23.712 8.556 22.572 1.00 89.12 342 GLU A CA 1
ATOM 2589 C C . GLU A 1 342 ? -24.285 7.240 22.030 1.00 89.12 342 GLU A C 1
ATOM 2591 O O . GLU A 1 342 ? -24.852 7.210 20.933 1.00 89.12 342 GLU A O 1
ATOM 2596 N N . ARG A 1 343 ? -24.167 6.147 22.795 1.00 86.62 343 ARG A N 1
ATOM 2597 C CA . ARG A 1 343 ? -24.506 4.790 22.337 1.00 86.62 343 ARG A CA 1
ATOM 2598 C C . ARG A 1 343 ? -25.933 4.657 21.816 1.00 86.62 343 ARG A C 1
ATOM 2600 O O . ARG A 1 343 ? -26.147 3.951 20.841 1.00 86.62 343 ARG A O 1
ATOM 2607 N N . THR A 1 344 ? -26.886 5.366 22.418 1.00 85.06 344 THR A N 1
ATOM 2608 C CA . THR A 1 344 ? -28.311 5.298 22.059 1.00 85.06 344 THR A CA 1
ATOM 2609 C C . THR A 1 344 ? -28.592 5.807 20.650 1.00 85.06 344 THR A C 1
ATOM 2611 O O . THR A 1 344 ? -29.547 5.370 20.023 1.00 85.06 344 THR A O 1
ATOM 2614 N N . ALA A 1 345 ? -27.761 6.719 20.145 1.00 85.25 345 ALA A N 1
ATOM 2615 C CA . ALA A 1 345 ? -27.890 7.279 18.805 1.00 85.25 345 ALA A CA 1
ATOM 2616 C C . ALA A 1 345 ? -27.032 6.545 17.761 1.00 85.25 345 ALA A C 1
ATOM 2618 O O . ALA A 1 345 ? -27.269 6.698 16.568 1.00 85.25 345 ALA A O 1
ATOM 2619 N N . LEU A 1 346 ? -26.006 5.804 18.191 1.00 84.06 346 LEU A N 1
ATOM 2620 C CA . LEU A 1 346 ? -25.056 5.130 17.298 1.00 84.06 346 LEU A CA 1
ATOM 2621 C C . LEU A 1 346 ? -25.385 3.649 17.079 1.00 84.06 346 LEU A C 1
ATOM 2623 O O . LEU A 1 346 ? -25.102 3.119 16.006 1.00 84.06 346 LEU A O 1
ATOM 2627 N N . VAL A 1 347 ? -25.946 2.981 18.090 1.00 84.94 347 VAL A N 1
ATOM 2628 C CA . VAL A 1 347 ? -26.256 1.549 18.053 1.00 84.94 347 VAL A CA 1
ATOM 2629 C C . VAL A 1 347 ? -27.624 1.331 17.428 1.00 84.94 347 VAL A C 1
ATOM 2631 O O . VAL A 1 347 ? -28.631 1.793 17.960 1.00 84.94 347 VAL A O 1
ATOM 2634 N N . ASP A 1 348 ? -27.672 0.569 16.335 1.00 81.44 348 ASP A N 1
ATOM 2635 C CA . ASP A 1 348 ? -28.954 0.140 15.787 1.00 81.44 348 ASP A CA 1
ATOM 2636 C C . ASP A 1 348 ? -29.624 -0.913 16.676 1.00 81.44 348 ASP A C 1
ATOM 2638 O O . ASP A 1 348 ? -28.985 -1.909 17.041 1.00 81.44 348 ASP A O 1
ATOM 2642 N N . PRO A 1 349 ? -30.948 -0.807 16.896 1.00 76.44 349 PRO A N 1
ATOM 2643 C CA . PRO A 1 349 ? -31.726 -1.849 17.567 1.00 76.44 349 PRO A CA 1
ATOM 2644 C C . PRO A 1 349 ? -31.588 -3.228 16.899 1.00 76.44 349 PRO A C 1
ATOM 2646 O O . PRO A 1 349 ? -31.554 -4.253 17.578 1.00 76.44 349 PRO A O 1
ATOM 2649 N N . LYS A 1 350 ? -31.410 -3.256 15.570 1.00 80.44 350 LYS A N 1
ATOM 2650 C CA . LYS A 1 350 ? -31.217 -4.481 14.773 1.00 80.44 350 LYS A CA 1
ATOM 2651 C C . LYS A 1 350 ? -29.975 -5.273 15.187 1.00 80.44 350 LYS A C 1
ATOM 2653 O O . LYS A 1 350 ? -29.957 -6.499 15.104 1.00 80.44 350 LYS A O 1
ATOM 2658 N N . TRP A 1 351 ? -28.919 -4.592 15.636 1.00 79.62 351 TRP A N 1
ATOM 2659 C CA . TRP A 1 351 ? -27.707 -5.271 16.094 1.00 79.62 351 TRP A CA 1
ATOM 2660 C C . TRP A 1 351 ? -27.968 -6.007 17.410 1.00 79.62 351 TRP A C 1
ATOM 2662 O O . TRP A 1 351 ? -27.467 -7.108 17.607 1.00 79.62 351 TRP A O 1
ATOM 2672 N N . ILE A 1 352 ? -28.816 -5.450 18.277 1.00 73.12 352 ILE A N 1
ATOM 2673 C CA . ILE A 1 352 ? -29.170 -6.028 19.580 1.00 73.12 352 ILE A CA 1
ATOM 2674 C C . ILE A 1 352 ? -30.042 -7.284 19.412 1.00 73.12 352 ILE A C 1
ATOM 2676 O O . ILE A 1 352 ? -29.851 -8.263 20.140 1.00 73.12 352 ILE A O 1
ATOM 2680 N N . GLU A 1 353 ? -30.951 -7.293 18.430 1.00 66.50 353 GLU A N 1
ATOM 2681 C CA . GLU A 1 353 ? -31.769 -8.468 18.087 1.00 66.50 353 GLU A CA 1
ATOM 2682 C C . GLU A 1 353 ? -30.921 -9.636 17.574 1.00 66.50 353 GLU A C 1
ATOM 2684 O O . GLU A 1 353 ? -31.054 -10.758 18.070 1.00 66.50 353 GLU A O 1
ATOM 2689 N N . ASN A 1 354 ? -29.985 -9.364 16.658 1.00 61.56 354 ASN A N 1
ATOM 2690 C CA . ASN A 1 354 ? -29.073 -10.378 16.122 1.00 61.56 354 ASN A CA 1
ATOM 2691 C C . ASN A 1 354 ? -28.125 -10.961 17.191 1.00 61.56 354 ASN A C 1
ATOM 2693 O O . ASN A 1 354 ? -27.656 -12.088 17.045 1.00 61.56 354 ASN A O 1
ATOM 2697 N N . GLY A 1 355 ? -27.868 -10.224 18.279 1.00 57.31 355 GLY A N 1
ATOM 2698 C CA . GLY A 1 355 ? -27.050 -10.665 19.417 1.00 57.31 355 GLY A CA 1
ATOM 2699 C C . GLY A 1 355 ? -27.816 -11.259 20.610 1.00 57.31 355 GLY A C 1
ATOM 2700 O O . GLY A 1 355 ? -27.175 -11.665 21.579 1.00 57.31 355 GLY A O 1
ATOM 2701 N N . LYS A 1 356 ? -29.160 -11.285 20.579 1.00 44.03 356 LYS A N 1
ATOM 2702 C CA . LYS A 1 356 ? -30.059 -11.626 21.706 1.00 44.03 356 LYS A CA 1
ATOM 2703 C C . LYS A 1 356 ? -29.573 -11.120 23.091 1.00 44.03 356 LYS A C 1
ATOM 2705 O O . LYS A 1 356 ? -29.156 -11.924 23.922 1.00 44.03 356 LYS A O 1
ATOM 2710 N N . ALA A 1 357 ? -29.742 -9.799 23.312 1.00 41.44 357 ALA A N 1
ATOM 2711 C CA . ALA A 1 357 ? -29.920 -9.002 24.566 1.00 41.44 357 ALA A CA 1
ATOM 2712 C C . ALA A 1 357 ? -28.829 -9.090 25.677 1.00 41.44 357 ALA A C 1
ATOM 2714 O O . ALA A 1 357 ? -28.244 -10.141 25.881 1.00 41.44 357 ALA A O 1
ATOM 2715 N N . THR A 1 358 ? -28.430 -8.085 26.472 1.00 38.53 358 THR A N 1
ATOM 2716 C CA . THR A 1 358 ? -29.020 -6.818 26.949 1.00 38.53 358 THR A CA 1
ATOM 2717 C C . THR A 1 358 ? -27.878 -5.821 27.231 1.00 38.53 358 THR A C 1
ATOM 2719 O O . THR A 1 358 ? -26.799 -6.235 27.651 1.00 38.53 358 THR A O 1
ATOM 2722 N N . GLU A 1 359 ? -28.129 -4.511 27.128 1.00 43.44 359 GLU A N 1
ATOM 2723 C CA . GLU A 1 359 ? -27.210 -3.408 27.499 1.00 43.44 359 GLU A CA 1
ATOM 2724 C C . GLU A 1 359 ? -26.646 -3.469 28.944 1.00 43.44 359 GLU A C 1
ATOM 2726 O O . GLU A 1 359 ? -25.719 -2.742 29.297 1.00 43.44 359 GLU A O 1
ATOM 2731 N N . GLN A 1 360 ? -27.185 -4.344 29.797 1.00 36.56 360 GLN A N 1
ATOM 2732 C CA . GLN A 1 360 ? -26.889 -4.421 31.230 1.00 36.56 360 GLN A CA 1
ATOM 2733 C C . GLN A 1 360 ? -25.581 -5.151 31.575 1.00 36.56 360 GLN A C 1
ATOM 2735 O O . GLN A 1 360 ? -25.042 -4.934 32.659 1.00 36.56 360 GLN A O 1
ATOM 2740 N N . SER A 1 361 ? -25.005 -5.957 30.676 1.00 35.34 361 SER A N 1
ATOM 2741 C CA . SER A 1 361 ? -23.753 -6.683 30.961 1.00 35.34 361 SER A CA 1
ATOM 2742 C C . SER A 1 361 ? -22.493 -5.808 30.938 1.00 35.34 361 SER A C 1
ATOM 2744 O O . SER A 1 361 ? -21.447 -6.247 31.411 1.00 35.34 361 SER A O 1
ATOM 2746 N N . ALA A 1 362 ? -22.579 -4.562 30.457 1.00 37.81 362 ALA A N 1
ATOM 2747 C CA . ALA A 1 362 ? -21.477 -3.598 30.525 1.00 37.81 362 ALA A CA 1
ATOM 2748 C C . ALA A 1 362 ? -21.376 -2.882 31.891 1.00 37.81 362 ALA A C 1
ATOM 2750 O O . ALA A 1 362 ? -20.338 -2.309 32.206 1.00 37.81 362 ALA A O 1
ATOM 2751 N N . ILE A 1 363 ? -22.426 -2.926 32.723 1.00 39.09 363 ILE A N 1
ATOM 2752 C CA . ILE A 1 363 ? -22.543 -2.088 33.932 1.00 39.09 363 ILE A CA 1
ATOM 2753 C C . ILE A 1 363 ? -21.924 -2.757 35.178 1.00 39.09 363 ILE A C 1
ATOM 2755 O O . ILE A 1 363 ? -21.561 -2.080 36.137 1.00 39.09 363 ILE A O 1
ATOM 2759 N N . THR A 1 364 ? -21.734 -4.079 35.190 1.00 33.31 364 THR A N 1
ATOM 2760 C CA . THR A 1 364 ? -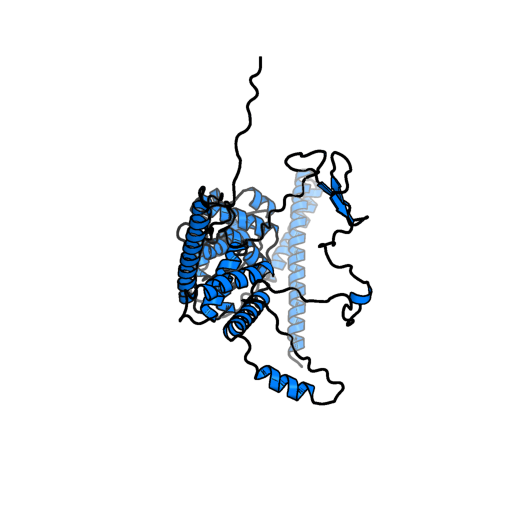21.355 -4.793 36.428 1.00 33.31 364 THR A CA 1
ATOM 2761 C C . THR A 1 364 ? -19.848 -5.008 36.614 1.00 33.31 364 THR A C 1
ATOM 2763 O O . THR A 1 364 ? -19.425 -5.310 37.728 1.00 33.31 364 THR A O 1
ATOM 2766 N N . GLN A 1 365 ? -19.009 -4.833 35.584 1.00 38.84 365 GLN A N 1
ATOM 2767 C CA . GLN A 1 365 ? -17.563 -5.077 35.727 1.00 38.84 365 GLN A CA 1
ATOM 2768 C C . GLN A 1 365 ? -16.738 -3.849 36.144 1.00 38.84 365 GLN A C 1
ATOM 2770 O O . GLN A 1 365 ? -15.653 -4.030 36.687 1.00 38.84 365 GLN A O 1
ATOM 2775 N N . GLU A 1 366 ? -17.238 -2.616 35.998 1.00 34.09 366 GLU A N 1
ATOM 2776 C CA . GLU A 1 366 ? -16.452 -1.420 36.359 1.00 34.09 366 GLU A CA 1
ATOM 2777 C C . GLU A 1 366 ? -16.679 -0.928 37.803 1.00 34.09 366 GLU A C 1
ATOM 2779 O O . GLU A 1 366 ? -15.756 -0.386 38.410 1.00 34.09 366 GLU A O 1
ATOM 2784 N N . ASN A 1 367 ? -17.825 -1.223 38.431 1.00 31.91 367 ASN A N 1
ATOM 2785 C CA . ASN A 1 367 ? -18.127 -0.770 39.802 1.00 31.91 367 ASN A CA 1
ATOM 2786 C C . ASN A 1 367 ? -17.476 -1.602 40.928 1.00 31.91 367 ASN A C 1
ATOM 2788 O O . ASN A 1 367 ? -17.775 -1.385 42.099 1.00 31.91 367 ASN A O 1
ATOM 2792 N N . LYS A 1 368 ? -16.572 -2.539 40.609 1.00 34.34 368 LYS A N 1
ATOM 2793 C CA . LYS A 1 368 ? -15.812 -3.322 41.605 1.00 34.34 368 LYS A CA 1
ATOM 2794 C C . LYS A 1 368 ? -14.330 -2.954 41.720 1.00 34.34 368 LYS A C 1
ATOM 2796 O O . LYS A 1 368 ? -13.621 -3.581 42.498 1.00 34.34 368 LYS A O 1
ATOM 2801 N N . THR A 1 369 ? -13.867 -1.931 41.000 1.00 32.59 369 THR A N 1
ATOM 2802 C CA . THR A 1 369 ? -12.432 -1.580 40.918 1.00 32.59 369 THR A CA 1
ATOM 2803 C C . THR A 1 369 ? -12.110 -0.183 41.453 1.00 32.59 369 THR A C 1
ATOM 2805 O O . THR A 1 369 ? -11.235 0.509 40.938 1.00 32.59 369 THR A O 1
ATOM 2808 N N . GLN A 1 370 ? -12.799 0.239 42.514 1.00 34.34 370 GLN A N 1
ATOM 2809 C CA . GLN A 1 370 ? -12.348 1.332 43.375 1.00 34.34 370 GLN A CA 1
ATOM 2810 C C . GLN A 1 370 ? -12.443 0.874 44.830 1.00 34.34 370 GLN A C 1
ATOM 2812 O O . GLN A 1 370 ? -13.515 0.874 45.422 1.00 34.34 370 GLN A O 1
ATOM 2817 N N . GLY A 1 371 ? -11.310 0.433 45.376 1.00 28.22 371 GLY A N 1
ATOM 2818 C CA . GLY A 1 371 ? -11.181 0.067 46.785 1.00 28.22 371 GLY A CA 1
ATOM 2819 C C . GLY A 1 371 ? -10.277 -1.141 47.000 1.00 28.22 371 GLY A C 1
ATOM 2820 O O . GLY A 1 371 ? -10.749 -2.270 46.983 1.00 28.22 371 GLY A O 1
ATOM 2821 N N . GLY A 1 372 ? -8.991 -0.881 47.247 1.00 26.00 372 GLY A N 1
ATOM 2822 C CA . GLY A 1 372 ? -8.047 -1.855 47.801 1.00 26.00 372 GLY A CA 1
ATOM 2823 C C . GLY A 1 372 ? -7.280 -2.673 46.763 1.00 26.00 372 GLY A C 1
ATOM 2824 O O . GLY A 1 372 ? -7.860 -3.338 45.910 1.00 26.00 372 GLY A O 1
ATOM 2825 N N . ALA A 1 373 ? -5.951 -2.633 46.851 1.00 34.38 373 ALA A N 1
ATOM 2826 C CA . ALA A 1 373 ? -5.081 -3.580 46.161 1.00 34.38 373 ALA A CA 1
ATOM 2827 C C . ALA A 1 373 ? -5.439 -5.027 46.546 1.00 34.38 373 ALA A C 1
ATOM 2829 O O . ALA A 1 373 ? -5.773 -5.282 47.706 1.00 34.38 373 ALA A O 1
ATOM 2830 N N . PRO A 1 374 ? -5.279 -5.988 45.622 1.00 32.78 374 PRO A N 1
ATOM 2831 C CA . PRO A 1 374 ? -4.741 -7.267 46.060 1.00 32.78 374 PRO A CA 1
ATOM 2832 C C . PRO A 1 374 ? -3.708 -7.882 45.111 1.00 32.78 374 PRO A C 1
ATOM 2834 O O . PRO A 1 374 ? -3.652 -7.629 43.908 1.00 32.78 374 PRO A O 1
ATOM 2837 N N . ASN A 1 375 ? -2.895 -8.709 45.759 1.00 27.08 375 ASN A N 1
ATOM 2838 C CA . ASN A 1 375 ? -1.840 -9.569 45.260 1.00 27.08 375 ASN A CA 1
ATOM 2839 C C . ASN A 1 375 ? -2.207 -10.416 44.034 1.00 27.08 375 ASN A C 1
ATOM 2841 O O . ASN A 1 375 ? -3.344 -10.829 43.824 1.00 27.08 375 ASN A O 1
ATOM 2845 N N . THR A 1 376 ? -1.140 -10.734 43.305 1.00 36.59 376 THR A N 1
ATOM 2846 C CA . THR A 1 376 ? -0.938 -11.894 42.432 1.00 36.59 376 THR A CA 1
ATOM 2847 C C . THR A 1 376 ? -1.847 -13.094 42.728 1.00 36.59 376 THR A C 1
ATOM 2849 O O . THR A 1 376 ? -1.795 -13.666 43.814 1.00 36.59 376 THR A O 1
ATOM 2852 N N . GLY A 1 377 ? -2.606 -13.529 41.723 1.00 24.94 377 GLY A N 1
ATOM 2853 C CA . GLY A 1 377 ? -3.357 -14.783 41.736 1.00 24.94 377 GLY A CA 1
ATOM 2854 C C . GLY A 1 377 ? -4.247 -14.882 40.500 1.00 24.94 377 GLY A C 1
ATOM 2855 O O . GLY A 1 377 ? -5.016 -13.968 40.215 1.00 24.94 377 GLY A O 1
ATOM 2856 N N . ALA A 1 378 ? -4.090 -15.954 39.729 1.00 30.30 378 ALA A N 1
ATOM 2857 C CA . ALA A 1 378 ? -4.856 -16.248 38.524 1.00 30.30 378 ALA A CA 1
ATOM 2858 C C . ALA A 1 378 ? -6.376 -16.204 38.788 1.00 30.30 378 ALA A C 1
ATOM 2860 O O . ALA A 1 378 ? -6.861 -16.795 39.750 1.00 30.30 378 ALA A O 1
ATOM 2861 N N . GLN A 1 379 ? -7.138 -15.508 37.937 1.00 29.73 379 GLN A N 1
ATOM 2862 C CA . GLN A 1 379 ? -8.601 -15.528 37.994 1.00 29.73 379 GLN A CA 1
ATOM 2863 C C . GLN A 1 379 ? -9.127 -16.748 37.236 1.00 29.73 379 GLN A C 1
ATOM 2865 O O . GLN A 1 379 ? -9.317 -16.714 36.021 1.00 29.73 379 GLN A O 1
ATOM 2870 N N . GLU A 1 380 ? -9.350 -17.828 37.977 1.00 30.02 380 GLU A N 1
ATOM 2871 C CA . GLU A 1 380 ? -10.182 -18.950 37.557 1.00 30.02 380 GLU A CA 1
ATOM 2872 C C . GLU A 1 380 ? -11.659 -18.518 37.476 1.00 30.02 380 GLU A C 1
ATOM 2874 O O . GLU A 1 380 ? -12.138 -17.698 38.267 1.00 30.02 380 GLU A O 1
ATOM 2879 N N . GLY A 1 381 ? -12.390 -19.056 36.495 1.00 35.56 381 GLY A N 1
ATOM 2880 C CA . GLY A 1 381 ? -13.829 -18.840 36.355 1.00 35.56 381 GLY A CA 1
ATOM 2881 C C . GLY A 1 381 ? -14.572 -19.267 37.622 1.00 35.56 381 GLY A C 1
ATOM 2882 O O . GLY A 1 381 ? -14.238 -20.274 38.233 1.00 35.56 381 GLY A O 1
ATOM 2883 N N . LYS A 1 382 ? -15.576 -18.492 38.044 1.00 42.97 382 LYS A N 1
ATOM 2884 C CA . LYS A 1 382 ? -16.382 -18.820 39.228 1.00 42.97 382 LYS A CA 1
ATOM 2885 C C . LYS A 1 382 ? -17.068 -20.180 39.050 1.00 42.97 382 LYS A C 1
ATOM 2887 O O . LYS A 1 382 ? -18.019 -20.290 38.280 1.00 42.97 382 LYS A O 1
ATOM 2892 N N . TYR A 1 383 ? -16.579 -21.184 39.769 1.00 49.03 383 TYR A N 1
ATOM 2893 C CA . TYR A 1 383 ? -17.181 -22.510 39.891 1.00 49.03 383 TYR A CA 1
ATOM 2894 C C . TYR A 1 383 ? -18.318 -22.490 40.922 1.00 49.03 383 TYR A C 1
ATOM 2896 O O . TYR A 1 383 ? -18.213 -21.790 41.929 1.00 49.03 383 TYR A O 1
ATOM 2904 N N . PHE A 1 384 ? -19.374 -23.276 40.689 1.00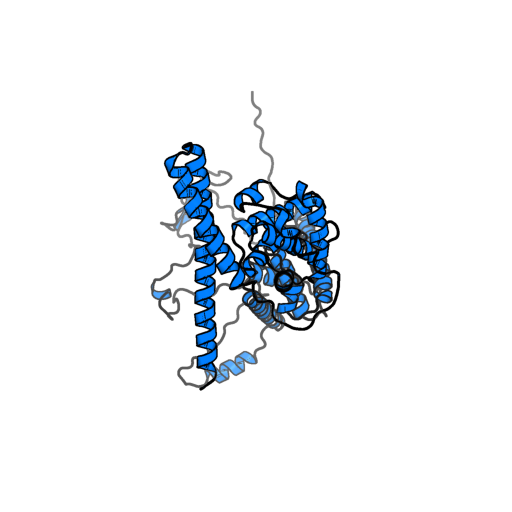 56.69 384 PHE A N 1
ATOM 2905 C CA . PHE A 1 384 ? -20.422 -23.521 41.687 1.00 56.69 384 PHE A CA 1
ATOM 2906 C C . PHE A 1 384 ? -19.833 -24.279 42.889 1.00 56.69 384 PHE A C 1
ATOM 2908 O O . PHE A 1 384 ? -19.084 -25.245 42.701 1.00 56.69 384 PHE A O 1
ATOM 2915 N N . THR A 1 385 ? -20.137 -23.851 44.115 1.00 70.69 385 THR A N 1
ATOM 2916 C CA . THR A 1 385 ? -19.694 -24.553 45.337 1.00 70.69 385 THR A CA 1
ATOM 2917 C C . THR A 1 385 ? -20.570 -25.782 45.615 1.00 70.69 385 THR A C 1
ATOM 2919 O O . THR A 1 385 ? -21.705 -25.856 45.147 1.00 70.69 385 THR A O 1
ATOM 2922 N N . GLU A 1 386 ? -20.075 -26.773 46.373 1.00 71.88 386 GLU A N 1
ATOM 2923 C CA . GLU A 1 386 ? -20.882 -27.960 46.734 1.00 71.88 386 GLU A CA 1
ATOM 2924 C C . GLU A 1 386 ? -22.167 -27.565 47.492 1.00 71.88 386 GLU A C 1
ATOM 2926 O O . GLU A 1 386 ? -23.232 -28.115 47.216 1.00 71.88 386 GLU A O 1
ATOM 2931 N N . GLU A 1 387 ? -22.113 -26.515 48.319 1.00 74.00 387 GLU A N 1
ATOM 2932 C CA . GLU A 1 387 ? -23.289 -25.940 48.994 1.00 74.00 387 GLU A CA 1
ATOM 2933 C C . GLU A 1 387 ? -24.339 -25.367 48.021 1.00 74.00 387 GLU A C 1
ATOM 2935 O O . GLU A 1 387 ? -25.542 -25.427 48.283 1.00 74.00 387 GLU A O 1
ATOM 2940 N N . GLU A 1 388 ? -23.923 -24.788 46.890 1.00 77.44 388 GLU A N 1
ATOM 2941 C CA . GLU A 1 388 ? -24.846 -24.271 45.870 1.00 77.44 388 GLU A CA 1
ATOM 2942 C C . GLU A 1 388 ? -25.539 -25.406 45.107 1.00 77.44 388 GLU A C 1
ATOM 2944 O O . GLU A 1 388 ? -26.716 -25.290 44.753 1.00 77.44 388 GLU A O 1
ATOM 2949 N N . ILE A 1 389 ? -24.841 -26.527 44.902 1.00 79.38 389 ILE A N 1
ATOM 2950 C CA . ILE A 1 389 ? -25.399 -27.732 44.277 1.00 79.38 389 ILE A CA 1
ATOM 2951 C C . ILE A 1 389 ? -26.439 -28.378 45.199 1.00 79.38 389 ILE A C 1
ATOM 2953 O O . ILE A 1 389 ? -27.515 -28.754 44.729 1.00 79.38 389 ILE A O 1
ATOM 2957 N N . GLU A 1 390 ? -26.173 -28.451 46.506 1.00 80.81 390 GLU A N 1
ATOM 2958 C CA . GLU A 1 390 ? -27.143 -28.948 47.493 1.00 80.81 390 GLU A CA 1
ATOM 2959 C C . GLU A 1 390 ? -28.394 -28.063 47.574 1.00 80.81 390 GLU A C 1
ATOM 2961 O O . GLU A 1 390 ? -29.517 -28.575 47.596 1.00 80.81 390 GLU A O 1
ATOM 2966 N N . LYS A 1 391 ? -28.233 -26.734 47.524 1.00 84.12 391 LYS A N 1
ATOM 2967 C CA . LYS A 1 391 ? -29.370 -25.796 47.473 1.00 84.12 391 LYS A CA 1
ATOM 2968 C C . LYS A 1 391 ? -30.217 -25.986 46.214 1.00 84.12 391 LYS A C 1
ATOM 2970 O O . LYS A 1 391 ? -31.445 -26.005 46.309 1.00 84.12 391 LYS A O 1
ATOM 2975 N N . LEU A 1 392 ? -29.589 -26.173 45.051 1.00 84.75 392 LEU A N 1
ATOM 2976 C CA . LEU A 1 392 ? -30.298 -26.455 43.798 1.00 84.75 392 LEU A CA 1
ATOM 2977 C C . LEU A 1 392 ? -31.015 -27.812 43.830 1.00 84.75 392 LEU A C 1
ATOM 2979 O O . LEU A 1 392 ? -32.144 -27.906 43.350 1.00 84.75 392 LEU A O 1
ATOM 2983 N N . ALA A 1 393 ? -30.408 -28.839 44.432 1.00 85.12 393 ALA A N 1
ATOM 2984 C CA . ALA A 1 393 ? -31.038 -30.146 44.617 1.00 85.12 393 ALA A CA 1
ATOM 2985 C C . ALA A 1 393 ? -32.287 -30.055 45.512 1.00 85.12 393 ALA A C 1
ATOM 2987 O O . ALA A 1 393 ? -33.345 -30.577 45.156 1.00 85.12 393 ALA A O 1
ATOM 2988 N N . ALA A 1 394 ? -32.193 -29.336 46.636 1.00 86.69 394 ALA A N 1
ATOM 2989 C CA . ALA A 1 394 ? -33.319 -29.111 47.541 1.00 86.69 394 ALA A CA 1
ATOM 2990 C C . ALA A 1 394 ? -34.453 -28.324 46.859 1.00 86.69 394 ALA A C 1
ATOM 2992 O O . ALA A 1 394 ? -35.627 -28.681 46.982 1.00 86.69 394 ALA A O 1
ATOM 2993 N N . GLN A 1 395 ? -34.108 -27.292 46.084 1.00 88.00 395 GLN A N 1
ATOM 2994 C CA . GLN A 1 395 ? -35.077 -26.493 45.336 1.00 88.00 395 GLN A CA 1
ATOM 2995 C C . GLN A 1 395 ? -35.766 -27.310 44.230 1.00 88.00 395 GLN A C 1
ATOM 2997 O O . GLN A 1 395 ? -36.972 -27.172 44.019 1.00 88.00 395 GLN A O 1
ATOM 3002 N N . LEU A 1 396 ? -35.031 -28.203 43.558 1.00 90.56 396 LEU A N 1
ATOM 3003 C CA . LEU A 1 396 ? -35.582 -29.119 42.559 1.00 90.56 396 LEU A CA 1
ATOM 3004 C C . LEU A 1 396 ? -36.546 -30.130 43.191 1.00 90.56 396 LEU A C 1
ATOM 3006 O O . LEU A 1 396 ? -37.635 -30.341 42.657 1.00 90.56 396 LEU A O 1
ATOM 3010 N N . ALA A 1 397 ? -36.203 -30.697 44.349 1.00 87.50 397 ALA A N 1
ATOM 3011 C CA . ALA A 1 397 ? -37.075 -31.619 45.077 1.00 87.50 397 ALA A CA 1
ATOM 3012 C C . ALA A 1 397 ? -38.389 -30.945 45.519 1.00 87.50 397 ALA A C 1
ATOM 3014 O O . ALA A 1 397 ? -39.474 -31.482 45.286 1.00 87.50 397 ALA A O 1
ATOM 3015 N N . GLN A 1 398 ? -38.309 -29.731 46.078 1.00 87.25 398 GLN A N 1
ATOM 3016 C CA . GLN A 1 398 ? -39.491 -28.955 46.472 1.00 87.25 398 GLN A CA 1
ATOM 3017 C C . GLN A 1 398 ? -40.388 -28.614 45.275 1.00 87.25 398 GLN A C 1
ATOM 3019 O O . GLN A 1 398 ? -41.608 -28.771 45.350 1.00 87.25 398 GLN A O 1
ATOM 3024 N N . MET A 1 399 ? -39.796 -28.192 44.155 1.00 87.12 399 MET A N 1
ATOM 3025 C CA . MET A 1 399 ? -40.543 -27.869 42.936 1.00 87.12 399 MET A CA 1
ATOM 3026 C C . MET A 1 399 ? -41.167 -29.103 42.277 1.00 87.12 399 MET A C 1
ATOM 3028 O O . MET A 1 399 ? -42.240 -28.989 41.690 1.00 87.12 399 MET A O 1
ATOM 3032 N N . THR A 1 400 ? -40.544 -30.277 42.396 1.00 89.12 400 THR A N 1
ATOM 3033 C CA . THR A 1 400 ? -41.092 -31.534 41.858 1.00 89.12 400 THR A CA 1
ATOM 3034 C C . THR A 1 400 ? -42.338 -31.964 42.638 1.00 89.12 400 THR A C 1
ATOM 3036 O O . THR A 1 400 ? -43.372 -32.240 42.032 1.00 89.12 400 THR A O 1
ATOM 3039 N N . LEU A 1 401 ? -42.293 -31.895 43.975 1.00 86.69 401 LEU A N 1
ATOM 3040 C CA . LEU A 1 401 ? -43.454 -32.142 44.843 1.00 86.69 401 LEU A CA 1
ATOM 3041 C C . LEU A 1 401 ? -44.578 -31.120 44.615 1.00 86.69 401 LEU A C 1
ATOM 3043 O O . LEU A 1 401 ? -45.759 -31.472 44.608 1.00 86.69 401 LEU A O 1
ATOM 3047 N N . ALA A 1 402 ? -44.228 -29.847 44.408 1.00 83.38 402 ALA A N 1
ATOM 3048 C CA . ALA A 1 402 ? -45.202 -28.815 44.066 1.00 83.38 402 ALA A CA 1
ATOM 3049 C C . ALA A 1 402 ? -45.862 -29.089 42.702 1.00 83.38 402 ALA A C 1
ATOM 3051 O O . ALA A 1 402 ? -47.080 -28.975 42.581 1.00 83.38 402 ALA A O 1
ATOM 3052 N N . ALA A 1 403 ? -45.088 -29.514 41.699 1.00 85.75 403 ALA A N 1
ATOM 3053 C CA . ALA A 1 403 ? -45.605 -29.881 40.383 1.00 85.75 403 ALA A CA 1
ATOM 3054 C C . ALA A 1 403 ? -46.542 -31.100 40.436 1.00 85.75 403 ALA A C 1
ATOM 3056 O O . ALA A 1 403 ? -47.542 -31.132 39.726 1.00 85.75 403 ALA A O 1
ATOM 3057 N N . GLU A 1 404 ? -46.272 -32.093 41.287 1.00 85.50 404 GLU A N 1
ATOM 3058 C CA . GLU A 1 404 ? -47.172 -33.240 41.497 1.00 85.50 404 GLU A CA 1
ATOM 3059 C C . GLU A 1 404 ? -48.512 -32.837 42.123 1.00 85.50 404 GLU A C 1
ATOM 3061 O O . GLU A 1 404 ? -49.557 -33.284 41.654 1.00 85.50 404 GLU A O 1
ATOM 3066 N N . ARG A 1 405 ? -48.512 -31.928 43.107 1.00 80.56 405 ARG A N 1
ATOM 3067 C CA . ARG A 1 405 ? -49.761 -31.404 43.694 1.00 80.56 405 ARG A CA 1
ATOM 3068 C C . ARG A 1 405 ? -50.570 -30.580 42.696 1.00 80.56 405 ARG A C 1
ATOM 3070 O O . ARG A 1 405 ? -51.788 -30.722 42.621 1.00 80.56 405 ARG A O 1
ATOM 3077 N N . VAL A 1 406 ? -49.899 -29.737 41.911 1.00 84.00 406 VAL A N 1
ATOM 3078 C CA . VAL A 1 406 ? -50.550 -28.898 40.890 1.00 84.00 406 VAL A CA 1
ATOM 3079 C C . VAL A 1 406 ? -51.117 -29.754 39.751 1.00 84.00 406 VAL A C 1
ATOM 3081 O O . VAL A 1 406 ? -52.154 -29.405 39.199 1.00 84.00 406 VAL A O 1
ATOM 3084 N N . ARG A 1 407 ? -50.526 -30.918 39.451 1.00 81.06 407 ARG A N 1
ATOM 3085 C CA . ARG A 1 407 ? -51.065 -31.867 38.460 1.00 81.06 407 ARG A CA 1
ATOM 3086 C C . ARG A 1 407 ? -52.377 -32.544 38.876 1.00 81.06 407 ARG A C 1
ATOM 3088 O O . ARG A 1 407 ? -53.110 -32.978 37.997 1.00 81.06 407 ARG A O 1
ATOM 3095 N N . GLN A 1 408 ? -52.690 -32.626 40.172 1.00 77.50 408 GLN A N 1
ATOM 3096 C CA . GLN A 1 408 ? -53.917 -33.279 40.659 1.00 77.50 408 GLN A CA 1
ATOM 3097 C C . GLN A 1 408 ? -55.133 -32.339 40.711 1.00 77.50 408 GLN A C 1
ATOM 3099 O O . GLN A 1 408 ? -56.261 -32.799 40.547 1.00 77.50 408 GLN A O 1
ATOM 3104 N N . HIS A 1 409 ? -54.919 -31.034 40.923 1.00 72.81 409 HIS A N 1
ATOM 3105 C CA . HIS A 1 409 ? -56.004 -30.074 41.188 1.00 72.81 409 HIS A CA 1
ATOM 3106 C C . HIS A 1 409 ? -55.828 -28.687 40.531 1.00 72.81 409 HIS A C 1
ATOM 3108 O O . HIS A 1 409 ? -56.567 -27.764 40.864 1.00 72.81 409 HIS A O 1
ATOM 3114 N N . GLY A 1 410 ? -54.841 -28.499 39.649 1.00 74.94 410 GLY A N 1
ATOM 3115 C CA . GLY A 1 410 ? -54.489 -27.191 39.084 1.00 74.94 410 GLY A CA 1
ATOM 3116 C C . GLY A 1 410 ? -55.069 -26.905 37.697 1.00 74.94 410 GLY A C 1
ATOM 3117 O O . GLY A 1 410 ? -55.275 -27.808 36.889 1.00 74.94 410 GLY A O 1
ATOM 3118 N N . ASP A 1 411 ? -55.259 -25.619 37.396 1.00 83.69 411 ASP A N 1
ATOM 3119 C CA . ASP A 1 411 ? -55.627 -25.155 36.057 1.00 83.69 411 ASP A CA 1
ATOM 3120 C C . ASP A 1 411 ? -54.530 -25.479 35.022 1.00 83.69 411 ASP A C 1
ATOM 3122 O O . ASP A 1 411 ? -53.336 -25.326 35.314 1.00 83.69 411 ASP A O 1
ATOM 3126 N N . PRO A 1 412 ? -54.890 -25.815 33.768 1.00 77.88 412 PRO A N 1
ATOM 3127 C CA . PRO A 1 412 ? -53.934 -26.225 32.733 1.00 77.88 412 PRO A CA 1
ATOM 3128 C C . PRO A 1 412 ? -52.845 -25.180 32.433 1.00 77.88 412 PRO A C 1
ATOM 3130 O O . PRO A 1 412 ? -51.700 -25.540 32.172 1.00 77.88 412 PRO A O 1
ATOM 3133 N N . LYS A 1 413 ? -53.150 -23.879 32.556 1.00 80.12 413 LYS A N 1
ATOM 3134 C CA . LYS A 1 413 ? -52.158 -22.796 32.389 1.00 80.12 413 LYS A CA 1
ATOM 3135 C C . LYS A 1 413 ? -51.122 -22.744 33.518 1.00 80.12 413 LYS A C 1
ATOM 3137 O O . LYS A 1 413 ? -49.979 -22.355 33.293 1.00 80.12 413 LYS A O 1
ATOM 3142 N N . ILE A 1 414 ? -51.517 -23.115 34.736 1.00 79.31 414 ILE A N 1
ATOM 3143 C CA . ILE A 1 414 ? -50.629 -23.129 35.905 1.00 79.31 414 ILE A CA 1
ATOM 3144 C C . ILE A 1 414 ? -49.721 -24.360 35.839 1.00 79.31 414 ILE A C 1
ATOM 3146 O O . ILE A 1 414 ? -48.530 -24.251 36.126 1.00 79.31 414 ILE A O 1
ATOM 3150 N N . ILE A 1 415 ? -50.257 -25.500 35.390 1.00 81.38 415 ILE A N 1
ATOM 3151 C CA . ILE A 1 415 ? -49.477 -26.718 35.136 1.00 81.38 415 ILE A CA 1
ATOM 3152 C C . ILE A 1 415 ? -48.347 -26.426 34.135 1.00 81.38 415 ILE A C 1
ATOM 3154 O O . ILE A 1 415 ? -47.187 -26.716 34.428 1.00 81.38 415 ILE A O 1
ATOM 3158 N N . GLU A 1 416 ? -48.647 -25.773 33.008 1.00 82.94 416 GLU A N 1
ATOM 3159 C CA . GLU A 1 416 ? -47.648 -25.468 31.973 1.00 82.94 416 GLU A CA 1
ATOM 3160 C C . GLU A 1 416 ? -46.511 -24.556 32.481 1.00 82.94 416 GLU A C 1
ATOM 3162 O O . GLU A 1 416 ? -45.329 -24.815 32.225 1.00 82.94 416 GLU A O 1
ATOM 3167 N N . GLU A 1 417 ? -46.837 -23.516 33.256 1.00 83.38 417 GLU A N 1
ATOM 3168 C CA . GLU A 1 417 ? -45.842 -22.599 33.828 1.00 83.38 417 GLU A CA 1
ATOM 3169 C C . GLU A 1 417 ? -44.964 -23.277 34.893 1.00 83.38 417 GLU A C 1
ATOM 3171 O O . GLU A 1 417 ? -43.748 -23.050 34.944 1.00 83.38 417 GLU A O 1
ATOM 3176 N N . VAL A 1 418 ? -45.551 -24.139 35.729 1.00 84.25 418 VAL A N 1
ATOM 3177 C CA . VAL A 1 418 ? -44.818 -24.897 36.753 1.00 84.25 418 VAL A CA 1
ATOM 3178 C C . VAL A 1 418 ? -43.886 -25.922 36.103 1.00 84.25 418 VAL A C 1
ATOM 3180 O O . VAL A 1 418 ? -42.716 -26.007 36.485 1.00 84.25 418 VAL A O 1
ATOM 3183 N N . GLU A 1 419 ? -44.335 -26.632 35.067 1.00 84.56 419 GLU A N 1
ATOM 3184 C CA . GLU A 1 419 ? -43.488 -27.568 34.320 1.00 84.56 419 GLU A CA 1
ATOM 3185 C C . GLU A 1 419 ? -42.360 -26.860 33.557 1.00 84.56 419 GLU A C 1
ATOM 3187 O O . GLU A 1 419 ? -41.233 -27.361 33.498 1.00 84.56 419 GLU A O 1
ATOM 3192 N N . ARG A 1 420 ? -42.608 -25.659 33.019 1.00 85.75 420 ARG A N 1
ATOM 3193 C CA . ARG A 1 420 ? -41.571 -24.828 32.386 1.00 85.75 420 ARG A CA 1
ATOM 3194 C C . ARG A 1 420 ? -40.480 -24.429 33.381 1.00 85.75 420 ARG A C 1
ATOM 3196 O O . ARG A 1 420 ? -39.293 -24.514 33.057 1.00 85.75 420 ARG A O 1
ATOM 3203 N N . ARG A 1 421 ? -40.858 -24.029 34.599 1.00 84.94 421 ARG A N 1
ATOM 3204 C CA . ARG A 1 421 ? -39.901 -23.716 35.675 1.00 84.94 421 ARG A CA 1
ATOM 3205 C C . ARG A 1 421 ? -39.134 -24.952 36.132 1.00 84.94 421 ARG A C 1
ATOM 3207 O O . ARG A 1 421 ? -37.921 -24.856 36.309 1.00 84.94 421 ARG A O 1
ATOM 3214 N N . LEU A 1 422 ? -39.801 -26.101 36.242 1.00 86.81 422 LEU A N 1
ATOM 3215 C CA . LEU A 1 422 ? -39.169 -27.373 36.594 1.00 86.81 422 LEU A CA 1
ATOM 3216 C C . LEU A 1 422 ? -38.087 -27.768 35.572 1.00 86.81 422 LEU A C 1
ATOM 3218 O O . LEU A 1 422 ? -36.967 -28.089 35.964 1.00 86.81 422 LEU A O 1
ATOM 3222 N N . ARG A 1 423 ? -38.373 -27.650 34.264 1.00 85.69 423 ARG A N 1
ATOM 3223 C CA . ARG A 1 423 ? -37.400 -27.928 33.187 1.00 85.69 423 ARG A CA 1
ATOM 3224 C C . ARG A 1 423 ? -36.163 -27.026 33.256 1.00 85.69 423 ARG A C 1
ATOM 3226 O O . ARG A 1 423 ? -35.041 -27.511 33.122 1.00 85.69 423 ARG A O 1
ATOM 3233 N N . ASN A 1 424 ? -36.346 -25.730 33.508 1.00 83.31 424 ASN A N 1
ATOM 3234 C CA . ASN A 1 424 ? -35.229 -24.784 33.627 1.00 83.31 424 ASN A CA 1
ATOM 3235 C C . ASN A 1 424 ? -34.354 -25.064 34.860 1.00 83.31 424 ASN A C 1
ATOM 3237 O O . ASN A 1 424 ? -33.125 -24.959 34.788 1.00 83.31 424 ASN A O 1
ATOM 3241 N N . LEU A 1 425 ? -34.976 -25.449 35.979 1.00 85.12 425 LEU A N 1
ATOM 3242 C CA . LEU A 1 425 ? -34.258 -25.812 37.199 1.00 85.12 425 LEU A CA 1
ATOM 3243 C C . LEU A 1 425 ? -33.458 -27.109 37.004 1.00 85.12 425 LEU A C 1
ATOM 3245 O O . LEU A 1 425 ? -32.296 -27.177 37.395 1.00 85.12 425 LEU A O 1
ATOM 3249 N N . HIS A 1 426 ? -34.045 -28.095 36.320 1.00 85.31 426 HIS A N 1
ATOM 3250 C CA . HIS A 1 426 ? -33.387 -29.357 35.984 1.00 85.31 426 HIS A CA 1
ATOM 3251 C C . HIS A 1 426 ? -32.164 -29.147 35.080 1.00 85.31 426 HIS A C 1
ATOM 3253 O O . HIS A 1 426 ? -31.091 -29.673 35.359 1.00 85.31 426 HIS A O 1
ATOM 3259 N N . LEU A 1 427 ? -32.275 -28.284 34.063 1.00 82.44 427 LEU A N 1
ATOM 3260 C CA . LEU A 1 427 ? -31.147 -27.928 33.193 1.00 82.44 427 LEU A CA 1
ATOM 3261 C C . LEU A 1 427 ? -30.010 -27.230 33.960 1.00 82.44 427 LEU A C 1
ATOM 3263 O O . LEU A 1 427 ? -28.832 -27.417 33.653 1.00 82.44 427 LEU A O 1
ATOM 3267 N N . SER A 1 428 ? -30.359 -26.405 34.948 1.00 80.31 428 SER A N 1
ATOM 3268 C CA . SER A 1 428 ? -29.383 -25.700 35.788 1.00 80.31 428 SER A CA 1
ATOM 3269 C C . SER A 1 428 ? -28.657 -26.668 36.726 1.00 80.31 428 SER A C 1
ATOM 3271 O O . SER A 1 428 ? -27.440 -26.576 36.879 1.00 80.31 428 SER A O 1
ATOM 3273 N N . PHE A 1 429 ? -29.384 -27.639 37.281 1.00 83.44 429 PHE A N 1
ATOM 3274 C CA . PHE A 1 429 ? -28.829 -28.698 38.119 1.00 83.44 429 PHE A CA 1
ATOM 3275 C C . PHE A 1 429 ? -27.897 -29.641 37.339 1.00 83.44 429 PHE A C 1
ATOM 3277 O O . PHE A 1 429 ? -26.780 -29.895 37.785 1.00 83.44 429 PHE A O 1
ATOM 3284 N N . GLU A 1 430 ? -28.292 -30.087 36.142 1.00 81.25 430 GLU A N 1
ATOM 3285 C CA . GLU A 1 430 ? -27.457 -30.946 35.285 1.00 81.25 430 GLU A CA 1
ATOM 3286 C C . GLU A 1 430 ? -26.146 -30.261 34.876 1.00 81.25 430 GLU A C 1
ATOM 3288 O O . GLU A 1 430 ? -25.075 -30.865 34.941 1.00 81.25 430 GLU A O 1
ATOM 3293 N N . LYS A 1 431 ? -26.189 -28.961 34.548 1.00 80.50 431 LYS A N 1
ATOM 3294 C CA . LYS A 1 431 ? -24.968 -28.182 34.291 1.00 80.50 431 LYS A CA 1
ATOM 3295 C C . LYS A 1 431 ? -24.059 -28.144 35.517 1.00 80.50 431 LYS A C 1
ATOM 3297 O O . LYS A 1 431 ? -22.866 -28.403 35.391 1.00 80.50 431 LYS A O 1
ATOM 3302 N N . ALA A 1 432 ? -24.607 -27.856 36.698 1.00 79.56 432 ALA A N 1
ATOM 3303 C CA . ALA A 1 432 ? -23.825 -27.794 37.931 1.00 79.56 432 ALA A CA 1
ATOM 3304 C C . ALA A 1 432 ? -23.186 -29.155 38.283 1.00 79.56 432 ALA A C 1
ATOM 3306 O O . ALA A 1 432 ? -22.019 -29.215 38.676 1.00 79.56 432 ALA A O 1
ATOM 3307 N N . LYS A 1 433 ? -23.909 -30.259 38.053 1.00 79.44 433 LYS A N 1
ATOM 3308 C CA . LYS A 1 433 ? -23.419 -31.630 38.252 1.00 79.44 433 LYS A CA 1
ATOM 3309 C C . LYS A 1 433 ? -22.325 -32.014 37.250 1.00 79.44 433 LYS A C 1
ATOM 3311 O O . LYS A 1 433 ? -21.310 -32.577 37.654 1.00 79.44 433 LYS A O 1
ATOM 3316 N N . ALA A 1 434 ? -22.477 -31.655 35.974 1.00 74.69 434 ALA A N 1
ATOM 3317 C CA . ALA A 1 434 ? -21.455 -31.885 34.950 1.00 74.69 434 ALA A CA 1
ATOM 3318 C C . ALA A 1 434 ? -20.138 -31.153 35.274 1.00 74.69 434 ALA A C 1
ATOM 3320 O O . ALA A 1 434 ? -19.060 -31.737 35.167 1.00 74.69 434 ALA A O 1
ATOM 3321 N N . PHE A 1 435 ? -20.217 -29.908 35.759 1.00 70.56 435 PHE A N 1
ATOM 3322 C CA . PHE A 1 435 ? -19.038 -29.156 36.206 1.00 70.56 435 PHE A CA 1
ATOM 3323 C C . PHE A 1 435 ? -18.385 -29.755 37.465 1.00 70.56 435 PHE A C 1
ATOM 3325 O O . PHE A 1 435 ? -17.159 -29.779 37.567 1.00 70.56 435 PHE A O 1
ATOM 3332 N N . SER A 1 436 ? -19.178 -30.287 38.402 1.00 71.81 436 SER A N 1
ATOM 3333 C CA . SER A 1 436 ? -18.685 -31.017 39.583 1.00 71.81 436 SER A CA 1
ATOM 3334 C C . SER A 1 436 ? -17.915 -32.295 39.208 1.00 71.81 436 SER A C 1
ATOM 3336 O O . SER A 1 436 ? -16.837 -32.551 39.753 1.00 71.81 436 SER A O 1
ATOM 3338 N N . ILE A 1 437 ? -18.422 -33.069 38.242 1.00 69.50 437 ILE A N 1
ATOM 3339 C CA . ILE A 1 437 ? -17.762 -34.286 37.741 1.00 69.50 437 ILE A CA 1
ATOM 3340 C C . ILE A 1 437 ? -16.433 -33.932 37.063 1.00 69.50 437 ILE A C 1
ATOM 3342 O O . ILE A 1 437 ? -15.404 -34.510 37.414 1.00 69.50 437 ILE A O 1
ATOM 3346 N N . ALA A 1 438 ? -16.426 -32.914 36.196 1.00 65.25 438 ALA A N 1
ATOM 3347 C CA . ALA A 1 438 ? -15.210 -32.434 35.540 1.00 65.25 438 ALA A CA 1
ATOM 3348 C C . ALA A 1 438 ? -14.135 -31.986 36.552 1.00 65.25 438 ALA A C 1
ATOM 3350 O O . ALA A 1 438 ? -12.948 -32.255 36.365 1.00 65.25 438 ALA A O 1
ATOM 3351 N N . ARG A 1 439 ? -14.537 -31.371 37.676 1.00 65.56 439 ARG A N 1
ATOM 3352 C CA . ARG A 1 439 ? -13.616 -31.003 38.765 1.00 65.56 439 ARG A CA 1
ATOM 3353 C C . ARG A 1 439 ? -13.007 -32.227 39.456 1.00 65.56 439 ARG A C 1
ATOM 3355 O O . ARG A 1 439 ? -11.812 -32.220 39.733 1.00 65.56 439 ARG A O 1
ATOM 3362 N N . ARG A 1 440 ? -13.794 -33.279 39.721 1.00 63.09 440 ARG A N 1
ATOM 3363 C CA . ARG A 1 440 ? -13.287 -34.534 40.319 1.00 63.09 440 ARG A CA 1
ATOM 3364 C C . ARG A 1 440 ? -12.322 -35.278 39.395 1.00 63.09 440 ARG A C 1
ATOM 3366 O O . ARG A 1 440 ? -11.427 -35.963 39.881 1.00 63.09 440 ARG A O 1
ATOM 3373 N N . GLU A 1 441 ? -12.487 -35.153 38.082 1.00 64.38 441 GLU A N 1
ATOM 3374 C CA . GLU A 1 441 ? -11.552 -35.720 37.105 1.00 64.38 441 GLU A CA 1
ATOM 3375 C C . GLU A 1 441 ? -10.251 -34.911 37.018 1.00 64.38 441 GLU A C 1
ATOM 3377 O O . GLU A 1 441 ? -9.170 -35.500 37.009 1.00 64.38 441 GLU A O 1
ATOM 3382 N N . GLN A 1 442 ? -10.324 -33.575 37.065 1.00 57.66 442 GLN A N 1
ATOM 3383 C CA . GLN A 1 442 ? -9.137 -32.712 37.098 1.00 57.66 442 GLN A CA 1
ATOM 3384 C C . GLN A 1 442 ? -8.311 -32.877 38.383 1.00 57.66 442 GLN A C 1
ATOM 3386 O O . GLN A 1 442 ? -7.082 -32.922 38.315 1.00 57.66 442 GLN A O 1
ATOM 3391 N N . THR A 1 443 ? -8.948 -33.032 39.551 1.00 61.34 443 THR A N 1
ATOM 3392 C CA . THR A 1 443 ? -8.218 -33.282 40.807 1.00 61.34 443 THR A CA 1
ATOM 3393 C C . THR A 1 443 ? -7.570 -34.668 40.842 1.00 61.34 443 THR A C 1
ATOM 3395 O O . THR A 1 443 ? -6.459 -34.790 41.354 1.00 61.34 443 THR A O 1
ATOM 3398 N N . LYS A 1 444 ? -8.194 -35.691 40.236 1.00 56.59 444 LYS A N 1
ATOM 3399 C CA . LYS A 1 444 ? -7.584 -37.023 40.054 1.00 56.59 444 LYS A CA 1
ATOM 3400 C C . LYS A 1 444 ? -6.392 -37.004 39.092 1.00 56.59 444 LYS A C 1
ATOM 3402 O O . LYS A 1 444 ? -5.407 -37.694 39.339 1.00 56.59 444 LYS A O 1
ATOM 3407 N N . PHE A 1 445 ? -6.456 -36.207 38.023 1.00 48.62 445 PHE A N 1
ATOM 3408 C CA . PHE A 1 445 ? -5.329 -36.036 37.099 1.00 48.62 445 PHE A CA 1
ATOM 3409 C C . PHE A 1 445 ? -4.148 -35.322 37.769 1.00 48.62 445 PHE A C 1
ATOM 3411 O O . PHE A 1 445 ? -3.008 -35.751 37.616 1.00 48.62 445 PHE A O 1
ATOM 3418 N N . SER A 1 446 ? -4.424 -34.294 38.579 1.00 50.75 446 SER A N 1
ATOM 3419 C CA . SER A 1 446 ? -3.394 -33.564 39.327 1.00 50.75 446 SER A CA 1
ATOM 3420 C C . SER A 1 446 ? -2.729 -34.397 40.430 1.00 50.75 446 SER A C 1
ATOM 3422 O O . SER A 1 446 ? -1.575 -34.127 40.756 1.00 50.75 446 SER A O 1
ATOM 3424 N N . SER A 1 447 ? -3.419 -35.383 41.018 1.00 50.53 447 SER A N 1
ATOM 3425 C CA . SER A 1 447 ? -2.819 -36.278 42.019 1.00 50.53 447 SER A CA 1
ATOM 3426 C C . SER A 1 447 ? -2.032 -37.435 41.397 1.00 50.53 447 SER A C 1
ATOM 3428 O O . SER A 1 447 ? -1.131 -37.955 42.043 1.00 50.53 447 SER A O 1
ATOM 3430 N N . ALA A 1 448 ? -2.327 -37.820 40.149 1.00 50.53 448 ALA A N 1
ATOM 3431 C CA . ALA A 1 448 ? -1.576 -38.841 39.413 1.00 50.53 448 ALA A CA 1
ATOM 3432 C C . ALA A 1 448 ? -0.277 -38.304 38.775 1.00 50.53 448 ALA A C 1
ATOM 3434 O O . ALA A 1 448 ? 0.691 -39.045 38.642 1.00 50.53 448 ALA A O 1
ATOM 3435 N N . SER A 1 449 ? -0.216 -37.014 38.423 1.00 48.56 449 SER A N 1
ATOM 3436 C CA . SER A 1 449 ? 0.986 -36.376 37.857 1.00 48.56 449 SER A CA 1
ATOM 3437 C C . SER A 1 449 ? 2.021 -35.928 38.901 1.00 48.56 449 SER A C 1
ATOM 3439 O O . SER A 1 449 ? 3.051 -35.375 38.532 1.00 48.56 449 SER A O 1
ATOM 3441 N N . GLY A 1 450 ? 1.740 -36.107 40.197 1.00 45.03 450 GLY A N 1
ATOM 3442 C CA . GLY A 1 450 ? 2.633 -35.740 41.307 1.00 45.03 450 GLY A CA 1
ATOM 3443 C C . GLY A 1 450 ? 3.555 -36.865 41.793 1.00 45.03 450 GLY A C 1
ATOM 3444 O O . GLY A 1 450 ? 4.306 -36.665 42.744 1.00 45.03 450 GLY A O 1
ATOM 3445 N N . SER A 1 451 ? 3.494 -38.042 41.169 1.00 44.69 451 SER A N 1
ATOM 3446 C CA . SER A 1 451 ? 4.330 -39.201 41.487 1.00 44.69 451 SER A CA 1
ATOM 3447 C C . SER A 1 451 ? 4.789 -39.891 40.200 1.00 44.69 451 SER A C 1
ATOM 3449 O O . SER A 1 451 ? 4.350 -41.000 39.893 1.00 44.69 451 SER A O 1
ATOM 3451 N N . ALA A 1 452 ? 5.624 -39.202 39.425 1.00 36.47 452 ALA A N 1
ATOM 3452 C CA . ALA A 1 452 ? 6.440 -39.770 38.356 1.00 36.47 452 ALA A CA 1
ATOM 3453 C C . ALA A 1 452 ? 7.701 -38.922 38.176 1.00 36.47 452 ALA A C 1
ATOM 3455 O O . ALA A 1 452 ? 7.552 -37.678 38.125 1.00 36.47 452 ALA A O 1
#

Mean predicted aligned error: 17.5 Å

InterPro domains:
  IPR000812 Transcription factor TFIIB [PR00685] (51-71)
  IPR000812 Transcription factor TFIIB [PR00685] (73-86)
  IPR000812 Transcription factor TFIIB [PR00685] (88-109)
  IPR000812 Transcription factor TFIIB [PR00685] (185-204)
  IPR000812 Transcription factor TFIIB [PR00685] (295-311)
  IPR000812 Transcription factor TFIIB [PR00685] (327-341)
  IPR000812 Transcription factor TFIIB [PTHR11618] (35-365)
  IPR013137 Zinc finger, TFIIB-type [PF08271] (36-79)
  IPR013137 Zinc finger, TFIIB-type [PS51134] (32-66)
  IPR013150 Transcription factor TFIIB, cyclin-like domain [PF00382] (136-224)
  IPR013150 Transcription factor TFIIB, cyclin-like domain [PF00382] (252-341)
  IPR013763 Cyclin-like domain [SM00385] (143-224)
  IPR013763 Cyclin-like domain [SM00385] (260-341)
  IPR036915 Cyclin-like superfamily [SSF47954] (141-226)
  IPR036915 Cyclin-like superfamily [SSF47954] (258-352)

Sequence (452 aa):
MMSAIAPPYVQNNGMVKPGVPAADRPFEKNLNIHVICKDCKEFPPNLVEEFSSGDIVCGSCGLVLGDRTIDTRSEWRTFSNDDQGNDDPSRVGDSANPLLNGNQLDTGISFSDGGSGRARDLHRAQNKVTHDKSTKSLLAAYKEIGAFCDSTNLQKNVADTAKQLYKSVDDAKAFKGKPQEVIIAGCIFIACRKCNVPRTFREIFAITKVPKKEIGRVFKALEKFFSQQGEATVAEIVSGGGIANENAGYTSTTSTKAHDLMIRFCNNLGLTHNLIYISQELAERAAQKGTLAGRSPISSAAACIYMISHLMRQPKSAKEISAVAGVSDGTIKTAYKLLYNERTALVDPKWIENGKATEQSAITQENKTQGGAPNTGAQEGKYFTEEEIEKLAAQLAQMTLAAERVRQHGDPKIIEEVERRLRNLHLSFEKAKAFSIARREQTKFSSASGSA

Solvent-accessible surface area (backbone atoms only — not comparable to full-atom values): 27771 Å² total; per-residue (Å²): 135,88,78,85,78,77,82,84,82,86,80,75,86,68,88,70,72,91,83,70,66,83,84,81,57,80,92,71,84,78,81,83,71,78,80,62,53,90,85,75,65,51,86,80,53,58,69,42,76,41,77,90,77,20,32,34,27,28,75,85,79,66,51,76,78,42,74,72,54,79,82,83,66,82,75,85,82,56,78,70,55,75,55,92,86,44,80,57,90,82,63,88,73,80,86,79,66,85,84,56,80,79,82,86,85,77,82,82,84,63,81,83,45,95,84,71,63,53,34,60,54,50,50,55,50,51,73,66,54,80,67,62,66,66,56,53,54,50,52,52,50,46,52,50,48,44,53,56,29,56,79,67,72,51,56,67,69,37,41,52,47,16,46,52,52,45,43,60,45,56,78,67,51,78,60,78,87,61,62,66,69,51,52,51,52,24,29,45,53,52,21,24,46,75,69,76,53,61,72,52,64,66,60,51,27,72,71,69,66,48,56,58,72,55,41,55,55,41,37,57,51,50,53,52,50,44,41,52,50,15,52,51,52,40,51,51,34,50,74,68,73,42,84,66,54,89,80,57,46,52,78,77,80,76,80,74,53,28,46,74,48,32,61,60,50,34,56,77,69,71,55,55,72,71,57,39,55,54,32,29,52,43,36,48,51,37,58,76,73,44,70,56,67,94,56,57,37,63,44,50,30,49,16,36,46,44,54,46,23,53,64,59,76,55,67,56,54,56,64,62,50,20,68,69,66,68,46,59,46,70,54,29,54,57,46,32,54,46,50,60,75,47,35,84,81,63,56,57,71,68,60,45,62,79,42,64,73,67,88,66,76,74,64,70,74,65,82,75,77,82,80,77,89,79,79,93,75,86,88,71,78,92,73,85,50,73,69,56,52,51,51,49,52,52,52,48,52,54,48,50,56,50,46,56,56,35,69,76,79,49,57,73,73,57,41,53,55,47,51,53,51,50,52,54,49,50,56,53,46,52,52,54,50,53,54,51,52,54,48,58,52,52,54,52,51,60,63,58,68,73,72,120